Protein AF-0000000072568731 (afdb_homodimer)

Structure (mmCIF, N/CA/C/O backbone):
data_AF-0000000072568731-model_v1
#
loop_
_entity.id
_entity.type
_entity.pdbx_description
1 polymer Rubrerythrin
#
loop_
_atom_site.group_PDB
_atom_site.id
_atom_site.type_symbol
_atom_site.label_atom_id
_atom_site.label_alt_id
_atom_site.label_comp_id
_atom_site.label_asym_id
_atom_site.label_entity_id
_atom_site.label_seq_id
_atom_site.pdbx_PDB_ins_code
_atom_site.Cartn_x
_atom_site.Cartn_y
_atom_site.Cartn_z
_atom_site.occupancy
_atom_site.B_iso_or_equiv
_atom_site.auth_seq_id
_atom_site.auth_comp_id
_atom_site.auth_asym_id
_atom_site.auth_atom_id
_atom_site.pdbx_PDB_model_num
ATOM 1 N N . MET A 1 1 ? 42.625 -20.469 16.203 1 27.72 1 MET A N 1
ATOM 2 C CA . MET A 1 1 ? 41.781 -19.844 17.203 1 27.72 1 MET A CA 1
ATOM 3 C C . MET A 1 1 ? 41.531 -18.375 16.891 1 27.72 1 MET A C 1
ATOM 5 O O . MET A 1 1 ? 40.812 -17.688 17.594 1 27.72 1 MET A O 1
ATOM 9 N N . THR A 1 2 ? 42.406 -17.75 16.031 1 27.12 2 THR A N 1
ATOM 10 C CA . THR A 1 2 ? 42.438 -16.297 15.945 1 27.12 2 THR A CA 1
ATOM 11 C C . THR A 1 2 ? 41.406 -15.797 14.945 1 27.12 2 THR A C 1
ATOM 13 O O . THR A 1 2 ? 41.062 -14.609 14.922 1 27.12 2 THR A O 1
ATOM 16 N N . LYS A 1 3 ? 41.062 -16.578 13.883 1 34.47 3 LYS A N 1
ATOM 17 C CA . LYS A 1 3 ? 40.312 -16.031 12.758 1 34.47 3 LYS A CA 1
ATOM 18 C C . LYS A 1 3 ? 38.844 -15.781 13.148 1 34.47 3 LYS A C 1
ATOM 20 O O . LYS A 1 3 ? 38.062 -15.289 12.336 1 34.47 3 LYS A O 1
ATOM 25 N N . CYS A 1 4 ? 38.344 -16.375 14.195 1 25.64 4 CYS A N 1
ATOM 26 C CA . CYS A 1 4 ? 36.906 -16.312 14.453 1 25.64 4 CYS A CA 1
ATOM 27 C C . CYS A 1 4 ? 36.531 -14.984 15.102 1 25.64 4 CYS A C 1
ATOM 29 O O . CYS A 1 4 ? 35.344 -14.719 15.344 1 25.64 4 CYS A O 1
ATOM 31 N N . LYS A 1 5 ? 37.5 -14.164 15.672 1 31.14 5 LYS A N 1
ATOM 32 C CA . LYS A 1 5 ? 37.125 -13.023 16.5 1 31.14 5 LYS A CA 1
ATOM 33 C C . LYS A 1 5 ? 36.688 -11.844 15.625 1 31.14 5 LYS A C 1
ATOM 35 O O . LYS A 1 5 ? 36.125 -10.875 16.125 1 31.14 5 LYS A O 1
ATOM 40 N N . LYS A 1 6 ? 37.188 -11.75 14.391 1 32.81 6 LYS A N 1
ATOM 41 C CA . LYS A 1 6 ? 36.969 -10.469 13.719 1 32.81 6 LYS A CA 1
ATOM 42 C C . LYS A 1 6 ? 35.531 -10.367 13.18 1 32.81 6 LYS A C 1
ATOM 44 O O . LYS A 1 6 ? 35.125 -9.328 12.672 1 32.81 6 LYS A O 1
ATOM 49 N N . ARG A 1 7 ? 34.844 -11.445 12.93 1 34.94 7 ARG A N 1
ATOM 50 C CA . ARG A 1 7 ? 33.531 -11.359 12.32 1 34.94 7 ARG A CA 1
ATOM 51 C C . ARG A 1 7 ? 32.5 -10.828 13.32 1 34.94 7 ARG A C 1
ATOM 53 O O . ARG A 1 7 ? 31.438 -10.359 12.922 1 34.94 7 ARG A O 1
ATOM 60 N N . ASN A 1 8 ? 32.781 -10.914 14.617 1 36.28 8 ASN A N 1
ATOM 61 C CA . ASN A 1 8 ? 31.75 -10.539 15.578 1 36.28 8 ASN A CA 1
ATOM 62 C C . ASN A 1 8 ? 31.672 -9.023 15.758 1 36.28 8 ASN A C 1
ATOM 64 O O . ASN A 1 8 ? 30.688 -8.508 16.281 1 36.28 8 ASN A O 1
ATOM 68 N N . GLN A 1 9 ? 32.812 -8.258 15.445 1 36.25 9 GLN A N 1
ATOM 69 C CA . GLN A 1 9 ? 32.812 -6.836 15.75 1 36.25 9 GLN A CA 1
ATOM 70 C C . GLN A 1 9 ? 31.953 -6.059 14.742 1 36.25 9 GLN A C 1
ATOM 72 O O . GLN A 1 9 ? 31.391 -5.016 15.078 1 36.25 9 GLN A O 1
ATOM 77 N N . THR A 1 10 ? 31.938 -6.512 13.477 1 37.19 10 THR A N 1
ATOM 78 C CA . THR A 1 10 ? 31.25 -5.684 12.484 1 37.19 10 THR A CA 1
ATOM 79 C C . THR A 1 10 ? 29.734 -5.816 12.609 1 37.19 10 THR A C 1
ATOM 81 O O . THR A 1 10 ? 29 -4.914 12.227 1 37.19 10 THR A O 1
ATOM 84 N N . ASN A 1 11 ? 29.172 -6.945 13.078 1 38.38 11 ASN A N 1
ATOM 85 C CA . ASN A 1 11 ? 27.734 -7.102 13.219 1 38.38 11 ASN A CA 1
ATOM 86 C C . ASN A 1 11 ? 27.172 -6.227 14.344 1 38.38 11 ASN A C 1
ATOM 88 O O . ASN A 1 11 ? 25.984 -5.953 14.391 1 38.38 11 ASN A O 1
ATOM 92 N N . ASN A 1 12 ? 28.016 -5.871 15.367 1 36.78 12 ASN A N 1
ATOM 93 C CA . ASN A 1 12 ? 27.578 -5.09 16.516 1 36.78 12 ASN A CA 1
ATOM 94 C C . ASN A 1 12 ? 27.375 -3.621 16.156 1 36.78 12 ASN A C 1
ATOM 96 O O . ASN A 1 12 ? 26.531 -2.939 16.75 1 36.78 12 ASN A O 1
ATOM 100 N N . LYS A 1 13 ? 28.156 -3.018 15.242 1 33.59 13 LYS A N 1
ATOM 101 C CA . LYS A 1 13 ? 28.016 -1.59 14.961 1 33.59 13 LYS A CA 1
ATOM 102 C C . LYS A 1 13 ? 26.719 -1.293 14.234 1 33.59 13 LYS A C 1
ATOM 104 O O . LYS A 1 13 ? 26.125 -0.221 14.414 1 33.59 13 LYS A O 1
ATOM 109 N N . THR A 1 14 ? 26.25 -2.178 13.344 1 31.62 14 THR A N 1
ATOM 110 C CA . THR A 1 14 ? 25 -1.923 12.633 1 31.62 14 THR A CA 1
ATOM 111 C C . THR A 1 14 ? 23.797 -2.107 13.562 1 31.62 14 THR A C 1
ATOM 113 O O . THR A 1 14 ? 22.828 -1.349 13.492 1 31.62 14 THR A O 1
ATOM 116 N N . LYS A 1 15 ? 23.75 -3.141 14.43 1 35.12 15 LYS A N 1
ATOM 117 C CA . LYS A 1 15 ? 22.688 -3.258 15.422 1 35.12 15 LYS A CA 1
ATOM 118 C C . LYS A 1 15 ? 22.734 -2.105 16.422 1 35.12 15 LYS A C 1
ATOM 120 O O . LYS A 1 15 ? 21.703 -1.716 16.984 1 35.12 15 LYS A O 1
ATOM 125 N N . LYS A 1 16 ? 23.922 -1.694 16.781 1 32.03 16 LYS A N 1
ATOM 126 C CA . LYS A 1 16 ? 24.109 -0.607 17.75 1 32.03 16 LYS A CA 1
ATOM 127 C C . LYS A 1 16 ? 23.609 0.718 17.172 1 32.03 16 LYS A C 1
ATOM 129 O O . LYS A 1 16 ? 23.188 1.599 17.922 1 32.03 16 LYS A O 1
ATOM 134 N N . ALA A 1 17 ? 23.781 0.9 15.93 1 33.66 17 ALA A N 1
ATOM 135 C CA . ALA A 1 17 ? 23.25 2.139 15.367 1 33.66 17 ALA A CA 1
ATOM 136 C C . ALA A 1 17 ? 21.719 2.168 15.43 1 33.66 17 ALA A C 1
ATOM 138 O O . ALA A 1 17 ? 21.125 3.24 15.492 1 33.66 17 ALA A O 1
ATOM 139 N N . LEU A 1 18 ? 21.125 0.963 15.398 1 34.47 18 LEU A N 1
ATOM 140 C CA . LEU A 1 18 ? 19.672 0.992 15.484 1 34.47 18 LEU A CA 1
ATOM 141 C C . LEU A 1 18 ? 19.219 1.303 16.906 1 34.47 18 LEU A C 1
ATOM 143 O O . LEU A 1 18 ? 18.141 1.875 17.125 1 34.47 18 LEU A O 1
ATOM 147 N N . ASN A 1 19 ? 20 0.719 17.875 1 34.56 19 ASN A N 1
ATOM 148 C CA . ASN A 1 19 ? 19.531 0.901 19.25 1 34.56 19 ASN A CA 1
ATOM 149 C C . ASN A 1 19 ? 19.891 2.285 19.781 1 34.56 19 ASN A C 1
ATOM 151 O O . ASN A 1 19 ? 19.672 2.578 20.953 1 34.56 19 ASN A O 1
ATOM 155 N N . LYS A 1 20 ? 20.922 2.846 19.297 1 32.59 20 LYS A N 1
ATOM 156 C CA . LYS A 1 20 ? 21.203 4.109 19.969 1 32.59 20 LYS A CA 1
ATOM 157 C C . LYS A 1 20 ? 20.109 5.133 19.703 1 32.59 20 LYS A C 1
ATOM 159 O O . LYS A 1 20 ? 20.219 5.945 18.781 1 32.59 20 LYS A O 1
ATOM 164 N N . GLN A 1 21 ? 18.938 4.75 19.859 1 31.36 21 GLN A N 1
ATOM 165 C CA . GLN A 1 21 ? 17.953 5.836 19.922 1 31.36 21 GLN A CA 1
ATOM 166 C C . GLN A 1 21 ? 18.359 6.871 20.969 1 31.36 21 GLN A C 1
ATOM 168 O O . GLN A 1 21 ? 18.281 6.602 22.172 1 31.36 21 GLN A O 1
ATOM 173 N N . ARG A 1 22 ? 19.344 7.66 20.781 1 33.31 22 ARG A N 1
ATOM 174 C CA . ARG A 1 22 ? 19.578 8.789 21.672 1 33.31 22 ARG A CA 1
ATOM 175 C C . ARG A 1 22 ? 18.25 9.406 22.125 1 33.31 22 ARG A C 1
ATOM 177 O O . ARG A 1 22 ? 17.406 9.742 21.312 1 33.31 22 ARG A O 1
ATOM 184 N N . GLU A 1 23 ? 17.922 9.219 23.359 1 37.06 23 GLU A N 1
ATOM 185 C CA . GLU A 1 23 ? 16.922 9.992 24.109 1 37.06 23 GLU A CA 1
ATOM 186 C C . GLU A 1 23 ? 17.047 11.484 23.797 1 37.06 23 GLU A C 1
ATOM 188 O O . GLU A 1 23 ? 17.984 12.141 24.25 1 37.06 23 GLU A O 1
ATOM 193 N N . ILE A 1 24 ? 16.969 12.016 22.703 1 38.25 24 ILE A N 1
ATOM 194 C CA . ILE A 1 24 ? 17.078 13.461 22.531 1 38.25 24 ILE A CA 1
ATOM 195 C C . ILE A 1 24 ? 16.203 14.18 23.547 1 38.25 24 ILE A C 1
ATOM 197 O O . ILE A 1 24 ? 15.016 13.867 23.688 1 38.25 24 ILE A O 1
ATOM 201 N N . PRO A 1 25 ? 16.656 14.797 24.5 1 44.03 25 PRO A N 1
ATOM 202 C CA . PRO A 1 25 ? 15.992 15.758 25.375 1 44.03 25 PRO A CA 1
ATOM 203 C C . PRO A 1 25 ? 14.781 16.422 24.719 1 44.03 25 PRO A C 1
ATOM 205 O O . PRO A 1 25 ? 13.922 16.969 25.422 1 44.03 25 PRO A O 1
ATOM 208 N N . LEU A 1 26 ? 14.617 16.484 23.469 1 47.81 26 LEU A N 1
ATOM 209 C CA . LEU A 1 26 ? 13.648 17.078 22.562 1 47.81 26 LEU A CA 1
ATOM 210 C C . LEU A 1 26 ? 12.305 16.359 22.641 1 47.81 26 LEU A C 1
ATOM 212 O O . LEU A 1 26 ? 11.289 16.859 22.172 1 47.81 26 LEU A O 1
ATOM 216 N N . THR A 1 27 ? 12.391 15.25 23.469 1 59 27 THR A N 1
ATOM 217 C CA . THR A 1 27 ? 11.18 14.445 23.609 1 59 27 THR A CA 1
ATOM 218 C C . THR A 1 27 ? 10.18 15.125 24.547 1 59 27 THR A C 1
ATOM 220 O O . THR A 1 27 ? 8.984 15.156 24.266 1 59 27 THR A O 1
ATOM 223 N N . GLY A 1 28 ? 10.781 15.727 25.562 1 54.59 28 GLY A N 1
ATOM 224 C CA . GLY A 1 28 ? 9.859 16.344 26.5 1 54.59 28 GLY A CA 1
ATOM 225 C C . GLY A 1 28 ? 9.117 17.531 25.906 1 54.59 28 GLY A C 1
ATOM 226 O O . GLY A 1 28 ? 7.906 17.656 26.078 1 54.59 28 GLY A O 1
ATOM 227 N N . ASN A 1 29 ? 9.93 18.422 25.266 1 64.44 29 ASN A N 1
ATOM 228 C CA . ASN A 1 29 ? 9.32 19.594 24.656 1 64.44 29 ASN A CA 1
ATOM 229 C C . ASN A 1 29 ? 8.367 19.219 23.531 1 64.44 29 ASN A C 1
ATOM 231 O O . ASN A 1 29 ? 7.305 19.812 23.375 1 64.44 29 ASN A O 1
ATOM 235 N N . TYR A 1 30 ? 8.695 18.219 22.906 1 69.88 30 TYR A N 1
ATOM 236 C CA . TYR A 1 30 ? 7.824 17.75 21.828 1 69.88 30 TYR A CA 1
ATOM 237 C C . TYR A 1 30 ? 6.488 17.266 22.391 1 69.88 30 TYR A C 1
ATOM 239 O O . TYR A 1 30 ? 5.43 17.609 21.844 1 69.88 30 TYR A O 1
ATOM 247 N N . LEU A 1 31 ? 6.656 16.531 23.453 1 69.38 31 LEU A N 1
ATOM 248 C CA . LEU A 1 31 ? 5.438 15.984 24.031 1 69.38 31 LEU A CA 1
ATOM 249 C C . LEU A 1 31 ? 4.562 17.094 24.609 1 69.38 31 LEU A C 1
ATOM 251 O O . LEU A 1 31 ? 3.334 17.031 24.516 1 69.38 31 LEU A O 1
ATOM 255 N N . ARG A 1 32 ? 5.203 18.031 25.203 1 65 32 ARG A N 1
ATOM 256 C CA . ARG A 1 32 ? 4.453 19.156 25.766 1 65 32 ARG A CA 1
ATOM 257 C C . ARG A 1 32 ? 3.762 19.969 24.672 1 65 32 ARG A C 1
ATOM 259 O O . ARG A 1 32 ? 2.596 20.344 24.812 1 65 32 ARG A O 1
ATOM 266 N N . GLU A 1 33 ? 4.469 20.234 23.703 1 69.44 33 GLU A N 1
ATOM 267 C CA . GLU A 1 33 ? 3.898 20.984 22.594 1 69.44 33 GLU A CA 1
ATOM 268 C C . GLU A 1 33 ? 2.754 20.219 21.922 1 69.44 33 GLU A C 1
ATOM 270 O O . GLU A 1 33 ? 1.717 20.797 21.609 1 69.44 33 GLU A O 1
ATOM 275 N N . GLN A 1 34 ? 2.965 18.984 21.859 1 70.06 34 GLN A N 1
ATOM 276 C CA . GLN A 1 34 ? 1.931 18.141 21.25 1 70.06 34 GLN A CA 1
ATOM 277 C C . GLN A 1 34 ? 0.67 18.125 22.125 1 70.06 34 GLN A C 1
ATOM 279 O O . GLN A 1 34 ? -0.445 18.172 21.594 1 70.06 34 GLN A O 1
ATOM 284 N N . GLN A 1 35 ? 0.894 17.984 23.359 1 66.94 35 GLN A N 1
ATOM 285 C CA . GLN A 1 35 ? -0.238 18 24.281 1 66.94 35 GLN A CA 1
ATOM 286 C C . GLN A 1 35 ? -1.007 19.312 24.203 1 66.94 35 GLN A C 1
ATOM 288 O O . GLN A 1 35 ? -2.238 19.328 24.266 1 66.94 35 GLN A O 1
ATOM 293 N N . LEU A 1 36 ? -0.298 20.391 24.094 1 67.56 36 LEU A N 1
ATOM 294 C CA . LEU A 1 36 ? -0.922 21.703 23.984 1 67.56 36 LEU A CA 1
ATOM 295 C C . LEU A 1 36 ? -1.759 21.797 22.719 1 67.56 36 LEU A C 1
ATOM 297 O O . LEU A 1 36 ? -2.869 22.328 22.734 1 67.56 36 LEU A O 1
ATOM 301 N N . ILE A 1 37 ? -1.288 21.297 21.766 1 69.06 37 ILE A N 1
ATOM 302 C CA . ILE A 1 37 ? -1.976 21.328 20.484 1 69.06 37 ILE A CA 1
ATOM 303 C C . ILE A 1 37 ? -3.213 20.438 20.531 1 69.06 37 ILE A C 1
ATOM 305 O O . ILE A 1 37 ? -4.281 20.828 20.047 1 69.06 37 ILE A O 1
ATOM 309 N N . ASP A 1 38 ? -2.979 19.297 21.141 1 65.5 38 ASP A N 1
ATOM 310 C CA . ASP A 1 38 ? -4.074 18.344 21.219 1 65.5 38 ASP A CA 1
ATOM 311 C C . ASP A 1 38 ? -5.238 18.906 22.031 1 65.5 38 ASP A C 1
ATOM 313 O O . ASP A 1 38 ? -6.398 18.578 21.766 1 65.5 38 ASP A O 1
ATOM 317 N N . ASN A 1 39 ? -4.906 19.562 23 1 61.5 39 ASN A N 1
ATOM 318 C CA . ASN A 1 39 ? -5.922 20.141 23.859 1 61.5 39 ASN A CA 1
ATOM 319 C C . ASN A 1 39 ? -6.539 21.391 23.234 1 61.5 39 ASN A C 1
ATOM 321 O O . ASN A 1 39 ? -7.664 21.766 23.562 1 61.5 39 ASN A O 1
ATOM 325 N N . LEU A 1 40 ? -5.793 21.938 22.531 1 58.72 40 LEU A N 1
ATOM 326 C CA . LEU A 1 40 ? -6.312 23.156 21.922 1 58.72 40 LEU A CA 1
ATOM 327 C C . LEU A 1 40 ? -7.402 22.844 20.906 1 58.72 40 LEU A C 1
ATOM 329 O O . LEU A 1 40 ? -7.586 21.688 20.516 1 58.72 40 LEU A O 1
ATOM 333 N N . SER A 1 41 ? -8.109 23.812 20.297 1 56.28 41 SER A N 1
ATOM 334 C CA . SER A 1 41 ? -9.367 24.031 19.578 1 56.28 41 SER A CA 1
ATOM 335 C C . SER A 1 41 ? -9.445 23.188 18.312 1 56.28 41 SER A C 1
ATOM 337 O O . SER A 1 41 ? -9.961 23.641 17.297 1 56.28 41 SER A O 1
ATOM 339 N N . CYS A 1 42 ? -8.703 22.047 18.344 1 63.09 42 CYS A N 1
ATOM 340 C CA . CYS A 1 42 ? -9.062 21.297 17.156 1 63.09 42 CYS A CA 1
ATOM 341 C C . CYS A 1 42 ? -10.461 20.688 17.281 1 63.09 42 CYS A C 1
ATOM 343 O O . CYS A 1 42 ? -10.75 19.969 18.234 1 63.09 42 CYS A O 1
ATOM 345 N N . LYS A 1 43 ? -11.32 21.094 16.5 1 65.62 43 LYS A N 1
ATOM 346 C CA . LYS A 1 43 ? -12.758 20.891 16.641 1 65.62 43 LYS A CA 1
ATOM 347 C C . LYS A 1 43 ? -13.195 19.562 16.062 1 65.62 43 LYS A C 1
ATOM 349 O O . LYS A 1 43 ? -14.125 18.922 16.562 1 65.62 43 LYS A O 1
ATOM 354 N N . ILE A 1 44 ? -12.406 19.078 15.023 1 71.75 44 ILE A N 1
ATOM 355 C CA . ILE A 1 44 ? -12.867 17.875 14.344 1 71.75 44 ILE A CA 1
ATOM 356 C C . ILE A 1 44 ? -11.82 16.766 14.469 1 71.75 44 ILE A C 1
ATOM 358 O O . ILE A 1 44 ? -10.703 16.906 13.969 1 71.75 44 ILE A O 1
ATOM 362 N N . GLN A 1 45 ? -12.211 15.672 15.25 1 72.81 45 GLN A N 1
ATOM 363 C CA . GLN A 1 45 ? -11.211 14.664 15.586 1 72.81 45 GLN A CA 1
ATOM 364 C C . GLN A 1 45 ? -11.594 13.297 15.031 1 72.81 45 GLN A C 1
ATOM 366 O O . GLN A 1 45 ? -12.773 13.023 14.797 1 72.81 45 GLN A O 1
ATOM 371 N N . GLU A 1 46 ? -10.477 12.57 14.922 1 70.69 46 GLU A N 1
ATOM 372 C CA . GLU A 1 46 ? -10.68 11.172 14.555 1 70.69 46 GLU A CA 1
ATOM 373 C C . GLU A 1 46 ? -11.391 10.406 15.664 1 70.69 46 GLU A C 1
ATOM 375 O O . GLU A 1 46 ? -11.203 10.695 16.844 1 70.69 46 GLU A O 1
ATOM 380 N N . LYS A 1 47 ? -12.172 9.484 15.219 1 71.19 47 LYS A N 1
ATOM 381 C CA . LYS A 1 47 ? -12.977 8.758 16.203 1 71.19 47 LYS A CA 1
ATOM 382 C C . LYS A 1 47 ? -12.406 7.359 16.438 1 71.19 47 LYS A C 1
ATOM 384 O O . LYS A 1 47 ? -12.656 6.762 17.484 1 71.19 47 LYS A O 1
ATOM 389 N N . CYS A 1 48 ? -11.648 6.879 15.414 1 76.19 48 CYS A N 1
ATOM 390 C CA . CYS A 1 48 ? -11.156 5.508 15.531 1 76.19 48 CYS A CA 1
ATOM 391 C C . CYS A 1 48 ? -9.641 5.477 15.578 1 76.19 48 CYS A C 1
ATOM 393 O O . CYS A 1 48 ? -8.977 6.125 14.766 1 76.19 48 CYS A O 1
ATOM 395 N N . SER A 1 49 ? -9.094 4.961 16.609 1 68 49 SER A N 1
ATOM 396 C CA . SER A 1 49 ? -7.652 4.738 16.641 1 68 49 SER A CA 1
ATOM 397 C C . SER A 1 49 ? -7.305 3.312 16.219 1 68 49 SER A C 1
ATOM 399 O O . SER A 1 49 ? -7.641 2.355 16.922 1 68 49 SER A O 1
ATOM 401 N N . LEU A 1 50 ? -6.863 3.26 15.055 1 72.56 50 LEU A N 1
ATOM 402 C CA . LEU A 1 50 ? -6.535 1.921 14.57 1 72.56 50 LEU A CA 1
ATOM 403 C C . LEU A 1 50 ? -5.086 1.569 14.883 1 72.56 50 LEU A C 1
ATOM 405 O O . LEU A 1 50 ? -4.164 2.119 14.273 1 72.56 50 LEU A O 1
ATOM 409 N N . LYS A 1 51 ? -4.824 0.979 15.977 1 70.62 51 LYS A N 1
ATOM 410 C CA . LYS A 1 51 ? -3.471 0.567 16.344 1 70.62 51 LYS A CA 1
ATOM 411 C C . LYS A 1 51 ? -3.334 -0.953 16.328 1 70.62 51 LYS A C 1
ATOM 413 O O . LYS A 1 51 ? -4.277 -1.67 16.656 1 70.62 51 LYS A O 1
ATOM 418 N N . ASN A 1 52 ? -2.256 -1.449 15.812 1 79.88 52 ASN A N 1
ATOM 419 C CA . ASN A 1 52 ? -1.84 -2.846 15.898 1 79.88 52 ASN A CA 1
ATOM 420 C C . ASN A 1 52 ? -2.777 -3.758 15.117 1 79.88 52 ASN A C 1
ATOM 422 O O . ASN A 1 52 ? -3.203 -4.801 15.617 1 79.88 52 ASN A O 1
ATOM 426 N N . VAL A 1 53 ? -3.23 -3.307 13.977 1 90.62 53 VAL A N 1
ATOM 427 C CA . VAL A 1 53 ? -4.086 -4.125 13.125 1 90.62 53 VAL A CA 1
ATOM 428 C C . VAL A 1 53 ? -3.244 -5.176 12.406 1 90.62 53 VAL A C 1
ATOM 430 O O . VAL A 1 53 ? -2.279 -4.84 11.719 1 90.62 53 VAL A O 1
ATOM 433 N N . LEU A 1 54 ? -3.59 -6.402 12.617 1 92.31 54 LEU A N 1
ATOM 434 C CA . LEU A 1 54 ? -2.873 -7.5 11.977 1 92.31 54 LEU A CA 1
ATOM 435 C C . LEU A 1 54 ? -3.518 -7.871 10.648 1 92.31 54 LEU A C 1
ATOM 437 O O . LEU A 1 54 ? -4.707 -7.621 10.438 1 92.31 54 LEU A O 1
ATOM 441 N N . PRO A 1 55 ? -2.768 -8.492 9.742 1 95.75 55 PRO A N 1
ATOM 442 C CA . PRO A 1 55 ? -3.346 -8.922 8.469 1 95.75 55 PRO A CA 1
ATOM 443 C C . PRO A 1 55 ? -4.418 -9.992 8.633 1 95.75 55 PRO A C 1
ATOM 445 O O . PRO A 1 55 ? -4.277 -10.883 9.477 1 95.75 55 PRO A O 1
ATOM 448 N N . ALA A 1 56 ? -5.488 -9.859 7.867 1 97.62 56 ALA A N 1
ATOM 449 C CA . ALA A 1 56 ? -6.586 -10.828 7.875 1 97.62 56 ALA A CA 1
ATOM 450 C C . ALA A 1 56 ? -6.285 -12 6.945 1 97.62 56 ALA A C 1
ATOM 452 O O . ALA A 1 56 ? -6.652 -11.977 5.77 1 97.62 56 ALA A O 1
ATOM 453 N N . LYS A 1 57 ? -5.641 -12.945 7.473 1 96.81 57 LYS A N 1
ATOM 454 C CA . LYS A 1 57 ? -5.312 -14.117 6.668 1 96.81 57 LYS A CA 1
ATOM 455 C C . LYS A 1 57 ? -5.605 -15.406 7.43 1 96.81 57 LYS A C 1
ATOM 457 O O . LYS A 1 57 ? -5.652 -15.414 8.664 1 96.81 57 LYS A O 1
ATOM 462 N N . ILE A 1 58 ? -5.836 -16.453 6.707 1 96.12 58 ILE A N 1
ATOM 463 C CA . ILE A 1 58 ? -6.078 -17.734 7.359 1 96.12 58 ILE A CA 1
ATOM 464 C C . ILE A 1 58 ? -4.781 -18.25 7.977 1 96.12 58 ILE A C 1
ATOM 466 O O . ILE A 1 58 ? -3.689 -17.875 7.551 1 96.12 58 ILE A O 1
ATOM 470 N N . ASN A 1 59 ? -4.941 -19.078 8.945 1 91.94 59 ASN A N 1
ATOM 471 C CA . ASN A 1 59 ? -3.781 -19.547 9.695 1 91.94 59 ASN A CA 1
ATOM 472 C C . ASN A 1 59 ? -3.15 -20.766 9.023 1 91.94 59 ASN A C 1
ATOM 474 O O . ASN A 1 59 ? -3.133 -21.859 9.602 1 91.94 59 ASN A O 1
ATOM 478 N N . LEU A 1 60 ? -2.672 -20.703 7.879 1 91.56 60 LEU A N 1
ATOM 479 C CA . LEU A 1 60 ? -1.896 -21.656 7.098 1 91.56 60 LEU A CA 1
ATOM 480 C C . LEU A 1 60 ? -0.663 -20.984 6.492 1 91.56 60 LEU A C 1
ATOM 482 O O . LEU A 1 60 ? -0.727 -19.844 6.051 1 91.56 60 LEU A O 1
ATOM 486 N N . PRO A 1 61 ? 0.374 -21.688 6.508 1 90.19 61 PRO A N 1
ATOM 487 C CA . PRO A 1 61 ? 1.582 -21.078 5.941 1 90.19 61 PRO A CA 1
ATOM 488 C C . PRO A 1 61 ? 1.478 -20.844 4.434 1 90.19 61 PRO A C 1
ATOM 490 O O . PRO A 1 61 ? 0.768 -21.594 3.742 1 90.19 61 PRO A O 1
ATOM 493 N N . TYR A 1 62 ? 2.127 -19.828 4.004 1 91.75 62 TYR A N 1
ATOM 494 C CA . TYR A 1 62 ? 2.291 -19.656 2.566 1 91.75 62 TYR A CA 1
ATOM 495 C C . TYR A 1 62 ? 3.363 -20.594 2.02 1 91.75 62 TYR A C 1
ATOM 497 O O . TYR A 1 62 ? 4.336 -20.891 2.709 1 91.75 62 TYR A O 1
ATOM 505 N N . PRO A 1 63 ? 3.17 -21.016 0.807 1 91.12 63 PRO A N 1
ATOM 506 C CA . PRO A 1 63 ? 4.258 -21.766 0.172 1 91.12 63 PRO A CA 1
ATOM 507 C C . PRO A 1 63 ? 5.516 -20.938 -0.031 1 91.12 63 PRO A C 1
ATOM 509 O O . PRO A 1 63 ? 5.441 -19.703 -0.069 1 91.12 63 PRO A O 1
ATOM 512 N N . LYS A 1 64 ? 6.629 -21.609 -0.171 1 87.69 64 LYS A N 1
ATOM 513 C CA . LYS A 1 64 ? 7.836 -20.906 -0.592 1 87.69 64 LYS A CA 1
ATOM 514 C C . LYS A 1 64 ? 7.641 -20.25 -1.956 1 87.69 64 LYS A C 1
ATOM 516 O O . LYS A 1 64 ? 6.977 -20.812 -2.832 1 87.69 64 LYS A O 1
ATOM 521 N N . ILE A 1 65 ? 8.281 -19.172 -2.096 1 93.38 65 ILE A N 1
ATOM 522 C CA . ILE A 1 65 ? 8.188 -18.469 -3.379 1 93.38 65 ILE A CA 1
ATOM 523 C C . ILE A 1 65 ? 9.297 -18.953 -4.305 1 93.38 65 ILE A C 1
ATOM 525 O O . ILE A 1 65 ? 10.477 -18.688 -4.066 1 93.38 65 ILE A O 1
ATOM 529 N N . GLN A 1 66 ? 8.891 -19.656 -5.297 1 93.06 66 GLN A N 1
ATOM 530 C CA . GLN A 1 66 ? 9.805 -20.281 -6.25 1 93.06 66 GLN A CA 1
ATOM 531 C C . GLN A 1 66 ? 9.102 -20.578 -7.57 1 93.06 66 GLN A C 1
ATOM 533 O O . GLN A 1 66 ? 7.875 -20.578 -7.641 1 93.06 66 GLN A O 1
ATOM 538 N N . VAL A 1 67 ? 9.906 -20.75 -8.57 1 95.44 67 VAL A N 1
ATOM 539 C CA . VAL A 1 67 ? 9.383 -21.109 -9.883 1 95.44 67 VAL A CA 1
ATOM 540 C C . VAL A 1 67 ? 10.234 -22.234 -10.484 1 95.44 67 VAL A C 1
ATOM 542 O O . VAL A 1 67 ? 11.375 -22.453 -10.078 1 95.44 67 VAL A O 1
ATOM 545 N N . LYS A 1 68 ? 9.648 -22.969 -11.398 1 93.75 68 LYS A N 1
ATOM 546 C CA . LYS A 1 68 ? 10.391 -24.031 -12.062 1 93.75 68 LYS A CA 1
ATOM 547 C C . LYS A 1 68 ? 11.484 -23.469 -12.961 1 93.75 68 LYS A C 1
ATOM 549 O O . LYS A 1 68 ? 12.633 -23.922 -12.914 1 93.75 68 LYS A O 1
ATOM 554 N N . ASN A 1 69 ? 11.102 -22.594 -13.836 1 93.62 69 ASN A N 1
ATOM 555 C CA . ASN A 1 69 ? 11.977 -21.922 -14.781 1 93.62 69 ASN A CA 1
ATOM 556 C C . ASN A 1 69 ? 11.492 -20.5 -15.094 1 93.62 69 ASN A C 1
ATOM 558 O O . ASN A 1 69 ? 10.344 -20.156 -14.797 1 93.62 69 ASN A O 1
ATOM 562 N N . LYS A 1 70 ? 12.469 -19.719 -15.633 1 95.81 70 LYS A N 1
ATOM 563 C CA . LYS A 1 70 ? 12.008 -18.453 -16.172 1 95.81 70 LYS A CA 1
ATOM 564 C C . LYS A 1 70 ? 10.953 -18.656 -17.266 1 95.81 70 LYS A C 1
ATOM 566 O O . LYS A 1 70 ? 11.016 -19.641 -18.016 1 95.81 70 LYS A O 1
ATOM 571 N N . ASN A 1 71 ? 10.016 -17.859 -17.281 1 97.69 71 ASN A N 1
ATOM 572 C CA . ASN A 1 71 ? 8.914 -17.953 -18.234 1 97.69 71 ASN A CA 1
ATOM 573 C C . ASN A 1 71 ? 8.211 -16.609 -18.391 1 97.69 71 ASN A C 1
ATOM 575 O O . ASN A 1 71 ? 7.375 -16.234 -17.578 1 97.69 71 ASN A O 1
ATOM 579 N N . GLU A 1 72 ? 8.461 -15.93 -19.469 1 97 72 GLU A N 1
ATOM 580 C CA . GLU A 1 72 ? 7.945 -14.586 -19.688 1 97 72 GLU A CA 1
ATOM 581 C C . GLU A 1 72 ? 6.426 -14.594 -19.812 1 97 72 GLU A C 1
ATOM 583 O O . GLU A 1 72 ? 5.758 -13.641 -19.391 1 97 72 GLU A O 1
ATOM 588 N N . LYS A 1 73 ? 5.934 -15.625 -20.375 1 97.88 73 LYS A N 1
ATOM 589 C CA . LYS A 1 73 ? 4.484 -15.719 -20.531 1 97.88 73 LYS A CA 1
ATOM 590 C C . LYS A 1 73 ? 3.785 -15.781 -19.172 1 97.88 73 LYS A C 1
ATOM 592 O O . LYS A 1 73 ? 2.754 -15.141 -18.969 1 97.88 73 LYS A O 1
ATOM 597 N N . TYR A 1 74 ? 4.316 -16.547 -18.25 1 98.44 74 TYR A N 1
ATOM 598 C CA . TYR A 1 74 ? 3.75 -16.625 -16.906 1 98.44 74 TYR A CA 1
ATOM 599 C C . TYR A 1 74 ? 3.887 -15.305 -16.172 1 98.44 74 TYR A C 1
ATOM 601 O O . TYR A 1 74 ? 2.99 -14.898 -15.43 1 98.44 74 TYR A O 1
ATOM 609 N N . ALA A 1 75 ? 5.008 -14.586 -16.391 1 98.44 75 ALA A N 1
ATOM 610 C CA . ALA A 1 75 ? 5.18 -13.266 -15.805 1 98.44 75 ALA A CA 1
ATOM 611 C C . ALA A 1 75 ? 4.113 -12.297 -16.312 1 98.44 75 ALA A C 1
ATOM 613 O O . ALA A 1 75 ? 3.578 -11.492 -15.547 1 98.44 75 ALA A O 1
ATOM 614 N N . GLN A 1 76 ? 3.838 -12.469 -17.578 1 98.38 76 GLN A N 1
ATOM 615 C CA . GLN A 1 76 ? 2.809 -11.633 -18.188 1 98.38 76 GLN A CA 1
ATOM 616 C C . GLN A 1 76 ? 1.439 -11.906 -17.578 1 98.38 76 GLN A C 1
ATOM 618 O O . GLN A 1 76 ? 0.694 -10.977 -17.266 1 98.38 76 GLN A O 1
ATOM 623 N N . ILE A 1 77 ? 1.154 -13.117 -17.391 1 98.56 77 ILE A N 1
ATOM 624 C CA . ILE A 1 77 ? -0.116 -13.508 -16.797 1 98.56 77 ILE A CA 1
ATOM 625 C C . ILE A 1 77 ? -0.205 -12.961 -15.375 1 98.56 77 ILE A C 1
ATOM 627 O O . ILE A 1 77 ? -1.204 -12.336 -15 1 98.56 77 ILE A O 1
ATOM 631 N N . LEU A 1 78 ? 0.875 -13.07 -14.625 1 98.81 78 LEU A N 1
ATOM 632 C CA . LEU A 1 78 ? 0.892 -12.664 -13.227 1 98.81 78 LEU A CA 1
ATOM 633 C C . LEU A 1 78 ? 0.869 -11.148 -13.102 1 98.81 78 LEU A C 1
ATOM 635 O O . LEU A 1 78 ? 0.494 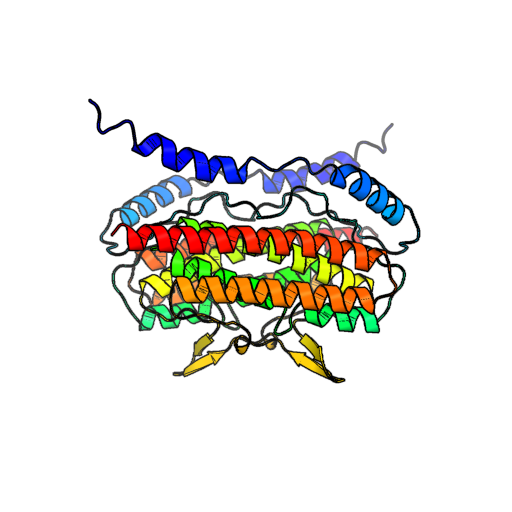-10.609 -12.055 1 98.81 78 LEU A O 1
ATOM 639 N N . SER A 1 79 ? 1.275 -10.43 -14.18 1 98.75 79 SER A N 1
ATOM 640 C CA . SER A 1 79 ? 1.201 -8.969 -14.148 1 98.75 79 SER A CA 1
ATOM 641 C C . SER A 1 79 ? -0.238 -8.492 -13.992 1 98.75 79 SER A C 1
ATOM 643 O O . SER A 1 79 ? -0.486 -7.43 -13.422 1 98.75 79 SER A O 1
ATOM 645 N N . GLN A 1 80 ? -1.197 -9.305 -14.469 1 98.62 80 GLN A N 1
ATOM 646 C CA . GLN A 1 80 ? -2.611 -8.992 -14.297 1 98.62 80 GLN A CA 1
ATOM 647 C C . GLN A 1 80 ? -3.016 -9.062 -12.828 1 98.62 80 GLN A C 1
ATOM 649 O O . GLN A 1 80 ? -3.746 -8.195 -12.336 1 98.62 80 GLN A O 1
ATOM 654 N N . ASP A 1 81 ? -2.508 -10.062 -12.164 1 98.88 81 ASP A N 1
ATOM 655 C CA . ASP A 1 81 ? -2.785 -10.219 -10.742 1 98.88 81 ASP A CA 1
ATOM 656 C C . ASP A 1 81 ? -2.111 -9.125 -9.922 1 98.88 81 ASP A C 1
ATOM 658 O O . ASP A 1 81 ? -2.602 -8.742 -8.859 1 98.88 81 ASP A O 1
ATOM 662 N N . PHE A 1 82 ? -1.036 -8.609 -10.383 1 98.75 82 PHE A N 1
ATOM 663 C CA . PHE A 1 82 ? -0.218 -7.637 -9.664 1 98.75 82 PHE A CA 1
ATOM 664 C C . PHE A 1 82 ? -0.83 -6.246 -9.75 1 98.75 82 PHE A C 1
ATOM 666 O O . PHE A 1 82 ? -1.009 -5.578 -8.727 1 98.75 82 PHE A O 1
ATOM 673 N N . CYS A 1 83 ? -1.218 -5.793 -11.055 1 98.38 83 CYS A N 1
ATOM 674 C CA . CYS A 1 83 ? -1.56 -4.375 -11.125 1 98.38 83 CYS A CA 1
ATOM 675 C C . CYS A 1 83 ? -2.588 -4.117 -12.219 1 98.38 83 CYS A C 1
ATOM 677 O O . CYS A 1 83 ? -2.555 -3.072 -12.875 1 98.38 83 CYS A O 1
ATOM 679 N N . SER A 1 84 ? -3.488 -4.961 -12.602 1 98.19 84 SER A N 1
ATOM 680 C CA . SER A 1 84 ? -4.59 -4.699 -13.516 1 98.19 84 SER A CA 1
ATOM 681 C C . SER A 1 84 ? -5.812 -4.164 -12.781 1 98.19 84 SER A C 1
ATOM 683 O O . SER A 1 84 ? -5.707 -3.727 -11.633 1 98.19 84 SER A O 1
ATOM 685 N N . SER A 1 85 ? -6.992 -4.156 -13.492 1 98.12 85 SER A N 1
ATOM 686 C CA . SER A 1 85 ? -8.234 -3.73 -12.859 1 98.12 85 SER A CA 1
ATOM 687 C C . SER A 1 85 ? -8.688 -4.727 -11.789 1 98.12 85 SER A C 1
ATOM 689 O O . SER A 1 85 ? -9.383 -4.355 -10.844 1 98.12 85 SER A O 1
ATOM 691 N N . VAL A 1 86 ? -8.375 -5.973 -11.953 1 98.56 86 VAL A N 1
ATOM 692 C CA . VAL A 1 86 ? -8.539 -7.016 -10.945 1 98.56 86 VAL A CA 1
ATOM 693 C C . VAL A 1 86 ? -7.176 -7.473 -10.445 1 98.56 86 VAL A C 1
ATOM 695 O O . VAL A 1 86 ? -6.559 -8.375 -11.023 1 98.56 86 VAL A O 1
ATOM 698 N N . SER A 1 87 ? -6.719 -6.824 -9.438 1 98.81 87 SER A N 1
ATOM 699 C CA . SER A 1 87 ? -5.348 -7.051 -8.992 1 98.81 87 SER A CA 1
ATOM 700 C C . SER A 1 87 ? -5.168 -6.68 -7.527 1 98.81 87 SER A C 1
ATOM 702 O O . SER A 1 87 ? -6.012 -5.992 -6.945 1 98.81 87 SER A O 1
ATOM 704 N N . GLU A 1 88 ? -4.062 -7.105 -6.957 1 98.81 88 GLU A N 1
ATOM 705 C CA . GLU A 1 88 ? -3.705 -6.758 -5.586 1 98.81 88 GLU A CA 1
ATOM 706 C C . GLU A 1 88 ? -3.469 -5.258 -5.438 1 98.81 88 GLU A C 1
ATOM 708 O O . GLU A 1 88 ? -3.871 -4.656 -4.441 1 98.81 88 GLU A O 1
ATOM 713 N N . PHE A 1 89 ? -2.785 -4.672 -6.41 1 98.81 89 PHE A N 1
ATOM 714 C CA . PHE A 1 89 ? -2.514 -3.24 -6.332 1 98.81 89 PHE A CA 1
ATOM 715 C C . PHE A 1 89 ? -3.811 -2.443 -6.309 1 98.81 89 PHE A C 1
ATOM 717 O O . PHE A 1 89 ? -3.951 -1.499 -5.527 1 98.81 89 PHE A O 1
ATOM 724 N N . THR A 1 90 ? -4.75 -2.818 -7.164 1 98.88 90 THR A N 1
ATOM 725 C CA . THR A 1 90 ? -6.055 -2.162 -7.18 1 98.88 90 THR A CA 1
ATOM 726 C C . THR A 1 90 ? -6.797 -2.398 -5.867 1 98.88 90 THR A C 1
ATOM 728 O O . THR A 1 90 ? -7.379 -1.471 -5.301 1 98.88 90 THR A O 1
ATOM 731 N N . ALA A 1 91 ? -6.762 -3.607 -5.402 1 98.81 91 ALA A N 1
ATOM 732 C CA . ALA A 1 91 ? -7.43 -3.938 -4.148 1 98.81 91 ALA A CA 1
ATOM 733 C C . ALA A 1 91 ? -6.855 -3.121 -2.992 1 98.81 91 ALA A C 1
ATOM 735 O O . ALA A 1 91 ? -7.605 -2.545 -2.199 1 98.81 91 ALA A O 1
ATOM 736 N N . ILE A 1 92 ? -5.551 -3.064 -2.883 1 98.5 92 ILE A N 1
ATOM 737 C CA . ILE A 1 92 ? -4.879 -2.301 -1.836 1 98.5 92 ILE A CA 1
ATOM 738 C C . ILE A 1 92 ? -5.324 -0.841 -1.898 1 98.5 92 ILE A C 1
ATOM 740 O O . ILE A 1 92 ? -5.688 -0.252 -0.877 1 98.5 92 ILE A O 1
ATOM 744 N N . SER A 1 93 ? -5.301 -0.292 -3.088 1 98.5 93 SER A N 1
ATOM 745 C CA . SER A 1 93 ? -5.68 1.104 -3.277 1 98.5 93 SER A CA 1
ATOM 746 C C . SER A 1 93 ? -7.125 1.348 -2.855 1 98.5 93 SER A C 1
ATOM 748 O O . SER A 1 93 ? -7.422 2.336 -2.182 1 98.5 93 SER A O 1
ATOM 750 N N . GLN A 1 94 ? -8 0.461 -3.215 1 98.81 94 GLN A N 1
ATOM 751 C CA . GLN A 1 94 ? -9.414 0.59 -2.879 1 98.81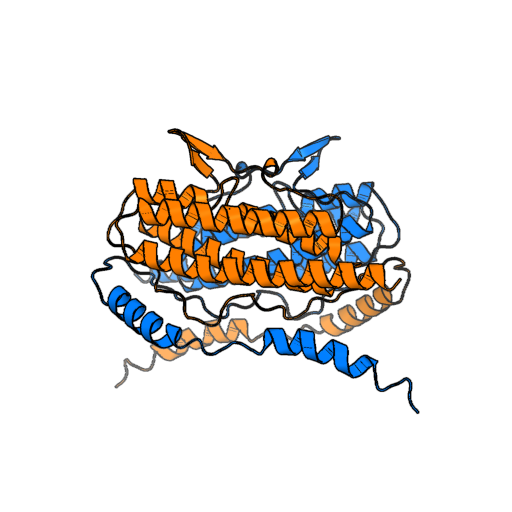 94 GLN A CA 1
ATOM 752 C C . GLN A 1 94 ? -9.641 0.458 -1.376 1 98.81 94 GLN A C 1
ATOM 754 O O . GLN A 1 94 ? -10.367 1.253 -0.778 1 98.81 94 GLN A O 1
ATOM 759 N N . TYR A 1 95 ? -8.984 -0.519 -0.825 1 98.56 95 TYR A N 1
ATOM 760 C CA . TYR A 1 95 ? -9.164 -0.775 0.6 1 98.56 95 TYR A CA 1
ATOM 761 C C . TYR A 1 95 ? -8.633 0.386 1.433 1 98.56 95 TYR A C 1
ATOM 763 O O . TYR A 1 95 ? -9.242 0.764 2.438 1 98.56 95 TYR A O 1
ATOM 771 N N . ILE A 1 96 ? -7.527 0.955 1.045 1 97.56 96 ILE A N 1
ATOM 772 C CA . ILE A 1 96 ? -6.98 2.104 1.758 1 97.56 96 ILE A CA 1
ATOM 773 C C . ILE A 1 96 ? -7.953 3.277 1.672 1 97.56 96 ILE A C 1
ATOM 775 O O . ILE A 1 96 ? -8.227 3.939 2.676 1 97.56 96 ILE A O 1
ATOM 779 N N . ASN A 1 97 ? -8.477 3.49 0.482 1 98.12 97 ASN A N 1
ATOM 780 C CA . ASN A 1 97 ? -9.469 4.543 0.318 1 98.12 97 ASN A CA 1
ATOM 781 C C . ASN A 1 97 ? -10.688 4.312 1.214 1 98.12 97 ASN A C 1
ATOM 783 O O . ASN A 1 97 ? -11.125 5.223 1.921 1 98.12 97 ASN A O 1
ATOM 787 N N . HIS A 1 98 ? -11.227 3.119 1.187 1 98.31 98 HIS A N 1
ATOM 788 C CA . HIS A 1 98 ? -12.422 2.793 1.947 1 98.31 98 HIS A CA 1
ATOM 789 C C . HIS A 1 98 ? -12.164 2.881 3.447 1 98.31 98 HIS A C 1
ATOM 791 O O . HIS A 1 98 ? -12.992 3.414 4.195 1 98.31 98 HIS A O 1
ATOM 797 N N . GLU A 1 99 ? -11.055 2.299 3.867 1 97.06 99 GLU A N 1
ATOM 798 C CA . GLU A 1 99 ? -10.766 2.309 5.297 1 97.06 99 GLU A CA 1
ATOM 799 C C . GLU A 1 99 ? -10.664 3.736 5.832 1 97.06 99 GLU A C 1
ATOM 801 O O . GLU A 1 99 ? -11.203 4.047 6.895 1 97.06 99 GLU A O 1
ATOM 806 N N . ILE A 1 100 ? -10.047 4.652 5.09 1 96.44 100 ILE A N 1
ATOM 807 C CA . ILE A 1 100 ? -9.859 6.031 5.523 1 96.44 100 ILE A CA 1
ATOM 808 C C . ILE A 1 100 ? -11.211 6.738 5.574 1 96.44 100 ILE A C 1
ATOM 810 O O . ILE A 1 100 ? -11.516 7.441 6.543 1 96.44 100 ILE A O 1
ATOM 814 N N . ARG A 1 101 ? -12.008 6.535 4.605 1 95.88 101 ARG A N 1
ATOM 815 C CA . ARG A 1 101 ? -13.297 7.219 4.508 1 95.88 101 ARG A CA 1
ATOM 816 C C . ARG A 1 101 ? -14.258 6.723 5.582 1 95.88 101 ARG A C 1
ATOM 818 O O . ARG A 1 101 ? -15.141 7.465 6.023 1 95.88 101 ARG A O 1
ATOM 825 N N . LEU A 1 102 ? -14.078 5.539 6.004 1 94.69 102 LEU A N 1
ATOM 826 C CA . LEU A 1 102 ? -15 4.953 6.973 1 94.69 102 LEU A CA 1
ATOM 827 C C . LEU A 1 102 ? -14.508 5.195 8.398 1 94.69 102 LEU A C 1
ATOM 829 O O . LEU A 1 102 ? -15.266 5.008 9.352 1 94.69 102 LEU A O 1
ATOM 833 N N . LYS A 1 103 ? -13.289 5.543 8.602 1 91.12 103 LYS A N 1
ATOM 834 C CA . LYS A 1 103 ? -12.586 5.566 9.883 1 91.12 103 LYS A CA 1
ATOM 835 C C . LYS A 1 103 ? -13.289 6.484 10.883 1 91.12 103 LYS A C 1
ATOM 837 O O . LYS A 1 103 ? -13.273 6.227 12.086 1 91.12 103 LYS A O 1
ATOM 842 N N . ASN A 1 104 ? -13.977 7.465 10.477 1 85.44 104 ASN A N 1
ATOM 843 C CA . ASN A 1 104 ? -14.555 8.406 11.43 1 85.44 104 ASN A CA 1
ATOM 844 C C . ASN A 1 104 ? -15.961 7.984 11.852 1 85.44 104 ASN A C 1
ATOM 846 O O . ASN A 1 104 ? -16.531 8.562 12.773 1 85.44 104 ASN A O 1
ATOM 850 N N . LYS A 1 105 ? -16.531 6.98 11.336 1 88.25 105 LYS A N 1
ATOM 851 C CA . LYS A 1 105 ? -17.906 6.633 11.648 1 88.25 105 LYS A CA 1
ATOM 852 C C . LYS A 1 105 ? -18.047 5.129 11.875 1 88.25 105 LYS A C 1
ATOM 854 O O . LYS A 1 105 ? -18.906 4.695 12.664 1 88.25 105 LYS A O 1
ATOM 859 N N . TYR A 1 106 ? -17.25 4.41 11.219 1 92.94 106 TYR A N 1
ATOM 860 C CA . TYR A 1 106 ? -17.375 2.957 11.25 1 92.94 106 TYR A CA 1
ATOM 861 C C . TYR A 1 106 ? -16.047 2.305 11.602 1 92.94 106 TYR A C 1
ATOM 863 O O . TYR A 1 106 ? -15.391 1.709 10.742 1 92.94 106 TYR A O 1
ATOM 871 N N . CYS A 1 107 ? -15.758 2.236 12.836 1 91.88 107 CYS A N 1
ATOM 872 C CA . CYS A 1 107 ? -14.438 1.851 13.312 1 91.88 107 CYS A CA 1
ATOM 873 C C . CYS A 1 107 ? -14.156 0.38 13.031 1 91.88 107 CYS A C 1
ATOM 875 O O . CYS A 1 107 ? -13.078 0.027 12.555 1 91.88 107 CYS A O 1
ATOM 877 N N . LYS A 1 108 ? -15.156 -0.416 13.305 1 92.31 108 LYS A N 1
ATOM 878 C CA . LYS A 1 108 ? -14.977 -1.85 13.102 1 92.31 108 LYS A CA 1
ATOM 879 C C . LYS A 1 108 ? -14.742 -2.166 11.625 1 92.31 108 LYS A C 1
ATOM 881 O O . LYS A 1 108 ? -13.867 -2.969 11.289 1 92.31 108 LYS A O 1
ATOM 886 N N . ALA A 1 109 ? -15.492 -1.555 10.789 1 95.88 109 ALA A N 1
ATOM 887 C CA . ALA A 1 109 ? -15.336 -1.77 9.352 1 95.88 109 ALA A CA 1
ATOM 888 C C . ALA A 1 109 ? -13.984 -1.262 8.867 1 95.88 109 ALA A C 1
ATOM 890 O O . ALA A 1 109 ? -13.305 -1.935 8.086 1 95.88 109 ALA A O 1
ATOM 891 N N . SER A 1 110 ? -13.648 -0.095 9.328 1 95.94 110 SER A N 1
ATOM 892 C CA . SER A 1 110 ? -12.352 0.473 8.969 1 95.94 110 SER A CA 1
ATOM 893 C C . SER A 1 110 ? -11.211 -0.453 9.367 1 95.94 110 SER A C 1
ATOM 895 O O . SER A 1 110 ? -10.297 -0.703 8.578 1 95.94 110 SER A O 1
ATOM 897 N N . GLU A 1 111 ? -11.281 -0.964 10.531 1 95.81 111 GLU A N 1
ATOM 898 C CA . GLU A 1 111 ? -10.258 -1.87 11.031 1 95.81 111 GLU A CA 1
ATOM 899 C C . GLU A 1 111 ? -10.188 -3.146 10.203 1 95.81 111 GLU A C 1
ATOM 901 O O . GLU A 1 111 ? -9.102 -3.609 9.852 1 95.81 111 GLU A O 1
ATOM 906 N N . THR A 1 112 ? -11.336 -3.74 9.93 1 97.25 112 THR A N 1
ATOM 907 C CA . THR A 1 112 ? -11.406 -4.969 9.148 1 97.25 112 THR A CA 1
ATOM 908 C C . THR A 1 112 ? -10.844 -4.75 7.75 1 97.25 112 THR A C 1
ATOM 910 O O . THR A 1 112 ? -10.055 -5.555 7.258 1 97.25 112 THR A O 1
ATOM 913 N N . ILE A 1 113 ? -11.195 -3.646 7.184 1 98.25 113 ILE A N 1
ATOM 914 C CA . ILE A 1 113 ? -10.766 -3.344 5.824 1 98.25 113 ILE A CA 1
ATOM 915 C C . ILE A 1 113 ? -9.258 -3.082 5.809 1 98.25 113 ILE A C 1
ATOM 917 O O . ILE A 1 113 ? -8.555 -3.516 4.891 1 98.25 113 ILE A O 1
ATOM 921 N N . LEU A 1 114 ? -8.789 -2.391 6.785 1 97.06 114 LEU A N 1
ATOM 922 C CA . LEU A 1 114 ? -7.348 -2.201 6.906 1 97.06 114 LEU A CA 1
ATOM 923 C C . LEU A 1 114 ? -6.633 -3.541 7.043 1 97.06 114 LEU A C 1
ATOM 925 O O . LEU A 1 114 ? -5.582 -3.756 6.43 1 97.06 114 LEU A O 1
ATOM 929 N N . SER A 1 115 ? -7.176 -4.414 7.852 1 97.56 115 SER A N 1
ATOM 930 C CA . SER A 1 115 ? -6.605 -5.746 8.047 1 97.56 115 SER A CA 1
ATOM 931 C C . SER A 1 115 ? -6.52 -6.508 6.727 1 97.56 115 SER A C 1
ATOM 933 O O . SER A 1 115 ? -5.508 -7.152 6.445 1 97.56 115 SER A O 1
ATOM 935 N N . ILE A 1 116 ? -7.539 -6.43 5.977 1 98.69 116 ILE A N 1
ATOM 936 C CA . ILE A 1 116 ? -7.566 -7.082 4.672 1 98.69 116 ILE A CA 1
ATOM 937 C C . ILE A 1 116 ? -6.535 -6.441 3.75 1 98.69 116 ILE A C 1
ATOM 939 O O . ILE A 1 116 ? -5.801 -7.141 3.045 1 98.69 116 ILE A O 1
ATOM 943 N N . SER A 1 117 ? -6.457 -5.129 3.793 1 98.06 117 SER A N 1
ATOM 944 C CA . SER A 1 117 ? -5.5 -4.402 2.961 1 98.06 117 SER A CA 1
ATOM 945 C C . SER A 1 117 ? -4.07 -4.859 3.236 1 98.06 117 SER A C 1
ATOM 947 O O . SER A 1 117 ? -3.262 -4.969 2.314 1 98.06 117 SER A O 1
ATOM 949 N N . LYS A 1 118 ? -3.781 -5.117 4.426 1 95.5 118 LYS A N 1
ATOM 950 C CA . LYS A 1 118 ? -2.449 -5.582 4.801 1 95.5 118 LYS A CA 1
ATOM 951 C C . LYS A 1 118 ? -2.158 -6.957 4.203 1 95.5 118 LYS A C 1
ATOM 953 O O . LYS A 1 118 ? -1.038 -7.227 3.768 1 95.5 118 LYS A O 1
ATOM 958 N N . THR A 1 119 ? -3.133 -7.809 4.172 1 97.62 119 THR A N 1
ATOM 959 C CA . THR A 1 119 ? -2.961 -9.109 3.541 1 97.62 119 THR A CA 1
ATOM 960 C C . THR A 1 119 ? -2.75 -8.961 2.037 1 97.62 119 THR A C 1
ATOM 962 O O . THR A 1 119 ? -1.927 -9.664 1.446 1 97.62 119 THR A O 1
ATOM 965 N N . GLU A 1 120 ? -3.514 -8.039 1.455 1 98.38 120 GLU A N 1
ATOM 966 C CA . GLU A 1 120 ? -3.359 -7.816 0.02 1 98.38 120 GLU A CA 1
ATOM 967 C C . GLU A 1 120 ? -1.953 -7.324 -0.315 1 98.38 120 GLU A C 1
ATOM 969 O O . GLU A 1 120 ? -1.42 -7.637 -1.382 1 98.38 120 GLU A O 1
ATOM 974 N N . MET A 1 121 ? -1.385 -6.594 0.55 1 96.12 121 MET A N 1
ATOM 975 C CA . MET A 1 121 ? -0.005 -6.16 0.344 1 96.12 121 MET A CA 1
ATOM 976 C C . MET A 1 121 ? 0.941 -7.355 0.328 1 96.12 121 MET A C 1
ATOM 978 O O . MET A 1 121 ? 1.866 -7.41 -0.485 1 96.12 121 MET A O 1
ATOM 982 N N . MET A 1 122 ? 0.703 -8.289 1.193 1 95 122 MET A N 1
ATOM 983 C CA . MET A 1 122 ? 1.502 -9.516 1.196 1 95 122 MET A CA 1
ATOM 984 C C . MET A 1 122 ? 1.313 -10.289 -0.104 1 95 122 MET A C 1
ATOM 986 O O . MET A 1 122 ? 2.277 -10.812 -0.665 1 95 122 MET A O 1
ATOM 990 N N . HIS A 1 123 ? 0.031 -10.375 -0.551 1 98.38 123 HIS A N 1
ATOM 991 C CA . HIS A 1 123 ? -0.247 -11.023 -1.826 1 98.38 123 HIS A CA 1
ATOM 992 C C . HIS A 1 123 ? 0.515 -10.359 -2.965 1 98.38 123 HIS A C 1
ATOM 994 O O . HIS A 1 123 ? 1.119 -11.039 -3.797 1 98.38 123 HIS A O 1
ATOM 1000 N N . MET A 1 124 ? 0.495 -9.07 -2.93 1 97.88 124 MET A N 1
ATOM 1001 C CA . MET A 1 124 ? 1.17 -8.305 -3.973 1 97.88 124 MET A CA 1
ATOM 1002 C C . MET A 1 124 ? 2.67 -8.578 -3.967 1 97.88 124 MET A C 1
ATOM 1004 O O . MET A 1 124 ? 3.275 -8.758 -5.023 1 97.88 124 MET A O 1
ATOM 1008 N N . GLN A 1 125 ? 3.227 -8.625 -2.82 1 95.06 125 GLN A N 1
ATOM 1009 C CA . GLN A 1 125 ? 4.652 -8.898 -2.682 1 95.06 125 GLN A CA 1
ATOM 1010 C C . GLN A 1 125 ? 5.004 -10.281 -3.223 1 95.06 125 GLN A C 1
ATOM 1012 O O . GLN A 1 125 ? 5.98 -10.438 -3.961 1 95.06 125 GLN A O 1
ATOM 1017 N N . MET A 1 126 ? 4.211 -11.289 -2.906 1 96.19 126 MET A N 1
ATOM 1018 C CA . MET A 1 126 ? 4.465 -12.648 -3.377 1 96.19 126 MET A CA 1
ATOM 1019 C C . MET A 1 126 ? 4.355 -12.727 -4.895 1 96.19 126 MET A C 1
ATOM 1021 O O . MET A 1 126 ? 5.191 -13.352 -5.551 1 96.19 126 MET A O 1
ATOM 1025 N N . ILE A 1 127 ? 3.33 -12.086 -5.438 1 98.38 127 ILE A N 1
ATOM 1026 C CA . ILE A 1 127 ? 3.119 -12.086 -6.879 1 98.38 127 ILE A CA 1
ATOM 1027 C C . ILE A 1 127 ? 4.277 -11.367 -7.57 1 98.38 127 ILE A C 1
ATOM 1029 O O . ILE A 1 127 ? 4.789 -11.836 -8.586 1 98.38 127 ILE A O 1
ATOM 1033 N N . GLY A 1 128 ? 4.684 -10.234 -6.996 1 97.81 128 GLY A N 1
ATOM 1034 C CA . GLY A 1 128 ? 5.824 -9.516 -7.539 1 97.81 128 GLY A CA 1
ATOM 1035 C C . GLY A 1 128 ? 7.105 -10.328 -7.531 1 97.81 128 GLY A C 1
ATOM 1036 O O . GLY A 1 128 ? 7.883 -10.281 -8.484 1 97.81 128 GLY A O 1
ATOM 1037 N N . GLU A 1 129 ? 7.328 -11.047 -6.473 1 95.81 129 GLU A N 1
ATOM 1038 C CA . GLU A 1 129 ? 8.5 -11.906 -6.387 1 95.81 129 GLU A CA 1
ATOM 1039 C C . GLU A 1 129 ? 8.477 -12.984 -7.461 1 95.81 129 GLU A C 1
ATOM 1041 O O . GLU A 1 129 ? 9.5 -13.273 -8.086 1 95.81 129 GLU A O 1
ATOM 1046 N N . LEU A 1 130 ? 7.352 -13.594 -7.668 1 97.25 130 LEU A N 1
ATOM 1047 C CA . LEU A 1 130 ? 7.219 -14.594 -8.719 1 97.25 130 LEU A CA 1
ATOM 1048 C C . LEU A 1 130 ? 7.543 -14 -10.086 1 97.25 130 LEU A C 1
ATOM 1050 O O . LEU A 1 130 ? 8.266 -14.609 -10.875 1 97.25 130 LEU A O 1
ATOM 1054 N N . ILE A 1 131 ? 6.996 -12.805 -10.336 1 98.06 131 ILE A N 1
ATOM 1055 C CA . ILE A 1 131 ? 7.25 -12.125 -11.602 1 98.06 131 ILE A CA 1
ATOM 1056 C C . ILE A 1 131 ? 8.75 -11.945 -11.797 1 98.06 131 ILE A C 1
ATOM 1058 O O . ILE A 1 131 ? 9.281 -12.211 -12.875 1 98.06 131 ILE A O 1
ATOM 1062 N N . THR A 1 132 ? 9.414 -11.555 -10.734 1 95.94 132 THR A N 1
ATOM 1063 C CA . THR A 1 132 ? 10.852 -11.312 -10.797 1 95.94 132 THR A CA 1
ATOM 1064 C C . THR A 1 132 ? 11.609 -12.617 -11.039 1 95.94 132 THR A C 1
ATOM 1066 O O . THR A 1 132 ? 12.523 -12.672 -11.867 1 95.94 132 THR A O 1
ATOM 1069 N N . LEU A 1 133 ? 11.234 -13.672 -10.367 1 94.88 133 LEU A N 1
ATOM 1070 C CA . LEU A 1 133 ? 11.891 -14.961 -10.523 1 94.88 133 LEU A CA 1
ATOM 1071 C C . LEU A 1 133 ? 11.664 -15.523 -11.922 1 94.88 133 LEU A C 1
ATOM 1073 O O . LEU A 1 133 ? 12.523 -16.234 -12.461 1 94.88 133 LEU A O 1
ATOM 1077 N N . LEU A 1 134 ? 10.57 -15.156 -12.547 1 97 134 LEU A N 1
ATOM 1078 C CA . LEU A 1 134 ? 10.203 -15.617 -13.883 1 97 134 LEU A CA 1
ATOM 1079 C C . LEU A 1 134 ? 10.969 -14.852 -14.953 1 97 134 LEU A C 1
ATOM 1081 O O . LEU A 1 134 ? 10.93 -15.211 -16.141 1 97 134 LEU A O 1
ATOM 1085 N N . GLY A 1 135 ? 11.656 -13.797 -14.484 1 95.5 135 GLY A N 1
ATOM 1086 C CA . GLY A 1 135 ? 12.406 -12.977 -15.422 1 95.5 135 GLY A CA 1
ATOM 1087 C C . GLY A 1 135 ? 11.594 -11.828 -15.992 1 95.5 135 GLY A C 1
ATOM 1088 O O . GLY A 1 135 ? 12 -11.211 -16.984 1 95.5 135 GLY A O 1
ATOM 1089 N N . GLY A 1 136 ? 10.453 -11.586 -15.414 1 96.12 136 GLY A N 1
ATOM 1090 C CA . GLY A 1 136 ? 9.625 -10.484 -15.875 1 96.12 136 GLY A CA 1
ATOM 1091 C C . GLY A 1 136 ? 10.062 -9.141 -15.336 1 96.12 136 GLY A C 1
ATOM 1092 O O . GLY A 1 136 ? 10.883 -9.07 -14.414 1 96.12 136 GLY A O 1
ATOM 1093 N N . ASN A 1 137 ? 9.5 -8.141 -15.961 1 92.62 137 ASN A N 1
ATOM 1094 C CA . ASN A 1 137 ? 9.711 -6.777 -15.484 1 92.62 137 ASN A CA 1
ATOM 1095 C C . ASN A 1 137 ? 8.648 -6.371 -14.461 1 92.62 137 ASN A C 1
ATOM 1097 O O . ASN A 1 137 ? 7.453 -6.453 -14.734 1 92.62 137 ASN A O 1
ATOM 1101 N N . LEU A 1 138 ? 9.211 -6.023 -13.344 1 96.19 138 LEU A N 1
ATOM 1102 C CA . LEU A 1 138 ? 8.281 -5.582 -12.312 1 96.19 138 LEU A CA 1
ATOM 1103 C C . LEU A 1 138 ? 7.996 -4.086 -12.438 1 96.19 138 LEU A C 1
ATOM 1105 O O . LEU A 1 138 ? 8.875 -3.26 -12.18 1 96.19 138 LEU A O 1
ATOM 1109 N N . SER A 1 139 ? 6.848 -3.773 -12.844 1 94.94 139 SER A N 1
ATOM 1110 C CA . SER A 1 139 ? 6.355 -2.408 -13.008 1 94.94 139 SER A CA 1
ATOM 1111 C C . SER A 1 139 ? 4.879 -2.307 -12.641 1 94.94 139 SER A C 1
ATOM 1113 O O . SER A 1 139 ? 4.297 -3.256 -12.109 1 94.94 139 SER A O 1
ATOM 1115 N N . TYR A 1 140 ? 4.285 -1.224 -12.766 1 98.06 140 TYR A N 1
ATOM 1116 C CA . TYR A 1 140 ? 2.855 -1.039 -12.562 1 98.06 140 TYR A CA 1
ATOM 1117 C C . TYR A 1 140 ? 2.115 -0.97 -13.891 1 98.06 140 TYR A C 1
ATOM 1119 O O . TYR A 1 140 ? 1.315 -0.059 -14.117 1 98.06 140 TYR A O 1
ATOM 1127 N N . SER A 1 141 ? 2.57 -1.917 -14.75 1 97.62 141 SER A N 1
ATOM 1128 C CA . SER A 1 141 ? 1.899 -2.195 -16.016 1 97.62 141 SER A CA 1
ATOM 1129 C C . SER A 1 141 ? 1.508 -3.664 -16.125 1 97.62 141 SER A C 1
ATOM 1131 O O . SER A 1 141 ? 2.133 -4.527 -15.5 1 97.62 141 SER A O 1
ATOM 1133 N N . TYR A 1 142 ? 0.491 -3.932 -16.781 1 97.94 142 TYR A N 1
ATOM 1134 C CA . TYR A 1 142 ? -0.006 -5.293 -16.938 1 97.94 142 TYR A CA 1
ATOM 1135 C C . TYR A 1 142 ? -0.185 -5.633 -18.422 1 97.94 142 TYR A C 1
ATOM 1137 O O . TYR A 1 142 ? -0.492 -4.758 -19.234 1 97.94 142 TYR A O 1
ATOM 1145 N N . TYR A 1 143 ? 0.047 -6.875 -18.703 1 97.12 143 TYR A N 1
ATOM 1146 C CA . TYR A 1 143 ? -0.084 -7.363 -20.078 1 97.12 143 TYR A CA 1
ATOM 1147 C C . TYR A 1 143 ? -1.531 -7.723 -20.391 1 97.12 143 TYR A C 1
ATOM 1149 O O . TYR A 1 143 ? -2.166 -8.477 -19.656 1 97.12 143 TYR A O 1
ATOM 1157 N N . ASP A 1 144 ? -2.051 -7.07 -21.375 1 92.94 144 ASP A N 1
ATOM 1158 C CA . ASP A 1 144 ? -3.408 -7.324 -21.844 1 92.94 144 ASP A CA 1
ATOM 1159 C C . ASP A 1 144 ? -3.504 -7.152 -23.359 1 92.94 144 ASP A C 1
ATOM 1161 O O . ASP A 1 144 ? -3.109 -6.117 -23.891 1 92.94 144 ASP A O 1
ATOM 1165 N N . ASN A 1 145 ? -4.035 -8.156 -24.047 1 91.19 145 ASN A N 1
ATOM 1166 C CA . ASN A 1 145 ? -4.309 -8.125 -25.469 1 91.19 145 ASN A CA 1
ATOM 1167 C C . ASN A 1 145 ? -3.059 -7.773 -26.281 1 91.19 145 ASN A C 1
ATOM 1169 O O . ASN A 1 145 ? -3.09 -6.875 -27.125 1 91.19 145 ASN A O 1
ATOM 1173 N N . GLY A 1 146 ? -1.947 -8.281 -25.906 1 92.94 146 GLY A N 1
ATOM 1174 C CA . GLY A 1 146 ? -0.736 -8.203 -26.703 1 92.94 146 GLY A CA 1
ATOM 1175 C C . GLY A 1 146 ? 0.123 -7 -26.375 1 92.94 146 GLY A C 1
ATOM 1176 O O . GLY A 1 146 ? 1.142 -6.758 -27.016 1 92.94 146 GLY A O 1
ATOM 1177 N N . SER A 1 147 ? -0.311 -6.25 -25.375 1 95.75 147 SER A N 1
ATOM 1178 C CA . SER A 1 147 ? 0.475 -5.07 -25.031 1 95.75 147 SER A CA 1
ATOM 1179 C C . SER A 1 147 ? 0.404 -4.781 -23.531 1 95.75 147 SER A C 1
ATOM 1181 O O . SER A 1 147 ? -0.438 -5.336 -22.828 1 95.75 147 SER A O 1
ATOM 1183 N N . TYR A 1 148 ? 1.345 -3.969 -23.109 1 96.62 148 TYR A N 1
ATOM 1184 C CA . TYR A 1 148 ? 1.328 -3.523 -21.734 1 96.62 148 TYR A CA 1
ATOM 1185 C C . TYR A 1 148 ? 0.606 -2.188 -21.594 1 96.62 148 TYR A C 1
ATOM 1187 O O . TYR A 1 148 ? 0.754 -1.307 -22.438 1 96.62 148 TYR A O 1
ATOM 1195 N N . SER A 1 149 ? -0.132 -2.154 -20.547 1 97.38 149 SER A N 1
ATOM 1196 C CA . SER A 1 149 ? -0.783 -0.906 -20.156 1 97.38 149 SER A CA 1
ATOM 1197 C C . SER A 1 149 ? -0.486 -0.55 -18.703 1 97.38 149 SER A C 1
ATOM 1199 O O . SER A 1 149 ? -0.399 -1.434 -17.844 1 97.38 149 SER A O 1
ATOM 1201 N N . TYR A 1 150 ? -0.373 0.722 -18.469 1 97.44 150 TYR A N 1
ATOM 1202 C CA . TYR A 1 150 ? -0.13 1.164 -17.094 1 97.44 150 TYR A CA 1
ATOM 1203 C C . TYR A 1 150 ? -1.394 1.043 -16.25 1 97.44 150 TYR A C 1
ATOM 1205 O O . TYR A 1 150 ? -2.506 1.191 -16.766 1 97.44 150 TYR A O 1
ATOM 1213 N N . TRP A 1 151 ? -1.177 0.805 -15 1 98.31 151 TRP A N 1
ATOM 1214 C CA . TRP A 1 151 ? -2.258 0.9 -14.023 1 98.31 151 TRP A CA 1
ATOM 1215 C C . TRP A 1 151 ? -2.811 2.32 -13.961 1 98.31 151 TRP A C 1
ATOM 1217 O O . TRP A 1 151 ? -2.08 3.287 -14.195 1 98.31 151 TRP A O 1
ATOM 1227 N N . THR A 1 152 ? -4.094 2.451 -13.594 1 97.94 152 THR A N 1
ATOM 1228 C CA . THR A 1 152 ? -4.75 3.748 -13.461 1 97.94 152 THR A CA 1
ATOM 1229 C C . THR A 1 152 ? -5.688 3.762 -12.258 1 97.94 152 THR A C 1
ATOM 1231 O O . THR A 1 152 ? -6.34 2.76 -11.961 1 97.94 152 THR A O 1
ATOM 1234 N N . PRO A 1 153 ? -5.762 4.941 -11.609 1 98 153 PRO A N 1
ATOM 1235 C CA . PRO A 1 153 ? -6.699 5.062 -10.492 1 98 153 PRO A CA 1
ATOM 1236 C C . PRO A 1 153 ? -8.148 4.816 -10.906 1 98 153 PRO A C 1
ATOM 1238 O O . PRO A 1 153 ? -9.008 4.59 -10.055 1 98 153 PRO A O 1
ATOM 1241 N N . LYS A 1 154 ? -8.422 4.859 -12.18 1 97.5 154 LYS A N 1
ATOM 1242 C CA . LYS A 1 154 ? -9.781 4.629 -12.664 1 97.5 154 LYS A CA 1
ATOM 1243 C C . LYS A 1 154 ? -10.234 3.203 -12.367 1 97.5 154 LYS A C 1
ATOM 1245 O O . LYS A 1 154 ? -11.43 2.902 -12.422 1 97.5 154 LYS A O 1
ATOM 1250 N N . PHE A 1 155 ? -9.344 2.367 -12.039 1 98.38 155 PHE A N 1
ATOM 1251 C CA . PHE A 1 155 ? -9.664 0.985 -11.703 1 98.38 155 PHE A CA 1
ATOM 1252 C C . PHE A 1 155 ? -10.273 0.895 -10.312 1 98.38 155 PHE A C 1
ATOM 1254 O O . PHE A 1 155 ? -10.852 -0.129 -9.945 1 98.38 155 PHE A O 1
ATOM 1261 N N . VAL A 1 156 ? -10.094 1.925 -9.453 1 98.56 156 VAL A N 1
ATOM 1262 C CA . VAL A 1 156 ? -10.562 1.922 -8.07 1 98.56 156 VAL A CA 1
ATOM 1263 C C . VAL A 1 156 ? -12.039 2.32 -8.023 1 98.56 156 VAL A C 1
ATOM 1265 O O . VAL A 1 156 ? -12.43 3.357 -8.562 1 98.56 156 VAL A O 1
ATOM 1268 N N . GLU A 1 157 ? -12.805 1.483 -7.441 1 98.31 157 GLU A N 1
ATOM 1269 C CA . GLU A 1 157 ? -14.203 1.821 -7.191 1 98.31 157 GLU A CA 1
ATOM 1270 C C . GLU A 1 157 ? -14.383 2.447 -5.812 1 98.31 157 GLU A C 1
ATOM 1272 O O . GLU A 1 157 ? -14.43 1.74 -4.805 1 98.31 157 GLU A O 1
ATOM 1277 N N . PHE A 1 158 ? -14.625 3.668 -5.766 1 97.25 158 PHE A N 1
ATOM 1278 C CA . PHE A 1 158 ? -14.57 4.434 -4.527 1 97.25 158 PHE A CA 1
ATOM 1279 C C . PHE A 1 158 ? -15.836 4.211 -3.701 1 97.25 158 PHE A C 1
ATOM 1281 O O . PHE A 1 158 ? -15.797 4.281 -2.471 1 97.25 158 PHE A O 1
ATOM 1288 N N . GLY A 1 159 ? -16.906 3.928 -4.395 1 96.62 159 GLY A N 1
ATOM 1289 C CA . GLY A 1 159 ? -18.156 3.73 -3.676 1 96.62 159 GLY A CA 1
ATOM 1290 C C . GLY A 1 159 ? -18.781 5.027 -3.203 1 96.62 159 GLY A C 1
ATOM 1291 O O . GLY A 1 159 ? -18.141 6.082 -3.227 1 96.62 159 GLY A O 1
ATOM 1292 N N . THR A 1 160 ? -20.062 4.934 -2.684 1 95.19 160 THR A N 1
ATOM 1293 C CA . THR A 1 160 ? -20.828 6.137 -2.369 1 95.19 160 THR A CA 1
ATOM 1294 C C . THR A 1 160 ? -21.203 6.172 -0.891 1 95.19 160 THR A C 1
ATOM 1296 O O . THR A 1 160 ? -21.5 7.234 -0.342 1 95.19 160 THR A O 1
ATOM 1299 N N . ASN A 1 161 ? -21.328 5.035 -0.347 1 94.5 161 ASN A N 1
ATOM 1300 C CA . ASN A 1 161 ? -21.656 4.902 1.067 1 94.5 161 ASN A CA 1
ATOM 1301 C C . ASN A 1 161 ? -21.156 3.578 1.641 1 94.5 161 ASN A C 1
ATOM 1303 O O . ASN A 1 161 ? -20.562 2.77 0.923 1 94.5 161 ASN A O 1
ATOM 1307 N N . TYR A 1 162 ? -21.438 3.395 2.904 1 95.81 162 TYR A N 1
ATOM 1308 C CA . TYR A 1 162 ? -20.938 2.242 3.648 1 95.81 162 TYR A CA 1
ATOM 1309 C C . TYR A 1 162 ? -21.312 0.94 2.951 1 95.81 162 TYR A C 1
ATOM 1311 O O . TYR A 1 162 ? -20.453 0.129 2.625 1 95.81 162 TYR A O 1
ATOM 1319 N N . VAL A 1 163 ? -22.562 0.675 2.691 1 97.12 163 VAL A N 1
ATOM 1320 C CA . VAL A 1 163 ? -23.062 -0.575 2.133 1 97.12 163 VAL A CA 1
ATOM 1321 C C . VAL A 1 163 ? -22.484 -0.783 0.732 1 97.12 163 VAL A C 1
ATOM 1323 O O . VAL A 1 163 ? -22.016 -1.875 0.404 1 97.12 163 VAL A O 1
ATOM 1326 N N . ASN A 1 164 ? -22.5 0.262 -0.043 1 98 164 ASN A N 1
ATOM 1327 C CA . ASN A 1 164 ? -21.984 0.174 -1.404 1 98 164 ASN A CA 1
ATOM 1328 C C . ASN A 1 164 ? -20.5 -0.165 -1.417 1 98 164 ASN A C 1
ATOM 1330 O O . ASN A 1 164 ? -20.047 -0.979 -2.227 1 98 164 ASN A O 1
ATOM 1334 N N . MET A 1 165 ? -19.75 0.455 -0.546 1 98.19 165 MET A N 1
ATOM 1335 C CA . MET A 1 165 ? -18.328 0.184 -0.465 1 98.19 165 MET A CA 1
ATOM 1336 C C . MET A 1 165 ? -18.062 -1.277 -0.115 1 98.19 165 MET A C 1
ATOM 1338 O O . MET A 1 165 ? -17.219 -1.929 -0.732 1 98.19 165 MET A O 1
ATOM 1342 N N . ILE A 1 166 ? -18.781 -1.79 0.833 1 98.44 166 ILE A N 1
ATOM 1343 C CA . ILE A 1 166 ? -18.578 -3.168 1.271 1 98.44 166 ILE A CA 1
ATOM 1344 C C . ILE A 1 166 ? -18.969 -4.129 0.151 1 98.44 166 ILE A C 1
ATOM 1346 O O . ILE A 1 166 ? -18.281 -5.113 -0.102 1 98.44 166 ILE A O 1
ATOM 1350 N N . LEU A 1 167 ? -20.031 -3.85 -0.531 1 98.44 167 LEU A N 1
ATOM 1351 C CA . LEU A 1 167 ? -20.469 -4.695 -1.635 1 98.44 167 LEU A CA 1
ATOM 1352 C C . LEU A 1 167 ? -19.438 -4.695 -2.762 1 98.44 167 LEU A C 1
ATOM 1354 O O . LEU A 1 167 ? -19.188 -5.738 -3.371 1 98.44 167 LEU A O 1
ATOM 1358 N N . LEU A 1 168 ? -18.906 -3.531 -3.047 1 98.69 168 LEU A N 1
ATOM 1359 C CA . LEU A 1 168 ? -17.859 -3.438 -4.051 1 98.69 168 LEU A CA 1
ATOM 1360 C C . LEU A 1 168 ? -16.656 -4.297 -3.658 1 98.69 168 LEU A C 1
ATOM 1362 O O . LEU A 1 168 ? -16.094 -5.004 -4.5 1 98.69 168 LEU A O 1
ATOM 1366 N N . ASP A 1 169 ? -16.297 -4.23 -2.391 1 98.81 169 ASP A N 1
ATOM 1367 C CA . ASP A 1 169 ? -15.172 -5.008 -1.894 1 98.81 169 ASP A CA 1
ATOM 1368 C C . ASP A 1 169 ? -15.438 -6.508 -2.016 1 98.81 169 ASP A C 1
ATOM 1370 O O . ASP A 1 169 ? -14.555 -7.27 -2.42 1 98.81 169 ASP A O 1
ATOM 1374 N N . ILE A 1 170 ? -16.625 -6.965 -1.688 1 98.75 170 ILE A N 1
ATOM 1375 C CA . ILE A 1 170 ? -17 -8.367 -1.819 1 98.75 170 ILE A CA 1
ATOM 1376 C C . ILE A 1 170 ? -16.906 -8.797 -3.281 1 98.75 170 ILE A C 1
ATOM 1378 O O . ILE A 1 170 ? -16.312 -9.828 -3.598 1 98.75 170 ILE A O 1
ATOM 1382 N N . ASN A 1 171 ? -17.453 -7.988 -4.109 1 98.75 171 ASN A N 1
ATOM 1383 C CA . ASN A 1 171 ? -17.422 -8.297 -5.535 1 98.75 171 ASN A CA 1
ATOM 1384 C C . ASN A 1 171 ? -16 -8.398 -6.062 1 98.75 171 ASN A C 1
ATOM 1386 O O . ASN A 1 171 ? -15.695 -9.281 -6.867 1 98.75 171 ASN A O 1
ATOM 1390 N N . ASP A 1 172 ? -15.148 -7.492 -5.641 1 98.75 172 ASP A N 1
ATOM 1391 C CA . ASP A 1 172 ? -13.758 -7.5 -6.09 1 98.75 172 ASP A CA 1
ATOM 1392 C C . ASP A 1 172 ? -13.039 -8.766 -5.625 1 98.75 172 ASP A C 1
ATOM 1394 O O . ASP A 1 172 ? -12.164 -9.281 -6.328 1 98.75 172 ASP A O 1
ATOM 1398 N N . GLU A 1 173 ? -13.352 -9.227 -4.387 1 98.81 173 GLU A N 1
ATOM 1399 C CA . GLU A 1 173 ? -12.773 -10.484 -3.926 1 98.81 173 GLU A CA 1
ATOM 1400 C C . GLU A 1 173 ? -13.18 -11.648 -4.828 1 98.81 173 GLU A C 1
ATOM 1402 O O . GLU A 1 173 ? -12.359 -12.5 -5.16 1 98.81 173 GLU A O 1
ATOM 1407 N N . TYR A 1 174 ? -14.438 -11.703 -5.23 1 98.81 174 TYR A N 1
ATOM 1408 C CA . TYR A 1 174 ? -14.906 -12.75 -6.141 1 98.81 174 TYR A CA 1
ATOM 1409 C C . TYR A 1 174 ? -14.188 -12.656 -7.484 1 98.81 174 TYR A C 1
ATOM 1411 O O . TYR A 1 174 ? -13.82 -13.68 -8.062 1 98.81 174 TYR A O 1
ATOM 1419 N N . LYS A 1 175 ? -14.047 -11.469 -8.023 1 98.88 175 LYS A N 1
ATOM 1420 C CA . LYS A 1 175 ? -13.336 -11.281 -9.281 1 98.88 175 LYS A CA 1
ATOM 1421 C C . LYS A 1 175 ? -11.898 -11.781 -9.172 1 98.88 175 LYS A C 1
ATOM 1423 O O . LYS A 1 175 ? -11.391 -12.43 -10.086 1 98.88 175 LYS A O 1
ATOM 1428 N N . ALA A 1 176 ? -11.242 -11.461 -8.055 1 98.88 176 ALA A N 1
ATOM 1429 C CA . ALA A 1 176 ? -9.867 -11.898 -7.832 1 98.88 176 ALA A CA 1
ATOM 1430 C C . ALA A 1 176 ? -9.773 -13.422 -7.812 1 98.88 176 ALA A C 1
ATOM 1432 O O . ALA A 1 176 ? -8.891 -14 -8.453 1 98.88 176 ALA A O 1
ATOM 1433 N N . ILE A 1 177 ? -10.68 -14.07 -7.078 1 98.88 177 ILE A N 1
ATOM 1434 C CA . ILE A 1 177 ? -10.703 -15.523 -6.988 1 98.88 177 ILE A CA 1
ATOM 1435 C C . ILE A 1 177 ? -10.867 -16.125 -8.383 1 98.88 177 ILE A C 1
ATOM 1437 O O . ILE A 1 177 ? -10.117 -17.031 -8.766 1 98.88 177 ILE A O 1
ATOM 1441 N N . ARG A 1 178 ? -11.805 -15.625 -9.133 1 98.88 178 ARG A N 1
ATOM 1442 C CA . ARG A 1 178 ? -12.047 -16.125 -10.477 1 98.88 178 ARG A CA 1
ATOM 1443 C C . ARG A 1 178 ? -10.805 -15.984 -11.352 1 98.88 178 ARG A C 1
ATOM 1445 O O . ARG A 1 178 ? -10.445 -16.891 -12.094 1 98.88 178 ARG A O 1
ATOM 1452 N N . GLN A 1 179 ? -10.148 -14.867 -11.297 1 98.81 179 GLN A N 1
ATOM 1453 C CA . GLN A 1 179 ? -8.945 -14.617 -12.086 1 98.81 179 GLN A CA 1
ATOM 1454 C C . GLN A 1 179 ? -7.82 -15.562 -11.672 1 98.81 179 GLN A C 1
ATOM 1456 O O . GLN A 1 179 ? -7.125 -16.109 -12.531 1 98.81 179 GLN A O 1
ATOM 1461 N N . TYR A 1 180 ? -7.625 -15.695 -10.359 1 98.88 180 TYR A N 1
ATOM 1462 C CA . TYR A 1 180 ? -6.613 -16.625 -9.883 1 98.88 180 TYR A CA 1
ATOM 1463 C C . TYR A 1 180 ? -6.891 -18.047 -10.391 1 98.88 180 TYR A C 1
ATOM 1465 O O . TYR A 1 180 ? -5.973 -18.75 -10.805 1 98.88 180 TYR A O 1
ATOM 1473 N N . GLU A 1 181 ? -8.141 -18.453 -10.328 1 98.81 181 GLU A N 1
ATOM 1474 C CA . GLU A 1 181 ? -8.516 -19.781 -10.797 1 98.81 181 GLU A CA 1
ATOM 1475 C C . GLU A 1 181 ? -8.234 -19.938 -12.289 1 98.81 181 GLU A C 1
ATOM 1477 O O . GLU A 1 181 ? -7.777 -21 -12.734 1 98.81 181 GLU A O 1
ATOM 1482 N N . GLU A 1 182 ? -8.531 -18.969 -13.055 1 98.69 182 GLU A N 1
ATOM 1483 C CA . GLU A 1 182 ? -8.227 -18.984 -14.484 1 98.69 182 GLU A CA 1
ATOM 1484 C C . GLU A 1 182 ? -6.73 -19.109 -14.734 1 98.69 182 GLU A C 1
ATOM 1486 O O . GLU A 1 182 ? -6.301 -19.875 -15.602 1 98.69 182 GLU A O 1
ATOM 1491 N N . HIS A 1 183 ? -5.918 -18.375 -13.992 1 98.75 183 HIS A N 1
ATOM 1492 C CA . HIS A 1 183 ? -4.469 -18.391 -14.18 1 98.75 183 HIS A CA 1
ATOM 1493 C C . HIS A 1 183 ? -3.873 -19.719 -13.742 1 98.75 183 HIS A C 1
ATOM 1495 O O . HIS A 1 183 ? -2.936 -20.219 -14.375 1 98.75 183 HIS A O 1
ATOM 1501 N N . ILE A 1 184 ? -4.438 -20.312 -12.68 1 98.44 184 ILE A N 1
ATOM 1502 C CA . ILE A 1 184 ? -4.016 -21.641 -12.219 1 98.44 184 ILE A CA 1
ATOM 1503 C C . ILE A 1 184 ? -4.23 -22.656 -13.328 1 98.44 184 ILE A C 1
ATOM 1505 O O . ILE A 1 184 ? -3.422 -23.578 -13.5 1 98.44 184 ILE A O 1
ATOM 1509 N N . ARG A 1 185 ? -5.258 -22.516 -14.133 1 98.12 185 ARG A N 1
ATOM 1510 C CA . ARG A 1 185 ? -5.602 -23.469 -15.18 1 98.12 185 ARG A CA 1
ATOM 1511 C C . ARG A 1 185 ? -4.609 -23.391 -16.344 1 98.12 185 ARG A C 1
ATOM 1513 O O . ARG A 1 185 ? -4.363 -24.375 -17.016 1 98.12 185 ARG A O 1
ATOM 1520 N N . VAL A 1 186 ? -3.936 -22.25 -16.516 1 97.88 186 VAL A N 1
ATOM 1521 C CA . VAL A 1 186 ? -3.137 -22.078 -17.734 1 97.88 186 VAL A CA 1
ATOM 1522 C C . VAL A 1 186 ? -1.651 -22.109 -17.375 1 97.88 186 VAL A C 1
ATOM 1524 O O . VAL A 1 186 ? -0.8 -22.234 -18.266 1 97.88 186 VAL A O 1
ATOM 1527 N N . ILE A 1 187 ? -1.314 -21.984 -16.125 1 97.88 187 ILE A N 1
ATOM 1528 C CA . ILE A 1 187 ? 0.079 -22.031 -15.688 1 97.88 187 ILE A CA 1
ATOM 1529 C C . ILE A 1 187 ? 0.467 -23.453 -15.305 1 97.88 187 ILE A C 1
ATOM 1531 O O . ILE A 1 187 ? -0.105 -24.031 -14.383 1 97.88 187 ILE A O 1
ATOM 1535 N N . ASP A 1 188 ? 1.413 -24.031 -16.047 1 96.31 188 ASP A N 1
ATOM 1536 C CA . ASP A 1 188 ? 1.92 -25.359 -15.734 1 96.31 188 ASP A CA 1
ATOM 1537 C C . ASP A 1 188 ? 3.191 -25.281 -14.898 1 96.31 188 ASP A C 1
ATOM 1539 O O . ASP A 1 188 ? 4.242 -25.781 -15.305 1 96.31 188 ASP A O 1
ATOM 1543 N N . ASP A 1 189 ? 3.238 -24.703 -13.852 1 95.75 189 ASP A N 1
ATOM 1544 C CA . ASP A 1 189 ? 4.246 -24.578 -12.805 1 95.75 189 ASP A CA 1
ATOM 1545 C C . ASP A 1 189 ? 3.623 -24.75 -11.422 1 95.75 189 ASP A C 1
ATOM 1547 O O . ASP A 1 189 ? 2.971 -23.844 -10.906 1 95.75 189 ASP A O 1
ATOM 1551 N N . MET A 1 190 ? 3.801 -25.875 -10.844 1 93.81 190 MET A N 1
ATOM 1552 C CA . MET A 1 190 ? 3.123 -26.266 -9.609 1 93.81 190 MET A CA 1
ATOM 1553 C C . MET A 1 190 ? 3.518 -25.328 -8.469 1 93.81 190 MET A C 1
ATOM 1555 O O . MET A 1 190 ? 2.732 -25.109 -7.543 1 93.81 190 MET A O 1
ATOM 1559 N N . CYS A 1 191 ? 4.742 -24.781 -8.547 1 93.25 191 CYS A N 1
ATOM 1560 C CA . CYS A 1 191 ? 5.188 -23.859 -7.508 1 93.25 191 CYS A CA 1
ATOM 1561 C C . CYS A 1 191 ? 4.371 -22.578 -7.523 1 93.25 191 CYS A C 1
ATOM 1563 O O . CYS A 1 191 ? 3.945 -22.094 -6.473 1 93.25 191 CYS A O 1
ATOM 1565 N N . ILE A 1 192 ? 4.121 -22.062 -8.68 1 96.81 192 ILE A N 1
ATOM 1566 C CA . ILE A 1 192 ? 3.32 -20.859 -8.844 1 96.81 192 ILE A CA 1
ATOM 1567 C C . ILE A 1 192 ? 1.874 -21.141 -8.453 1 96.81 192 ILE A C 1
ATOM 1569 O O . ILE A 1 192 ? 1.263 -20.359 -7.711 1 96.81 192 ILE A O 1
ATOM 1573 N N . ARG A 1 193 ? 1.36 -22.266 -8.914 1 97.56 193 ARG A N 1
ATOM 1574 C CA . ARG A 1 193 ? -0.025 -22.641 -8.641 1 97.56 193 ARG A CA 1
ATOM 1575 C C . ARG A 1 193 ? -0.277 -22.75 -7.141 1 97.56 193 ARG A C 1
ATOM 1577 O O . ARG A 1 193 ? -1.332 -22.344 -6.652 1 97.56 193 ARG A O 1
ATOM 1584 N N . ALA A 1 194 ? 0.649 -23.234 -6.426 1 95.31 194 ALA A N 1
ATOM 1585 C CA . ALA A 1 194 ? 0.507 -23.406 -4.98 1 95.31 194 ALA A CA 1
ATOM 1586 C C . ALA A 1 194 ? 0.332 -22.047 -4.293 1 95.31 194 ALA A C 1
ATOM 1588 O O . ALA A 1 194 ? -0.468 -21.922 -3.361 1 95.31 194 ALA A O 1
ATOM 1589 N N . VAL A 1 195 ? 1.075 -21.062 -4.746 1 96.69 195 VAL A N 1
ATOM 1590 C CA . VAL A 1 195 ? 0.986 -19.719 -4.164 1 96.69 195 VAL A CA 1
ATOM 1591 C C . VAL A 1 195 ? -0.391 -19.125 -4.445 1 96.69 195 VAL A C 1
ATOM 1593 O O . VAL A 1 195 ? -1.052 -18.625 -3.535 1 96.69 195 VAL A O 1
ATOM 1596 N N . LEU A 1 196 ? -0.824 -19.281 -5.703 1 98.69 196 LEU A N 1
ATOM 1597 C CA . LEU A 1 196 ? -2.109 -18.703 -6.09 1 98.69 196 LEU A CA 1
ATOM 1598 C C . LEU A 1 196 ? -3.254 -19.391 -5.352 1 98.69 196 LEU A C 1
ATOM 1600 O O . LEU A 1 196 ? -4.191 -18.734 -4.902 1 98.69 196 LEU A O 1
ATOM 1604 N N . GLU A 1 197 ? -3.156 -20.672 -5.199 1 97.88 197 GLU A N 1
ATOM 1605 C CA . GLU A 1 197 ? -4.172 -21.438 -4.477 1 97.88 197 GLU A CA 1
ATOM 1606 C C . GLU A 1 197 ? -4.242 -21.016 -3.014 1 97.88 197 GLU A C 1
ATOM 1608 O O . GLU A 1 197 ? -5.328 -20.906 -2.439 1 97.88 197 GLU A O 1
ATOM 1613 N N . ARG A 1 198 ? -3.125 -20.75 -2.432 1 97.25 198 ARG A N 1
ATOM 1614 C CA . ARG A 1 198 ? -3.096 -20.312 -1.042 1 97.25 198 ARG A CA 1
ATOM 1615 C C . ARG A 1 198 ? -3.695 -18.922 -0.901 1 97.25 198 ARG A C 1
ATOM 1617 O O . ARG A 1 198 ? -4.379 -18.625 0.082 1 97.25 198 ARG A O 1
ATOM 1624 N N . ILE A 1 199 ? -3.436 -18.031 -1.834 1 98.62 199 ILE A N 1
ATOM 1625 C CA . ILE A 1 199 ? -3.992 -16.688 -1.833 1 98.62 199 ILE A CA 1
ATOM 1626 C C . ILE A 1 199 ? -5.516 -16.766 -1.902 1 98.62 199 ILE A C 1
ATOM 1628 O O . ILE A 1 199 ? -6.211 -16.016 -1.2 1 98.62 199 ILE A O 1
ATOM 1632 N N . ILE A 1 200 ? -6.039 -17.688 -2.701 1 98.81 200 ILE A N 1
ATOM 1633 C CA . ILE A 1 200 ? -7.477 -17.844 -2.865 1 98.81 200 ILE A CA 1
ATOM 1634 C C . ILE A 1 200 ? -8.125 -18.141 -1.513 1 98.81 200 ILE A C 1
ATOM 1636 O O . ILE A 1 200 ? -9.211 -17.641 -1.22 1 98.81 200 ILE A O 1
ATOM 1640 N N . LYS A 1 201 ? -7.48 -18.891 -0.706 1 98.31 201 LYS A N 1
ATOM 1641 C CA . LYS A 1 201 ? -8.023 -19.203 0.615 1 98.31 201 LYS A CA 1
ATOM 1642 C C . LYS A 1 201 ? -8.172 -17.938 1.455 1 98.31 201 LYS A C 1
ATOM 1644 O O . LYS A 1 201 ? -9.148 -17.781 2.201 1 98.31 201 LYS A O 1
ATOM 1649 N N . ASP A 1 202 ? -7.223 -17.031 1.386 1 98.69 202 ASP A N 1
ATOM 1650 C CA . ASP A 1 202 ? -7.352 -15.742 2.066 1 98.69 202 ASP A CA 1
ATOM 1651 C C . ASP A 1 202 ? -8.523 -14.938 1.508 1 98.69 202 ASP A C 1
ATOM 1653 O O . ASP A 1 202 ? -9.258 -14.305 2.262 1 98.69 202 ASP A O 1
ATOM 1657 N N . GLU A 1 203 ? -8.617 -14.961 0.166 1 98.88 203 GLU A N 1
ATOM 1658 C CA . GLU A 1 203 ? -9.688 -14.188 -0.448 1 98.88 203 GLU A CA 1
ATOM 1659 C C . GLU A 1 203 ? -11.055 -14.664 0.02 1 98.88 203 GLU A C 1
ATOM 1661 O O . GLU A 1 203 ? -11.969 -13.859 0.235 1 98.88 203 GLU A O 1
ATOM 1666 N N . LYS A 1 204 ? -11.203 -15.938 0.098 1 98.75 204 LYS A N 1
ATOM 1667 C CA . LYS A 1 204 ? -12.461 -16.484 0.599 1 98.75 204 LYS A CA 1
ATOM 1668 C C . LYS A 1 204 ? -12.719 -16.047 2.037 1 98.75 204 LYS A C 1
ATOM 1670 O O . LYS A 1 204 ? -13.852 -15.727 2.396 1 98.75 204 LYS A O 1
ATOM 1675 N N . TYR A 1 205 ? -11.695 -16.031 2.848 1 98.81 205 TYR A N 1
ATOM 1676 C CA . TYR A 1 205 ? -11.797 -15.531 4.215 1 98.81 205 TYR A CA 1
ATOM 1677 C C . TYR A 1 205 ? -12.188 -14.062 4.227 1 98.81 205 TYR A C 1
ATOM 1679 O O . TYR A 1 205 ? -12.984 -13.633 5.059 1 98.81 205 TYR A O 1
ATOM 1687 N N . HIS A 1 206 ? -11.617 -13.227 3.348 1 98.88 206 HIS A N 1
ATOM 1688 C CA . HIS A 1 206 ? -11.969 -11.82 3.23 1 98.88 206 HIS A CA 1
ATOM 1689 C C . HIS A 1 206 ? -13.461 -11.641 2.938 1 98.88 206 HIS A C 1
ATOM 1691 O O . HIS A 1 206 ? -14.109 -10.758 3.502 1 98.88 206 HIS A O 1
ATOM 1697 N N . ILE A 1 207 ? -13.969 -12.508 2.039 1 98.75 207 ILE A N 1
ATOM 1698 C CA . ILE A 1 207 ? -15.391 -12.445 1.703 1 98.75 207 ILE A CA 1
ATOM 1699 C C . ILE A 1 207 ? -16.234 -12.68 2.957 1 98.75 207 ILE A C 1
ATOM 1701 O O . ILE A 1 207 ? -17.219 -11.992 3.186 1 98.75 207 ILE A O 1
ATOM 1705 N N . GLU A 1 208 ? -15.867 -13.617 3.746 1 98.5 208 GLU A N 1
ATOM 1706 C CA . GLU A 1 208 ? -16.578 -13.891 4.996 1 98.5 208 GLU A CA 1
ATOM 1707 C C . GLU A 1 208 ? -16.547 -12.672 5.918 1 98.5 208 GLU A C 1
ATOM 1709 O O . GLU A 1 208 ? -17.578 -12.305 6.492 1 98.5 208 GLU A O 1
ATOM 1714 N N . LEU A 1 209 ? -15.406 -12.086 6.109 1 98.5 209 LEU A N 1
ATOM 1715 C CA . LEU A 1 209 ? -15.258 -10.922 6.977 1 98.5 209 LEU A CA 1
ATOM 1716 C C . LEU A 1 209 ? -16.125 -9.766 6.48 1 98.5 209 LEU A C 1
ATOM 1718 O O . LEU A 1 209 ? -16.812 -9.109 7.273 1 98.5 209 LEU A O 1
ATOM 1722 N N . LEU A 1 210 ? -16.078 -9.516 5.184 1 98.56 210 LEU A N 1
ATOM 1723 C CA . LEU A 1 210 ? -16.812 -8.406 4.59 1 98.56 210 LEU A CA 1
ATOM 1724 C C . LEU A 1 210 ? -18.312 -8.648 4.664 1 98.56 210 LEU A C 1
ATOM 1726 O O . LEU A 1 210 ? -19.078 -7.719 4.922 1 98.56 210 LEU A O 1
ATOM 1730 N N . THR A 1 211 ? -18.75 -9.875 4.43 1 98.19 211 THR A N 1
ATOM 1731 C CA . THR A 1 211 ? -20.156 -10.234 4.531 1 98.19 211 THR A CA 1
ATOM 1732 C C . THR A 1 211 ? -20.672 -10.016 5.949 1 98.19 211 THR A C 1
ATOM 1734 O O . THR A 1 211 ? -21.781 -9.531 6.148 1 98.19 211 THR A O 1
ATOM 1737 N N . ALA A 1 212 ? -19.859 -10.359 6.906 1 97.38 212 ALA A N 1
ATOM 1738 C CA . ALA A 1 212 ? -20.234 -10.141 8.305 1 97.38 212 ALA A CA 1
ATOM 1739 C C . ALA A 1 212 ? -20.453 -8.664 8.594 1 97.38 212 ALA A C 1
ATOM 1741 O O . ALA A 1 212 ? -21.328 -8.297 9.375 1 97.38 212 ALA A O 1
ATOM 1742 N N . LEU A 1 213 ? -19.656 -7.785 8.008 1 96.69 213 LEU A N 1
ATOM 1743 C CA . LEU A 1 213 ? -19.812 -6.344 8.172 1 96.69 213 LEU A CA 1
ATOM 1744 C C . LEU A 1 213 ? -21.172 -5.887 7.641 1 96.69 213 LEU A C 1
ATOM 1746 O O . LEU A 1 213 ? -21.812 -5.016 8.234 1 96.69 213 LEU A O 1
ATOM 1750 N N . LEU A 1 214 ? -21.547 -6.414 6.504 1 94.38 214 LEU A N 1
ATOM 1751 C CA . LEU A 1 214 ? -22.812 -6.055 5.875 1 94.38 214 LEU A CA 1
ATOM 1752 C C . LEU A 1 214 ? -23.984 -6.484 6.746 1 94.38 214 LEU A C 1
ATOM 1754 O O . LEU A 1 214 ? -24.953 -5.738 6.902 1 94.38 214 LEU A O 1
ATOM 1758 N N . ASP A 1 215 ? -23.891 -7.629 7.285 1 90.31 215 ASP A N 1
ATOM 1759 C CA . ASP A 1 215 ? -24.969 -8.18 8.117 1 90.31 215 ASP A CA 1
ATOM 1760 C C . ASP A 1 215 ? -25.141 -7.371 9.398 1 90.31 215 ASP A C 1
ATOM 1762 O O . ASP A 1 215 ? -26.266 -7.137 9.836 1 90.31 215 ASP A O 1
ATOM 1766 N N . GLU A 1 216 ? -24.078 -6.98 9.984 1 84.88 216 GLU A N 1
ATOM 1767 C CA . GLU A 1 216 ? -24.125 -6.211 11.219 1 84.88 216 GLU A CA 1
ATOM 1768 C C . GLU A 1 216 ? -24.75 -4.832 11 1 84.88 216 GLU A C 1
ATOM 1770 O O . GLU A 1 216 ? -25.453 -4.312 11.867 1 84.88 216 GLU A O 1
ATOM 1775 N N . ASN A 1 217 ? -24.438 -4.254 9.922 1 79.44 217 ASN A N 1
ATOM 1776 C CA . ASN A 1 217 ? -25 -2.947 9.594 1 79.44 217 ASN A CA 1
ATOM 1777 C C . ASN A 1 217 ? -26.5 -3.027 9.383 1 79.44 217 ASN A C 1
ATOM 1779 O O . ASN A 1 217 ? -27.234 -2.102 9.734 1 79.44 217 ASN A O 1
ATOM 1783 N N . ASN A 1 218 ? -26.922 -4.047 8.719 1 73.62 218 ASN A N 1
ATOM 1784 C CA . ASN A 1 218 ? -28.359 -4.25 8.5 1 73.62 218 ASN A CA 1
ATOM 1785 C C . ASN A 1 218 ? -29.094 -4.441 9.82 1 73.62 218 ASN A C 1
ATOM 1787 O O . ASN A 1 218 ? -30.219 -3.963 9.977 1 73.62 218 ASN A O 1
ATOM 1791 N N . TYR A 1 219 ? -28.422 -5.043 10.656 1 67.62 219 TYR A N 1
ATOM 1792 C CA . TYR A 1 219 ? -29.047 -5.277 11.953 1 67.62 219 TYR A CA 1
ATOM 1793 C C . TYR A 1 219 ? -29.141 -3.982 12.75 1 67.62 219 TYR A C 1
ATOM 1795 O O . TYR A 1 219 ? -30.125 -3.744 13.445 1 67.62 219 TYR A O 1
ATOM 1803 N N . SER A 1 220 ? -28.109 -3.199 12.711 1 60.78 220 SER A N 1
ATOM 1804 C CA . SER A 1 220 ? -28.094 -1.941 13.453 1 60.78 220 SER A CA 1
ATOM 1805 C C . SER A 1 220 ? -29.156 -0.981 12.914 1 60.78 220 SER A C 1
ATOM 1807 O O . SER A 1 220 ? -29.766 -0.233 13.68 1 60.78 220 SER A O 1
ATOM 1809 N N . LYS A 1 221 ? -29.406 -0.952 11.68 1 63.81 221 LYS A N 1
ATOM 1810 C CA . LYS A 1 221 ? -30.422 -0.071 11.102 1 63.81 221 LYS A CA 1
ATOM 1811 C C . LYS A 1 221 ? -31.828 -0.549 11.438 1 63.81 221 LYS A C 1
ATOM 1813 O O . LYS A 1 221 ? -32.75 0.26 11.562 1 63.81 221 LYS A O 1
ATOM 1818 N N . SER A 1 222 ? -31.969 -1.843 11.461 1 55.66 222 SER A N 1
ATOM 1819 C CA . SER A 1 222 ? -33.281 -2.383 11.766 1 55.66 222 SER A CA 1
ATOM 1820 C C . SER A 1 222 ? -33.688 -2.115 13.219 1 55.66 222 SER A C 1
ATOM 1822 O O . SER A 1 222 ? -34.875 -2.062 13.555 1 55.66 222 SER A O 1
ATOM 1824 N N . ASN A 1 223 ? -32.656 -1.975 14.047 1 50.78 223 ASN A N 1
ATOM 1825 C CA . ASN A 1 223 ? -32.969 -1.738 15.453 1 50.78 223 ASN A CA 1
ATOM 1826 C C . ASN A 1 223 ? -33.031 -0.248 15.773 1 50.78 223 ASN A C 1
ATOM 1828 O O . ASN A 1 223 ? -33.281 0.138 16.906 1 50.78 223 ASN A O 1
ATOM 1832 N N . ASP A 1 224 ? -32.5 0.638 14.883 1 43.75 224 ASP A N 1
ATOM 1833 C CA . ASP A 1 224 ? -32.75 2.061 15.094 1 43.75 224 ASP A CA 1
ATOM 1834 C C . ASP A 1 224 ? -34.094 2.484 14.492 1 43.75 224 ASP A C 1
ATOM 1836 O O . ASP A 1 224 ? -34.469 2.021 13.414 1 43.75 224 ASP A O 1
ATOM 1840 N N . MET B 1 1 ? -31.375 -3.725 38.594 1 27.94 1 MET B N 1
ATOM 1841 C CA . MET B 1 1 ? -30.297 -4.703 38.562 1 27.94 1 MET B CA 1
ATOM 1842 C C . MET B 1 1 ? -30.359 -5.547 37.281 1 27.94 1 MET B C 1
ATOM 1844 O O . MET B 1 1 ? -29.453 -6.34 37 1 27.94 1 MET B O 1
ATOM 1848 N N . THR B 1 2 ? -31.578 -5.641 36.625 1 28.67 2 THR B N 1
ATOM 1849 C CA . THR B 1 2 ? -31.766 -6.668 35.625 1 28.67 2 THR B CA 1
ATOM 1850 C C . THR B 1 2 ? -31.266 -6.188 34.25 1 28.67 2 THR B C 1
ATOM 1852 O O . THR B 1 2 ? -31.078 -6.988 33.344 1 28.67 2 THR B O 1
ATOM 1855 N N . LYS B 1 3 ? -31.234 -4.852 34.031 1 34.19 3 LYS B N 1
ATOM 1856 C CA . LYS B 1 3 ? -31.031 -4.352 32.656 1 34.19 3 LYS B CA 1
ATOM 1857 C C . LYS B 1 3 ? -29.594 -4.539 32.219 1 34.19 3 LYS B C 1
ATOM 1859 O O . LYS B 1 3 ? -29.234 -4.207 31.078 1 34.19 3 LYS B O 1
ATOM 1864 N N . CYS B 1 4 ? -28.641 -4.711 33.156 1 28.67 4 CYS B N 1
ATOM 1865 C CA . CYS B 1 4 ? -27.234 -4.66 32.75 1 28.67 4 CYS B CA 1
ATOM 1866 C C . CYS B 1 4 ? -26.812 -5.965 32.094 1 28.67 4 CYS B C 1
ATOM 1868 O O . CYS B 1 4 ? -25.656 -6.113 31.672 1 28.67 4 CYS B O 1
ATOM 1870 N N . LYS B 1 5 ? -27.562 -7.121 32.25 1 29.41 5 LYS B N 1
ATOM 1871 C CA . LYS B 1 5 ? -27.078 -8.438 31.859 1 29.41 5 LYS B CA 1
ATOM 1872 C C . LYS B 1 5 ? -27.156 -8.641 30.344 1 29.41 5 LYS B C 1
ATOM 1874 O O . LYS B 1 5 ? -26.531 -9.562 29.812 1 29.41 5 LYS B O 1
ATOM 1879 N N . LYS B 1 6 ? -28.078 -7.953 29.641 1 31.77 6 LYS B N 1
ATOM 1880 C CA . LYS B 1 6 ? -28.281 -8.422 28.281 1 31.77 6 LYS B CA 1
ATOM 1881 C C . LYS B 1 6 ? -27.188 -7.926 27.344 1 31.77 6 LYS B C 1
ATOM 1883 O O . LYS B 1 6 ? -27.172 -8.266 26.156 1 31.77 6 LYS B O 1
ATOM 1888 N N . ARG B 1 7 ? -26.453 -6.859 27.672 1 35.28 7 ARG B N 1
ATOM 1889 C CA . ARG B 1 7 ? -25.484 -6.305 26.719 1 35.28 7 ARG B CA 1
ATOM 1890 C C . ARG B 1 7 ? -24.25 -7.188 26.625 1 35.28 7 ARG B C 1
ATOM 1892 O O . ARG B 1 7 ? -23.453 -7.047 25.688 1 35.28 7 ARG B O 1
ATOM 1899 N N . ASN B 1 8 ? -24 -8.078 27.625 1 36.88 8 ASN B N 1
ATOM 1900 C CA . ASN B 1 8 ? -22.75 -8.836 27.578 1 36.88 8 ASN B CA 1
ATOM 1901 C C . ASN B 1 8 ? -22.828 -9.992 26.578 1 36.88 8 ASN B C 1
ATOM 1903 O O . ASN B 1 8 ? -21.812 -10.547 26.188 1 36.88 8 ASN B O 1
ATOM 1907 N N . GLN B 1 9 ? -24.109 -10.516 26.266 1 36.66 9 GLN B N 1
ATOM 1908 C CA . GLN B 1 9 ? -24.188 -11.734 25.469 1 36.66 9 GLN B CA 1
ATOM 1909 C C . GLN B 1 9 ? -23.891 -11.445 24 1 36.66 9 GLN B C 1
ATOM 1911 O O . GLN B 1 9 ? -23.375 -12.312 23.281 1 36.66 9 GLN B O 1
ATOM 1916 N N . THR B 1 10 ? -24.25 -10.25 23.516 1 37.47 10 THR B N 1
ATOM 1917 C CA . THR B 1 10 ? -24.109 -10.055 22.078 1 37.47 10 THR B CA 1
ATOM 1918 C C . THR B 1 10 ? -22.656 -9.789 21.703 1 37.47 10 THR B C 1
ATOM 1920 O O . THR B 1 10 ? -22.219 -10.094 20.594 1 37.47 10 THR B O 1
ATOM 1923 N N . ASN B 1 11 ? -21.797 -9.211 22.594 1 38.06 11 ASN B N 1
ATOM 1924 C CA . ASN B 1 11 ? -20.406 -8.953 22.25 1 38.06 11 ASN B CA 1
ATOM 1925 C C . ASN B 1 11 ? -19.609 -10.242 22.156 1 38.06 11 ASN B C 1
ATOM 1927 O O . ASN B 1 11 ? -18.516 -10.258 21.578 1 38.06 11 ASN B O 1
ATOM 1931 N N . ASN B 1 12 ? -20.016 -11.344 22.844 1 36.22 12 ASN B N 1
ATOM 1932 C CA . ASN B 1 12 ? -19.281 -12.609 22.859 1 36.22 12 ASN B CA 1
ATOM 1933 C C . ASN B 1 12 ? -19.438 -13.359 21.547 1 36.22 12 ASN B C 1
ATOM 1935 O O . ASN B 1 12 ? -18.531 -14.102 21.141 1 36.22 12 ASN B O 1
ATOM 1939 N N . LYS B 1 13 ? -20.594 -13.305 20.828 1 34 13 LYS B N 1
ATOM 1940 C CA . LYS B 1 13 ? -20.766 -14.086 19.609 1 34 13 LYS B CA 1
ATOM 1941 C C . LYS B 1 13 ? -19.875 -13.562 18.484 1 34 13 LYS B C 1
ATOM 1943 O O . LYS B 1 13 ? -19.469 -14.312 17.594 1 34 13 LYS B O 1
ATOM 1948 N N . THR B 1 14 ? -19.641 -12.242 18.422 1 31.41 14 THR B N 1
ATOM 1949 C CA . THR B 1 14 ? -18.781 -11.727 17.344 1 31.41 14 THR B CA 1
ATOM 1950 C C . THR B 1 14 ? -17.312 -12.047 17.625 1 31.41 14 THR B C 1
ATOM 1952 O O . THR B 1 14 ? -16.562 -12.367 16.703 1 31.41 14 THR B O 1
ATOM 1955 N N . LYS B 1 15 ? -16.797 -11.977 18.859 1 35.78 15 LYS B N 1
ATOM 1956 C CA . LYS B 1 15 ? -15.438 -12.406 19.156 1 35.78 15 LYS B CA 1
ATOM 1957 C C . LYS B 1 15 ? -15.289 -13.914 18.969 1 35.78 15 LYS B C 1
ATOM 1959 O O . LYS B 1 15 ? -14.188 -14.406 18.734 1 35.78 15 LYS B O 1
ATOM 1964 N N . LYS B 1 16 ? -16.312 -14.664 19.328 1 31.92 16 LYS B N 1
ATOM 1965 C CA . LYS B 1 16 ? -16.297 -16.125 19.219 1 31.92 16 LYS B CA 1
ATOM 1966 C C . LYS B 1 16 ? -16.25 -16.562 17.75 1 31.92 16 LYS B C 1
ATOM 1968 O O . LYS B 1 16 ? -15.727 -17.625 17.438 1 31.92 16 LYS B O 1
ATOM 1973 N N . ALA B 1 17 ? -16.891 -15.828 16.922 1 33.53 17 ALA B N 1
ATOM 1974 C CA . ALA B 1 17 ? -16.828 -16.203 15.516 1 33.53 17 ALA B CA 1
ATOM 1975 C C . ALA B 1 17 ? -15.406 -16.031 14.969 1 33.53 17 ALA B C 1
ATOM 1977 O O . ALA B 1 17 ? -15.023 -16.688 14 1 33.53 17 ALA B O 1
ATOM 1978 N N . LEU B 1 18 ? -14.664 -15.094 15.586 1 34.25 18 LEU B N 1
ATOM 1979 C CA . LEU B 1 18 ? -13.312 -14.938 15.062 1 34.25 18 LEU B CA 1
ATOM 1980 C C . LEU B 1 18 ? -12.414 -16.078 15.523 1 34.25 18 LEU B C 1
ATOM 1982 O O . LEU B 1 18 ? -11.453 -16.438 14.844 1 34.25 18 LEU B O 1
ATOM 1986 N N . ASN B 1 19 ? -12.68 -16.516 16.812 1 34.41 19 ASN B N 1
ATOM 1987 C CA . ASN B 1 19 ? -11.766 -17.516 17.312 1 34.41 19 ASN B CA 1
ATOM 1988 C C . ASN B 1 19 ? -12.109 -18.906 16.781 1 34.41 19 ASN B C 1
ATOM 1990 O O . ASN B 1 19 ? -11.508 -19.906 17.188 1 34.41 19 ASN B O 1
ATOM 1994 N N . LYS B 1 20 ? -13.328 -19.125 16.469 1 32.28 20 LYS B N 1
ATOM 1995 C CA . LYS B 1 20 ? -13.523 -20.516 16.078 1 32.28 20 LYS B CA 1
ATOM 1996 C C . LYS B 1 20 ? -12.805 -20.828 14.773 1 32.28 20 LYS B C 1
ATOM 1998 O O . LYS B 1 20 ? -13.398 -20.75 13.703 1 32.28 20 LYS B O 1
ATOM 2003 N N . GLN B 1 21 ? -11.609 -20.484 14.695 1 31.17 21 GLN B N 1
ATOM 2004 C CA . GLN B 1 21 ? -10.891 -21.078 13.578 1 31.17 21 GLN B CA 1
ATOM 2005 C C . GLN B 1 21 ? -11.031 -22.609 13.594 1 31.17 21 GLN B C 1
ATOM 2007 O O . GLN B 1 21 ? -10.484 -23.266 14.477 1 31.17 21 GLN B O 1
ATOM 2012 N N . ARG B 1 22 ? -12.117 -23.156 13.25 1 33.06 22 ARG B N 1
ATOM 2013 C CA . ARG B 1 22 ? -12.203 -24.609 13.055 1 33.06 22 ARG B CA 1
ATOM 2014 C C . ARG B 1 22 ? -10.914 -25.156 12.461 1 33.06 22 ARG B C 1
ATOM 2016 O O . ARG B 1 22 ? -10.438 -24.672 11.438 1 33.06 22 ARG B O 1
ATOM 2023 N N . GLU B 1 23 ? -10.164 -25.891 13.227 1 37 23 GLU B N 1
ATOM 2024 C CA . GLU B 1 23 ? -9.094 -26.797 12.805 1 37 23 GLU B CA 1
ATOM 2025 C C . GLU B 1 23 ? -9.508 -27.594 11.57 1 37 23 GLU B C 1
ATOM 2027 O O . GLU B 1 23 ? -10.344 -28.5 11.656 1 37 23 GLU B O 1
ATOM 2032 N N . ILE B 1 24 ? -9.867 -27.156 10.484 1 38.03 24 ILE B N 1
ATOM 2033 C CA . ILE B 1 24 ? -10.211 -28.016 9.359 1 38.03 24 ILE B CA 1
ATOM 2034 C C . ILE B 1 24 ? -9.156 -29.125 9.219 1 38.03 24 ILE B C 1
ATOM 2036 O O . ILE B 1 24 ? -7.957 -28.828 9.156 1 38.03 24 ILE B O 1
ATOM 2040 N N . PRO B 1 25 ? -9.344 -30.281 9.508 1 43.56 25 PRO B N 1
ATOM 2041 C CA . PRO B 1 25 ? -8.578 -31.484 9.172 1 43.56 25 PRO B CA 1
ATOM 2042 C C . PRO B 1 25 ? -7.73 -31.312 7.91 1 43.56 25 PRO B C 1
ATOM 2044 O O . PRO B 1 25 ? -6.793 -32.062 7.684 1 43.56 25 PRO B O 1
ATOM 2047 N N . LEU B 1 26 ? -7.961 -30.422 7.016 1 47.34 26 LEU B N 1
ATOM 2048 C CA . LEU B 1 26 ? -7.422 -30.062 5.707 1 47.34 26 LEU B CA 1
ATOM 2049 C C . LEU B 1 26 ? -6.035 -29.453 5.844 1 47.34 26 LEU B C 1
ATOM 2051 O O . LEU B 1 26 ? -5.324 -29.281 4.852 1 47.34 26 LEU B O 1
ATOM 2055 N N . THR B 1 27 ? -5.672 -29.297 7.156 1 58.88 27 THR B N 1
ATOM 2056 C CA . THR B 1 27 ? -4.379 -28.672 7.426 1 58.88 27 THR B CA 1
ATOM 2057 C C . THR B 1 27 ? -3.246 -29.672 7.188 1 58.88 27 THR B C 1
ATOM 2059 O O . THR B 1 27 ? -2.217 -29.312 6.613 1 58.88 27 THR B O 1
ATOM 2062 N N . GLY B 1 28 ? -3.564 -30.891 7.586 1 54.28 28 GLY B N 1
ATOM 2063 C CA . GLY B 1 28 ? -2.486 -31.859 7.422 1 54.28 28 GLY B CA 1
ATOM 2064 C C . GLY B 1 28 ? -2.148 -32.125 5.969 1 54.28 28 GLY B C 1
ATOM 2065 O O . GLY B 1 28 ? -0.975 -32.156 5.594 1 54.28 28 GLY B O 1
ATOM 2066 N N . ASN B 1 29 ? -3.23 -32.375 5.199 1 64.06 29 ASN B N 1
ATOM 2067 C CA . ASN B 1 29 ? -3.021 -32.656 3.783 1 64.06 29 ASN B CA 1
ATOM 2068 C C . ASN B 1 29 ? -2.441 -31.438 3.055 1 64.06 29 ASN B C 1
ATOM 2070 O O . ASN B 1 29 ? -1.58 -31.594 2.186 1 64.06 29 ASN B O 1
ATOM 2074 N N . TYR B 1 30 ? -2.809 -30.375 3.486 1 68.81 30 TYR B N 1
ATOM 2075 C CA . TYR B 1 30 ? -2.271 -29.156 2.881 1 68.81 30 TYR B CA 1
ATOM 2076 C C . TYR B 1 30 ? -0.775 -29.031 3.139 1 68.81 30 TYR B C 1
ATOM 2078 O O . TYR B 1 30 ? -0.005 -28.734 2.227 1 68.81 30 TYR B O 1
ATOM 2086 N N . LEU B 1 31 ? -0.482 -29.328 4.375 1 68.62 31 LEU B N 1
ATOM 2087 C CA . LEU B 1 31 ? 0.923 -29.203 4.742 1 68.62 31 LEU B CA 1
ATOM 2088 C C . LEU B 1 31 ? 1.771 -30.234 4.023 1 68.62 31 LEU B C 1
ATOM 2090 O O . LEU B 1 31 ? 2.893 -29.953 3.602 1 68.62 31 LEU B O 1
ATOM 2094 N N . ARG B 1 32 ? 1.217 -31.406 3.908 1 64.5 32 ARG B N 1
ATOM 2095 C CA . ARG B 1 32 ? 1.945 -32.469 3.223 1 64.5 32 ARG B CA 1
ATOM 2096 C C . ARG B 1 32 ? 2.127 -32.125 1.744 1 64.5 32 ARG B C 1
ATOM 2098 O O . ARG B 1 32 ? 3.211 -32.312 1.189 1 64.5 32 ARG B O 1
ATOM 2105 N N . GLU B 1 33 ? 1.123 -31.719 1.163 1 69.5 33 GLU B N 1
ATOM 2106 C CA . GLU B 1 33 ? 1.194 -31.359 -0.248 1 69.5 33 GLU B CA 1
ATOM 2107 C C . GLU B 1 33 ? 2.164 -30.188 -0.47 1 69.5 33 GLU B C 1
ATOM 2109 O O . GLU B 1 33 ? 2.947 -30.203 -1.423 1 69.5 33 GLU B O 1
ATOM 2114 N N . GLN B 1 34 ? 2.129 -29.344 0.459 1 69.62 34 GLN B N 1
ATOM 2115 C CA . GLN B 1 34 ? 3.023 -28.188 0.352 1 69.62 34 GLN B CA 1
ATOM 2116 C C . GLN B 1 34 ? 4.48 -28.625 0.498 1 69.62 34 GLN B C 1
ATOM 2118 O O . GLN B 1 34 ? 5.355 -28.125 -0.217 1 69.62 34 GLN B O 1
ATOM 2123 N N . GLN B 1 35 ? 4.695 -29.438 1.434 1 66.69 35 GLN B N 1
ATOM 2124 C CA . GLN B 1 35 ? 6.051 -29.938 1.642 1 66.69 35 GLN B CA 1
ATOM 2125 C C . GLN B 1 35 ? 6.559 -30.672 0.406 1 66.69 35 GLN B C 1
ATOM 2127 O O . GLN B 1 35 ? 7.738 -30.562 0.054 1 66.69 35 GLN B O 1
ATOM 2132 N N . LEU B 1 36 ? 5.723 -31.438 -0.203 1 67.44 36 LEU B N 1
ATOM 2133 C CA . LEU B 1 36 ? 6.09 -32.156 -1.414 1 67.44 36 LEU B CA 1
ATOM 2134 C C . LEU B 1 36 ? 6.453 -31.203 -2.537 1 67.44 36 LEU B C 1
ATOM 2136 O O . LEU B 1 36 ? 7.43 -31.422 -3.256 1 67.44 36 LEU B O 1
ATOM 2140 N N . ILE B 1 37 ? 5.781 -30.266 -2.629 1 68.5 37 ILE B N 1
ATOM 2141 C CA . ILE B 1 37 ? 6.012 -29.266 -3.67 1 68.5 37 ILE B CA 1
ATOM 2142 C C . ILE B 1 37 ? 7.316 -28.516 -3.393 1 68.5 37 ILE B C 1
ATOM 2144 O O . ILE B 1 37 ? 8.117 -28.297 -4.305 1 68.5 37 ILE B O 1
ATOM 2148 N N . ASP B 1 38 ? 7.469 -28.219 -2.125 1 64.44 38 ASP B N 1
ATOM 2149 C CA . ASP B 1 38 ? 8.656 -27.469 -1.729 1 64.44 38 ASP B CA 1
ATOM 2150 C C . ASP B 1 38 ? 9.93 -28.266 -2.006 1 64.44 38 ASP B C 1
ATOM 2152 O O . ASP B 1 38 ? 10.977 -27.688 -2.307 1 64.44 38 ASP B O 1
ATOM 2156 N N . ASN B 1 39 ? 9.883 -29.469 -1.704 1 61.25 39 ASN B N 1
ATOM 2157 C CA . ASN B 1 39 ? 11.039 -30.328 -1.886 1 61.25 39 ASN B CA 1
ATOM 2158 C C . ASN B 1 39 ? 11.273 -30.656 -3.359 1 61.25 39 ASN B C 1
ATOM 2160 O O . ASN B 1 39 ? 12.398 -30.984 -3.758 1 61.25 39 ASN B O 1
ATOM 2164 N N . LEU B 1 40 ? 10.305 -30.766 -3.947 1 58.94 40 LEU B N 1
ATOM 2165 C CA . LEU B 1 40 ? 10.5 -31.172 -5.332 1 58.94 40 LEU B CA 1
ATOM 2166 C C . LEU B 1 40 ? 11.219 -30.094 -6.129 1 58.94 40 LEU B C 1
ATOM 2168 O O . LEU B 1 40 ? 11.547 -29.031 -5.586 1 58.94 40 LEU B O 1
ATOM 2172 N N . SER B 1 41 ? 10.859 -29.781 -7.441 1 56.31 41 SER B N 1
ATOM 2173 C CA . SER B 1 41 ? 11.469 -29.328 -8.688 1 56.31 41 SER B CA 1
ATOM 2174 C C . SER B 1 41 ? 11.531 -27.797 -8.75 1 56.31 41 SER B C 1
ATOM 2176 O O . SER B 1 41 ? 11.727 -27.234 -9.828 1 56.31 41 SER B O 1
ATOM 2178 N N . CYS B 1 42 ? 11.312 -27.141 -7.551 1 63.09 42 CYS B N 1
ATOM 2179 C CA . CYS B 1 42 ? 11.406 -25.719 -7.848 1 63.09 42 CYS B CA 1
ATOM 2180 C C . CYS B 1 42 ? 12.852 -25.25 -7.773 1 63.09 42 CYS B C 1
ATOM 2182 O O . CYS B 1 42 ? 13.508 -25.391 -6.742 1 63.09 42 CYS B O 1
ATOM 2184 N N . LYS B 1 43 ? 13.398 -24.828 -8.828 1 65.31 43 LYS B N 1
ATOM 2185 C CA . LYS B 1 43 ? 14.828 -24.609 -9.031 1 65.31 43 LYS B CA 1
ATOM 2186 C C . LYS B 1 43 ? 15.242 -23.219 -8.57 1 65.31 43 LYS B C 1
ATOM 2188 O O . LYS B 1 43 ? 16.359 -23.031 -8.078 1 65.31 43 LYS B O 1
ATOM 2193 N N . ILE B 1 44 ? 14.258 -22.25 -8.641 1 70.88 44 ILE B N 1
ATOM 2194 C CA . ILE B 1 44 ? 14.656 -20.875 -8.344 1 70.88 44 ILE B CA 1
ATOM 2195 C C . ILE B 1 44 ? 13.875 -20.359 -7.137 1 70.88 44 ILE B C 1
ATOM 2197 O O . ILE B 1 44 ? 12.648 -20.25 -7.184 1 70.88 44 ILE B O 1
ATOM 2201 N N . GLN B 1 45 ? 14.672 -20.141 -5.984 1 72.12 45 GLN B N 1
ATOM 2202 C CA . GLN B 1 45 ? 13.984 -19.844 -4.73 1 72.12 45 GLN B CA 1
ATOM 2203 C C . GLN B 1 45 ? 14.352 -18.469 -4.203 1 72.12 45 GLN B C 1
ATOM 2205 O O . GLN B 1 45 ? 15.422 -17.938 -4.523 1 72.12 45 GLN B O 1
ATOM 2210 N N . GLU B 1 46 ? 13.375 -18.047 -3.408 1 70.06 46 GLU B N 1
ATOM 2211 C CA . GLU B 1 46 ? 13.641 -16.812 -2.684 1 70.06 46 GLU B CA 1
ATOM 2212 C C . GLU B 1 46 ? 14.758 -16.984 -1.667 1 70.06 46 GLU B C 1
ATOM 2214 O O . GLU B 1 46 ? 14.906 -18.062 -1.085 1 70.06 46 GLU B O 1
ATOM 2219 N N . LYS B 1 47 ? 15.477 -15.93 -1.521 1 70.88 47 LYS B N 1
ATOM 2220 C CA . LYS B 1 47 ? 16.641 -16.031 -0.639 1 70.88 47 LYS B CA 1
ATOM 2221 C C . LYS B 1 47 ? 16.375 -15.344 0.697 1 70.88 47 LYS B C 1
ATOM 2223 O O . LYS B 1 47 ? 17.016 -15.656 1.701 1 70.88 47 LYS B O 1
ATOM 2228 N N . CYS B 1 48 ? 15.398 -14.383 0.658 1 75.69 48 CYS B N 1
ATOM 2229 C CA . CYS B 1 48 ? 15.172 -13.594 1.864 1 75.69 48 CYS B CA 1
ATOM 2230 C C . CYS B 1 48 ? 13.758 -13.805 2.393 1 75.69 48 CYS B C 1
ATOM 2232 O O . CYS B 1 48 ? 12.789 -13.719 1.636 1 75.69 48 CYS B O 1
ATOM 2234 N N . SER B 1 49 ? 13.648 -14.297 3.564 1 67.69 49 SER B N 1
ATOM 2235 C CA . SER B 1 49 ? 12.336 -14.352 4.188 1 67.69 49 SER B CA 1
ATOM 2236 C C . SER B 1 49 ? 12.078 -13.125 5.062 1 67.69 49 SER B C 1
ATOM 2238 O O . SER B 1 49 ? 12.758 -12.922 6.066 1 67.69 49 SER B O 1
ATOM 2240 N N . LEU B 1 50 ? 11.297 -12.32 4.52 1 72.88 50 LEU B N 1
ATOM 2241 C CA . LEU B 1 50 ? 11.031 -11.109 5.285 1 72.88 50 LEU B CA 1
ATOM 2242 C C . LEU B 1 50 ? 9.82 -11.289 6.195 1 72.88 50 LEU B C 1
ATOM 2244 O O . LEU B 1 50 ? 8.68 -11.305 5.727 1 72.88 50 LEU B O 1
ATOM 2248 N N . LYS B 1 51 ? 10 -11.766 7.363 1 70.69 51 LYS B N 1
ATOM 2249 C CA . LYS B 1 51 ? 8.906 -11.938 8.312 1 70.69 51 LYS B CA 1
ATOM 2250 C C . LYS B 1 51 ? 8.992 -10.922 9.445 1 70.69 51 LYS B C 1
ATOM 2252 O O . LYS B 1 51 ? 10.094 -10.547 9.867 1 70.69 51 LYS B O 1
ATOM 2257 N N . ASN B 1 52 ? 7.891 -10.352 9.836 1 79.81 52 ASN B N 1
ATOM 2258 C CA . ASN B 1 52 ? 7.723 -9.531 11.023 1 79.81 52 ASN B CA 1
ATOM 2259 C C . ASN B 1 52 ? 8.484 -8.211 10.906 1 79.81 52 ASN B C 1
ATOM 2261 O O . ASN B 1 52 ? 9.195 -7.812 11.836 1 79.81 52 ASN B O 1
ATOM 2265 N N . VAL B 1 53 ? 8.492 -7.629 9.742 1 90.75 53 VAL B N 1
ATOM 2266 C CA . VAL B 1 53 ? 9.148 -6.34 9.539 1 90.75 53 VAL B CA 1
ATOM 2267 C C . VAL B 1 53 ? 8.281 -5.223 10.117 1 90.75 53 VAL B C 1
ATOM 2269 O O . VAL B 1 53 ? 7.109 -5.09 9.758 1 90.75 53 VAL B O 1
ATOM 2272 N N . LEU B 1 54 ? 8.844 -4.492 11.023 1 92.44 54 LEU B N 1
ATOM 2273 C CA . LEU B 1 54 ? 8.133 -3.385 11.648 1 92.44 54 LEU B CA 1
ATOM 2274 C C . LEU B 1 54 ? 8.367 -2.084 10.891 1 92.44 54 LEU B C 1
ATOM 2276 O O . LEU B 1 54 ? 9.383 -1.936 10.203 1 92.44 54 LEU B O 1
ATOM 2280 N N . PRO B 1 55 ? 7.461 -1.11 11.008 1 95.81 55 PRO B N 1
ATOM 2281 C CA . PRO B 1 55 ? 7.664 0.181 10.352 1 95.81 55 PRO B CA 1
ATOM 2282 C C . PRO B 1 55 ? 8.875 0.938 10.891 1 95.81 55 PRO B C 1
ATOM 2284 O O . PRO B 1 55 ? 9.141 0.913 12.094 1 95.81 55 PRO B O 1
ATOM 2287 N N . ALA B 1 56 ? 9.617 1.555 9.977 1 97.69 56 ALA B N 1
ATOM 2288 C CA . ALA B 1 56 ? 10.781 2.355 10.336 1 97.69 56 ALA B CA 1
ATOM 2289 C C . ALA B 1 56 ? 10.383 3.779 10.703 1 97.69 56 ALA B C 1
ATOM 2291 O O . ALA B 1 56 ? 10.352 4.668 9.852 1 97.69 56 ALA B O 1
ATOM 2292 N N . LYS B 1 57 ? 10.078 3.943 11.914 1 96.88 57 LYS B N 1
ATOM 2293 C CA . LYS B 1 57 ? 9.68 5.273 12.375 1 96.88 57 LYS B CA 1
ATOM 2294 C C . LYS B 1 57 ? 10.391 5.633 13.68 1 96.88 57 LYS B C 1
ATOM 2296 O O . LYS B 1 57 ? 10.828 4.75 14.422 1 96.88 57 LYS B O 1
ATOM 2301 N N . ILE B 1 58 ? 10.523 6.91 13.906 1 96.19 58 ILE B N 1
ATOM 2302 C CA . ILE B 1 58 ? 11.148 7.336 15.156 1 96.19 58 ILE B CA 1
ATOM 2303 C C . ILE B 1 58 ? 10.195 7.062 16.328 1 96.19 58 ILE B C 1
ATOM 2305 O O . ILE B 1 58 ? 8.984 6.957 16.141 1 96.19 58 ILE B O 1
ATOM 2309 N N . ASN B 1 59 ? 10.766 6.938 17.469 1 92 59 ASN B N 1
ATOM 2310 C CA . ASN B 1 59 ? 9.984 6.566 18.641 1 92 59 ASN B CA 1
ATOM 2311 C C . ASN B 1 59 ? 9.359 7.785 19.312 1 92 59 ASN B C 1
ATOM 2313 O O . ASN B 1 59 ? 9.68 8.109 20.453 1 92 59 ASN B O 1
ATOM 2317 N N . LEU B 1 60 ? 8.539 8.508 18.703 1 91.56 60 LEU B N 1
ATOM 2318 C CA . LEU B 1 60 ? 7.703 9.617 19.156 1 91.56 60 LEU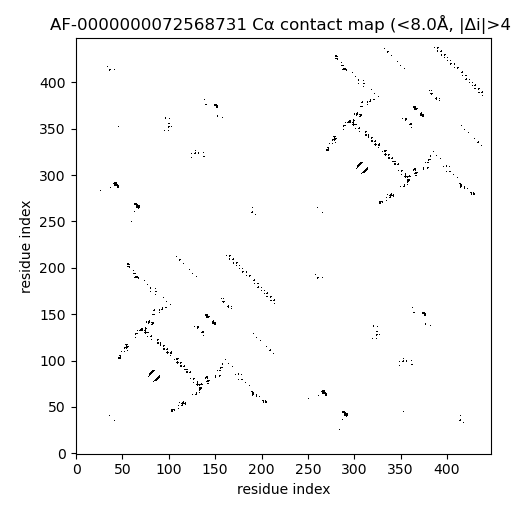 B CA 1
ATOM 2319 C C . LEU B 1 60 ? 6.262 9.422 18.703 1 91.56 60 LEU B C 1
ATOM 2321 O O . LEU B 1 60 ? 6.016 8.969 17.578 1 91.56 60 LEU B O 1
ATOM 2325 N N . PRO B 1 61 ? 5.402 9.734 19.547 1 90.31 61 PRO B N 1
ATOM 2326 C CA . PRO B 1 61 ? 4.004 9.562 19.141 1 90.31 61 PRO B CA 1
ATOM 2327 C C . PRO B 1 61 ? 3.592 10.5 18.016 1 90.31 61 PRO B C 1
ATOM 2329 O O . PRO B 1 61 ? 4.145 11.602 17.891 1 90.31 61 PRO B O 1
ATOM 2332 N N . TYR B 1 62 ? 2.693 10.031 17.234 1 91.81 62 TYR B N 1
ATOM 2333 C CA . TYR B 1 62 ? 2.057 10.922 16.266 1 91.81 62 TYR B CA 1
ATOM 2334 C C . TYR B 1 62 ? 1.008 11.797 16.938 1 91.81 62 TYR B C 1
ATOM 2336 O O . TYR B 1 62 ? 0.358 11.375 17.891 1 91.81 62 TYR B O 1
ATOM 2344 N N . PRO B 1 63 ? 0.864 13 16.453 1 91.25 63 PRO B N 1
ATOM 2345 C CA . PRO B 1 63 ? -0.25 13.812 16.938 1 91.25 63 PRO B CA 1
ATOM 2346 C C . PRO B 1 63 ? -1.613 13.211 16.609 1 91.25 63 PRO B C 1
ATOM 2348 O O . PRO B 1 63 ? -1.728 12.414 15.672 1 91.25 63 PRO B O 1
ATOM 2351 N N . LYS B 1 64 ? -2.605 13.602 17.359 1 87.88 64 LYS B N 1
ATOM 2352 C CA . LYS B 1 64 ? -3.969 13.25 16.984 1 87.88 64 LYS B CA 1
ATOM 2353 C C . LYS B 1 64 ? -4.316 13.82 15.602 1 87.88 64 LYS B C 1
ATOM 2355 O O . LYS B 1 64 ? -3.895 14.922 15.258 1 87.88 64 LYS B O 1
ATOM 2360 N N . ILE B 1 65 ? -5.11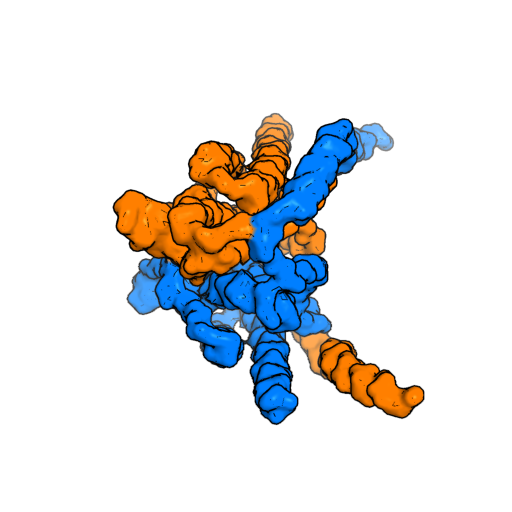3 13.094 14.938 1 93.44 65 ILE B N 1
ATOM 2361 C CA . ILE B 1 65 ? -5.535 13.562 13.625 1 93.44 65 ILE B CA 1
ATOM 2362 C C . ILE B 1 65 ? -6.805 14.406 13.758 1 93.44 65 ILE B C 1
ATOM 2364 O O . ILE B 1 65 ? -7.871 13.883 14.086 1 93.44 65 ILE B O 1
ATOM 2368 N N . GLN B 1 66 ? -6.633 15.656 13.523 1 93.12 66 GLN B N 1
ATOM 2369 C CA . GLN B 1 66 ? -7.703 16.641 13.672 1 93.12 66 GLN B CA 1
ATOM 2370 C C . GLN B 1 66 ? -7.422 17.891 12.852 1 93.12 66 GLN B C 1
ATOM 2372 O O . GLN B 1 66 ? -6.289 18.109 12.414 1 93.12 66 GLN B O 1
ATOM 2377 N N . VAL B 1 67 ? -8.477 18.609 12.617 1 95.5 67 VAL B N 1
ATOM 2378 C CA . VAL B 1 67 ? -8.352 19.875 11.906 1 95.5 67 VAL B CA 1
ATOM 2379 C C . VAL B 1 67 ? -9.172 20.953 12.617 1 95.5 67 VAL B C 1
ATOM 2381 O O . VAL B 1 67 ? -10.086 20.641 13.383 1 95.5 67 VAL B O 1
ATOM 2384 N N . LYS B 1 68 ? -8.805 22.188 12.391 1 93.81 68 LYS B N 1
ATOM 2385 C CA . LYS B 1 68 ? -9.555 23.297 12.984 1 93.81 68 LYS B CA 1
ATOM 2386 C C . LYS B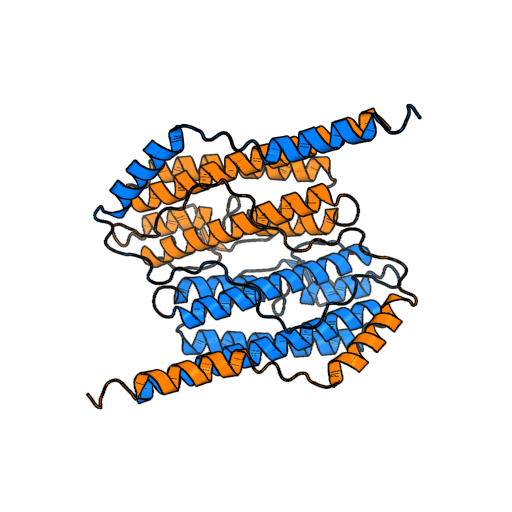 1 68 ? -10.953 23.406 12.375 1 93.81 68 LYS B C 1
ATOM 2388 O O . LYS B 1 68 ? -11.945 23.516 13.094 1 93.81 68 LYS B O 1
ATOM 2393 N N . ASN B 1 69 ? -10.992 23.5 11.086 1 93.62 69 ASN B N 1
ATOM 2394 C CA . ASN B 1 69 ? -12.211 23.609 10.297 1 93.62 69 ASN B CA 1
ATOM 2395 C C . ASN B 1 69 ? -12.062 22.938 8.93 1 93.62 69 ASN B C 1
ATOM 2397 O O . ASN B 1 69 ? -10.945 22.641 8.5 1 93.62 69 ASN B O 1
ATOM 2401 N N . LYS B 1 70 ? -13.266 22.672 8.344 1 95.88 70 LYS B N 1
ATOM 2402 C CA . LYS B 1 70 ? -13.188 22.25 6.949 1 95.88 70 LYS B CA 1
ATOM 2403 C C . LYS B 1 70 ? -12.516 23.328 6.094 1 95.88 70 LYS B C 1
ATOM 2405 O O . LYS B 1 70 ? -12.672 24.516 6.352 1 95.88 70 LYS B O 1
ATOM 2410 N N . ASN B 1 71 ? -11.75 22.922 5.211 1 97.75 71 ASN B N 1
ATOM 2411 C CA . ASN B 1 71 ? -11.008 23.828 4.332 1 97.75 71 ASN B CA 1
ATOM 2412 C C . ASN B 1 71 ? -10.594 23.141 3.041 1 97.75 71 ASN B C 1
ATOM 2414 O O . ASN B 1 71 ? -9.602 22.406 3.016 1 97.75 71 ASN B O 1
ATOM 2418 N N . GLU B 1 72 ? -11.266 23.422 1.982 1 97 72 GLU B N 1
ATOM 2419 C CA . GLU B 1 72 ? -11.047 22.734 0.709 1 97 72 GLU B CA 1
ATOM 2420 C C . GLU B 1 72 ? -9.656 23.047 0.151 1 97 72 GLU B C 1
ATOM 2422 O O . GLU B 1 72 ? -9.031 22.188 -0.482 1 97 72 GLU B O 1
ATOM 2427 N N . LYS B 1 73 ? -9.219 24.219 0.394 1 97.88 73 LYS B N 1
ATOM 2428 C CA . LYS B 1 73 ? -7.898 24.609 -0.098 1 97.88 73 LYS B CA 1
ATOM 2429 C C . LYS B 1 73 ? -6.809 23.766 0.561 1 97.88 73 LYS B C 1
ATOM 2431 O O . LYS B 1 73 ? -5.867 23.328 -0.106 1 97.88 73 LYS B O 1
ATOM 2436 N N . TYR B 1 74 ? -6.898 23.547 1.852 1 98.44 74 TYR B N 1
ATOM 2437 C CA . TYR B 1 74 ? -5.934 22.703 2.557 1 98.44 74 TYR B CA 1
ATOM 2438 C C . TYR B 1 74 ? -6.02 21.266 2.092 1 98.44 74 TYR B C 1
ATOM 2440 O O . TYR B 1 74 ? -5 20.578 1.974 1 98.44 74 TYR B O 1
ATOM 2448 N N . ALA B 1 75 ? -7.238 20.781 1.804 1 98.44 75 ALA B N 1
ATOM 2449 C CA . ALA B 1 75 ? -7.398 19.422 1.263 1 98.44 75 ALA B CA 1
ATOM 2450 C C . ALA B 1 75 ? -6.699 19.297 -0.086 1 98.44 75 ALA B C 1
ATOM 2452 O O . ALA B 1 75 ? -6.066 18.266 -0.362 1 98.44 75 ALA B O 1
ATOM 2453 N N . GLN B 1 76 ? -6.82 20.359 -0.837 1 98.44 76 GLN B N 1
ATOM 2454 C CA . GLN B 1 76 ? -6.168 20.375 -2.141 1 98.44 76 GLN B CA 1
ATOM 2455 C C . GLN B 1 76 ? -4.648 20.312 -1.998 1 98.44 76 GLN B C 1
ATOM 2457 O O . GLN B 1 76 ? -3.984 19.562 -2.715 1 98.44 76 GLN B O 1
ATOM 2462 N N . ILE B 1 77 ? -4.152 21.047 -1.105 1 98.56 77 ILE B N 1
ATOM 2463 C CA . ILE B 1 77 ? -2.713 21.047 -0.858 1 98.56 77 ILE B CA 1
ATOM 2464 C C . ILE B 1 77 ? -2.26 19.656 -0.407 1 98.56 77 ILE B C 1
ATOM 2466 O O . ILE B 1 77 ? -1.293 19.109 -0.942 1 98.56 77 ILE B O 1
ATOM 2470 N N . LEU B 1 78 ? -3.018 19.062 0.488 1 98.81 78 LEU B N 1
ATOM 2471 C CA . LEU B 1 78 ? -2.648 17.766 1.059 1 98.81 78 LEU B CA 1
ATOM 2472 C C . LEU B 1 78 ? -2.807 16.656 0.03 1 98.81 78 LEU B C 1
ATOM 2474 O O . LEU B 1 78 ? -2.199 15.586 0.164 1 98.81 78 LEU B O 1
ATOM 2478 N N . SER B 1 79 ? -3.629 16.875 -1.016 1 98.75 79 SER B N 1
ATOM 2479 C CA . SER B 1 79 ? -3.758 15.883 -2.074 1 98.75 79 SER B CA 1
ATOM 2480 C C . SER B 1 79 ? -2.428 15.648 -2.779 1 98.75 79 SER B C 1
ATOM 2482 O O . SER B 1 79 ? -2.166 14.555 -3.275 1 98.75 79 SER B O 1
ATOM 2484 N N . GLN B 1 80 ? -1.564 16.672 -2.797 1 98.69 80 GLN B N 1
ATOM 2485 C CA . GLN B 1 80 ? -0.228 16.547 -3.367 1 98.69 80 GLN B CA 1
ATOM 2486 C C . GLN B 1 80 ? 0.627 15.586 -2.541 1 98.69 80 GLN B C 1
ATOM 2488 O O . GLN B 1 80 ? 1.34 14.742 -3.096 1 98.69 80 GLN B O 1
ATOM 2493 N N . ASP B 1 81 ? 0.502 15.711 -1.259 1 98.88 81 ASP B N 1
ATOM 2494 C CA . ASP B 1 81 ? 1.237 14.836 -0.355 1 98.88 81 ASP B CA 1
ATOM 2495 C C . ASP B 1 81 ? 0.708 13.406 -0.43 1 98.88 81 ASP B C 1
ATOM 2497 O O . ASP B 1 81 ? 1.452 12.445 -0.202 1 98.88 81 ASP B O 1
ATOM 2501 N N . PHE B 1 82 ? -0.522 13.234 -0.727 1 98.75 82 PHE B N 1
ATOM 2502 C CA . PHE B 1 82 ? -1.199 11.945 -0.726 1 98.75 82 PHE B CA 1
ATOM 2503 C C . PHE B 1 82 ? -0.851 11.148 -1.979 1 98.75 82 PHE B C 1
ATOM 2505 O O . PHE B 1 82 ? -0.451 9.984 -1.891 1 98.75 82 PHE B O 1
ATOM 2512 N N . CYS B 1 83 ? -0.97 11.844 -3.248 1 98.38 83 CYS B N 1
ATOM 2513 C CA . CYS B 1 83 ? -0.868 10.984 -4.422 1 98.38 83 CYS B CA 1
ATOM 2514 C C . CYS B 1 83 ? -0.291 11.742 -5.609 1 98.38 83 CYS B C 1
ATOM 2516 O O . CYS B 1 83 ? -0.681 11.508 -6.754 1 98.38 83 CYS B O 1
ATOM 2518 N N . SER B 1 84 ? 0.567 12.711 -5.508 1 98.19 84 SER B N 1
ATOM 2519 C CA . SER B 1 84 ? 1.271 13.352 -6.617 1 98.19 84 SER B CA 1
ATOM 2520 C C . SER B 1 84 ? 2.576 12.625 -6.934 1 98.19 84 SER B C 1
ATOM 2522 O O . SER B 1 84 ? 2.785 11.492 -6.5 1 98.19 84 SER B O 1
ATOM 2524 N N . SER B 1 85 ? 3.455 13.305 -7.754 1 98.12 85 SER B N 1
ATOM 2525 C CA . SER B 1 85 ? 4.762 12.734 -8.062 1 98.12 85 SER B CA 1
ATOM 2526 C C . SER B 1 85 ? 5.656 12.695 -6.828 1 98.12 85 SER B C 1
ATOM 2528 O O . SER B 1 85 ? 6.555 11.859 -6.73 1 98.12 85 SER B O 1
ATOM 2530 N N . VAL B 1 86 ? 5.484 13.625 -5.938 1 98.62 86 VAL B N 1
ATOM 2531 C CA . VAL B 1 86 ? 6.109 13.633 -4.617 1 98.62 86 VAL B CA 1
ATOM 2532 C C . VAL B 1 86 ? 5.051 13.383 -3.545 1 98.62 86 VAL B C 1
ATOM 2534 O O . VAL B 1 86 ? 4.418 14.32 -3.061 1 98.62 86 VAL B O 1
ATOM 2537 N N . SER B 1 87 ? 4.855 12.148 -3.248 1 98.81 87 SER B N 1
ATOM 2538 C CA . SER B 1 87 ? 3.738 11.789 -2.379 1 98.81 87 SER B CA 1
ATOM 2539 C C . SER B 1 87 ? 3.984 10.453 -1.687 1 98.81 87 SER B C 1
ATOM 2541 O O . SER B 1 87 ? 4.863 9.688 -2.094 1 98.81 87 SER B O 1
ATOM 2543 N N . GLU B 1 88 ? 3.193 10.18 -0.677 1 98.81 88 GLU B N 1
ATOM 2544 C CA . GLU B 1 88 ? 3.248 8.898 0.033 1 98.81 88 GLU B CA 1
ATOM 2545 C C . GLU B 1 88 ? 2.855 7.746 -0.881 1 98.81 88 GLU B C 1
ATOM 2547 O O . GLU B 1 88 ? 3.463 6.672 -0.828 1 98.81 88 GLU B O 1
ATOM 2552 N N . PHE B 1 89 ? 1.82 7.945 -1.685 1 98.75 89 PHE B N 1
ATOM 2553 C CA . PHE B 1 89 ? 1.387 6.879 -2.582 1 98.75 89 PHE B CA 1
ATOM 2554 C C . PHE B 1 89 ? 2.498 6.504 -3.553 1 98.75 89 PHE B C 1
ATOM 2556 O O . PHE B 1 89 ? 2.738 5.32 -3.803 1 98.75 89 PHE B O 1
ATOM 2563 N N . THR B 1 90 ? 3.164 7.512 -4.109 1 98.81 90 THR B N 1
ATOM 2564 C CA . THR B 1 90 ? 4.285 7.262 -5.008 1 98.81 90 THR B CA 1
ATOM 2565 C C . THR B 1 90 ? 5.434 6.582 -4.266 1 98.81 90 THR B C 1
ATOM 2567 O O . THR B 1 90 ? 6.027 5.629 -4.773 1 98.81 90 THR B O 1
ATOM 2570 N N . ALA B 1 91 ? 5.723 7.059 -3.098 1 98.81 91 ALA B N 1
ATOM 2571 C CA . ALA B 1 91 ? 6.789 6.469 -2.297 1 98.81 91 ALA B CA 1
ATOM 2572 C C . ALA B 1 91 ? 6.504 5.004 -1.995 1 98.81 91 ALA B C 1
ATOM 2574 O O . ALA B 1 91 ? 7.375 4.145 -2.162 1 98.81 91 ALA B O 1
ATOM 2575 N N . ILE B 1 92 ? 5.297 4.699 -1.556 1 98.5 92 ILE B N 1
ATOM 2576 C CA . ILE B 1 92 ? 4.895 3.328 -1.251 1 98.5 92 ILE B CA 1
ATOM 2577 C C . ILE B 1 92 ? 5.082 2.449 -2.484 1 98.5 92 ILE B C 1
ATOM 2579 O O . ILE B 1 92 ? 5.664 1.365 -2.398 1 98.5 92 ILE B O 1
ATOM 2583 N N . SER B 1 93 ? 4.605 2.934 -3.6 1 98.5 93 SER B N 1
ATOM 2584 C CA . SER B 1 93 ? 4.703 2.178 -4.844 1 98.5 93 SER B CA 1
ATOM 2585 C C . SER B 1 93 ? 6.16 1.911 -5.215 1 98.5 93 SER B C 1
ATOM 2587 O O . SER B 1 93 ? 6.512 0.797 -5.605 1 98.5 93 SER B O 1
ATOM 2589 N N . GLN B 1 94 ? 7.004 2.904 -5.082 1 98.75 94 GLN B N 1
ATOM 2590 C CA . GLN B 1 94 ? 8.414 2.773 -5.414 1 98.75 94 GLN B CA 1
ATOM 2591 C C . GLN B 1 94 ? 9.117 1.809 -4.461 1 98.75 94 GLN B C 1
ATOM 2593 O O . GLN B 1 94 ? 9.883 0.942 -4.898 1 98.75 94 GLN B O 1
ATOM 2598 N N . TYR B 1 95 ? 8.82 1.976 -3.209 1 98.56 95 TYR B N 1
ATOM 2599 C CA . TYR B 1 95 ? 9.477 1.147 -2.203 1 98.56 95 TYR B CA 1
ATOM 2600 C C . TYR B 1 95 ? 9.078 -0.315 -2.357 1 98.56 95 TYR B C 1
ATOM 2602 O O . TYR B 1 95 ? 9.914 -1.212 -2.201 1 98.56 95 TYR B O 1
ATOM 2610 N N . ILE B 1 96 ? 7.836 -0.576 -2.656 1 97.5 96 ILE B N 1
ATOM 2611 C CA . ILE B 1 96 ? 7.383 -1.947 -2.871 1 97.5 96 ILE B CA 1
ATOM 2612 C C . ILE B 1 96 ? 8.102 -2.543 -4.078 1 97.5 96 ILE B C 1
ATOM 2614 O O . ILE B 1 96 ? 8.586 -3.676 -4.027 1 97.5 96 ILE B O 1
ATOM 2618 N N . ASN B 1 97 ? 8.195 -1.76 -5.133 1 98.12 97 ASN B N 1
ATOM 2619 C CA . ASN B 1 97 ? 8.93 -2.217 -6.309 1 98.12 97 ASN B CA 1
ATOM 2620 C C . ASN B 1 97 ? 10.383 -2.537 -5.977 1 98.12 97 ASN B C 1
ATOM 2622 O O . ASN B 1 97 ? 10.883 -3.605 -6.332 1 98.12 97 ASN B O 1
ATOM 2626 N N . HIS B 1 98 ? 11.047 -1.617 -5.305 1 98.31 98 HIS B N 1
ATOM 2627 C CA . HIS B 1 98 ? 12.461 -1.778 -4.984 1 98.31 98 HIS B CA 1
ATOM 2628 C C . HIS B 1 98 ? 12.68 -2.955 -4.039 1 98.31 98 HIS B C 1
ATOM 2630 O O . HIS B 1 98 ? 13.617 -3.738 -4.223 1 98.31 98 HIS B O 1
ATOM 2636 N N . GLU B 1 99 ? 11.844 -3.02 -3.006 1 97.06 99 GLU B N 1
ATOM 2637 C CA . GLU B 1 99 ? 12.031 -4.102 -2.041 1 97.06 99 GLU B CA 1
ATOM 2638 C C . GLU B 1 99 ? 11.906 -5.465 -2.711 1 97.06 99 GLU B C 1
ATOM 2640 O O . GLU B 1 99 ? 12.711 -6.363 -2.457 1 97.06 99 GLU B O 1
ATOM 2645 N N . ILE B 1 100 ? 10.961 -5.648 -3.625 1 96.38 100 ILE B N 1
ATOM 2646 C CA . ILE B 1 100 ? 10.727 -6.922 -4.301 1 96.38 100 ILE B CA 1
ATOM 2647 C C . ILE B 1 100 ? 11.914 -7.246 -5.207 1 96.38 100 ILE B C 1
ATOM 2649 O O . ILE B 1 100 ? 12.406 -8.375 -5.215 1 96.38 100 ILE B O 1
ATOM 2653 N N . ARG B 1 101 ? 12.391 -6.293 -5.91 1 95.88 101 ARG B N 1
ATOM 2654 C CA . ARG B 1 101 ? 13.469 -6.504 -6.867 1 95.88 101 ARG B CA 1
ATOM 2655 C C . ARG B 1 101 ? 14.781 -6.809 -6.156 1 95.88 101 ARG B C 1
ATOM 2657 O O . ARG B 1 101 ? 15.648 -7.504 -6.699 1 95.88 101 ARG B O 1
ATOM 2664 N N . LEU B 1 102 ? 14.906 -6.328 -4.977 1 94.62 102 LEU B N 1
ATOM 2665 C CA . LEU B 1 102 ? 16.156 -6.504 -4.25 1 94.62 102 LEU B CA 1
ATOM 2666 C C . LEU B 1 102 ? 16.125 -7.762 -3.391 1 94.62 102 LEU B C 1
ATOM 2668 O O . LEU B 1 102 ? 17.156 -8.219 -2.908 1 94.62 102 LEU B O 1
ATOM 2672 N N . LYS B 1 103 ? 15 -8.328 -3.129 1 91.06 103 LYS B N 1
ATOM 2673 C CA . LYS B 1 103 ? 14.734 -9.367 -2.135 1 91.06 103 LYS B CA 1
ATOM 2674 C C . LYS B 1 103 ? 15.586 -10.609 -2.4 1 91.06 103 LYS B C 1
ATOM 2676 O O . LYS B 1 103 ? 15.992 -11.305 -1.464 1 91.06 103 LYS B O 1
ATOM 2681 N N . ASN B 1 104 ? 15.953 -10.883 -3.572 1 85.31 104 ASN B N 1
ATOM 2682 C CA . ASN B 1 104 ? 16.672 -12.125 -3.846 1 85.31 104 ASN B CA 1
ATOM 2683 C C . ASN B 1 104 ? 18.172 -11.945 -3.734 1 85.31 104 ASN B C 1
ATOM 2685 O O . ASN B 1 104 ? 18.922 -12.922 -3.771 1 85.31 104 ASN B O 1
ATOM 2689 N N . LYS B 1 105 ? 18.688 -10.812 -3.521 1 88.19 105 LYS B N 1
ATOM 2690 C CA . LYS B 1 105 ? 20.125 -10.602 -3.516 1 88.19 105 LYS B CA 1
ATOM 2691 C C . LYS B 1 105 ? 20.547 -9.727 -2.338 1 88.19 105 LYS B C 1
ATOM 2693 O O . LYS B 1 105 ? 21.656 -9.883 -1.811 1 88.19 105 LYS B O 1
ATOM 2698 N N . TYR B 1 106 ? 19.703 -8.875 -1.974 1 92.88 106 TYR B N 1
ATOM 2699 C CA . TYR B 1 106 ? 20.031 -7.898 -0.942 1 92.88 106 TYR B CA 1
ATOM 2700 C C . TYR B 1 106 ? 18.984 -7.898 0.168 1 92.88 106 TYR B C 1
ATOM 2702 O O . TYR B 1 106 ? 18.188 -6.969 0.28 1 92.88 106 TYR B O 1
ATOM 2710 N N . CYS B 1 107 ? 19.125 -8.789 1.062 1 91.81 107 CYS B N 1
ATOM 2711 C CA . CYS B 1 107 ? 18.078 -9.062 2.053 1 91.81 107 CYS B CA 1
ATOM 2712 C C . CYS B 1 107 ? 17.938 -7.898 3.027 1 91.81 107 CYS B C 1
ATOM 2714 O O . CYS B 1 107 ? 16.828 -7.473 3.336 1 91.81 107 CYS B O 1
ATOM 2716 N N . LYS B 1 108 ? 19.078 -7.418 3.463 1 92.25 108 LYS B N 1
ATOM 2717 C CA . LYS B 1 108 ? 19.047 -6.32 4.426 1 92.25 108 LYS B CA 1
ATOM 2718 C C . LYS B 1 108 ? 18.391 -5.078 3.824 1 92.25 108 LYS B C 1
ATOM 2720 O O . LYS B 1 108 ? 17.578 -4.418 4.473 1 92.25 108 LYS B O 1
ATOM 2725 N N . ALA B 1 109 ? 18.75 -4.781 2.621 1 95.88 109 ALA B N 1
ATOM 2726 C CA . ALA B 1 109 ? 18.172 -3.623 1.943 1 95.88 109 ALA B CA 1
ATOM 2727 C C . ALA B 1 109 ? 16.688 -3.809 1.708 1 95.88 109 ALA B C 1
ATOM 2729 O O . ALA B 1 109 ? 15.891 -2.887 1.928 1 95.88 109 ALA B O 1
ATOM 2730 N N . SER B 1 110 ? 16.359 -4.977 1.259 1 95.88 110 SER B N 1
ATOM 2731 C CA . SER B 1 110 ? 14.953 -5.289 1.037 1 95.88 110 SER B CA 1
ATOM 2732 C C . SER B 1 110 ? 14.141 -5.113 2.316 1 95.88 110 SER B C 1
ATOM 2734 O O . SER B 1 110 ? 13.062 -4.504 2.299 1 95.88 110 SER B O 1
ATOM 2736 N N . GLU B 1 111 ? 14.641 -5.598 3.375 1 95.75 111 GLU B N 1
ATOM 2737 C CA . GLU B 1 111 ? 13.961 -5.488 4.664 1 95.75 111 GLU B CA 1
ATOM 2738 C C . GLU B 1 111 ? 13.82 -4.031 5.09 1 95.75 111 GLU B C 1
ATOM 2740 O O . GLU B 1 111 ? 12.75 -3.615 5.555 1 95.75 111 GLU B O 1
ATOM 2745 N N . THR B 1 112 ? 14.891 -3.27 4.988 1 97.31 112 THR B N 1
ATOM 2746 C CA . THR B 1 112 ? 14.883 -1.862 5.367 1 97.31 112 THR B CA 1
ATOM 2747 C C . THR B 1 112 ? 13.883 -1.08 4.527 1 97.31 112 THR B C 1
ATOM 2749 O O . THR B 1 112 ? 13.094 -0.291 5.059 1 97.31 112 THR B O 1
ATOM 2752 N N . ILE B 1 113 ? 13.875 -1.372 3.277 1 98.25 113 ILE B N 1
ATOM 2753 C CA . ILE B 1 113 ? 13 -0.658 2.359 1 98.25 113 ILE B CA 1
ATOM 2754 C C . ILE B 1 113 ? 11.547 -1.036 2.637 1 98.25 113 ILE B C 1
ATOM 2756 O O . ILE B 1 113 ? 10.656 -0.18 2.607 1 98.25 113 ILE B O 1
ATOM 2760 N N . LEU B 1 114 ? 11.32 -2.281 2.887 1 97.12 114 LEU B N 1
ATOM 2761 C CA . LEU B 1 114 ? 9.977 -2.701 3.285 1 97.12 114 LEU B CA 1
ATOM 2762 C C . LEU B 1 114 ? 9.539 -1.992 4.562 1 97.12 114 LEU B C 1
ATOM 2764 O O . LEU B 1 114 ? 8.391 -1.554 4.672 1 97.12 114 LEU B O 1
ATOM 2768 N N . SER B 1 115 ? 10.43 -1.898 5.516 1 97.62 115 SER B N 1
ATOM 2769 C CA . SER B 1 115 ? 10.141 -1.217 6.777 1 97.62 115 SER B CA 1
ATOM 2770 C C . SER B 1 115 ? 9.75 0.238 6.539 1 97.62 115 SER B C 1
ATOM 2772 O O . SER B 1 115 ? 8.805 0.74 7.156 1 97.62 115 SER B O 1
ATOM 2774 N N . ILE B 1 116 ? 10.461 0.868 5.699 1 98.69 116 ILE B N 1
ATOM 2775 C CA . ILE B 1 116 ? 10.172 2.256 5.355 1 98.69 116 ILE B CA 1
ATOM 2776 C C . ILE B 1 116 ? 8.812 2.342 4.656 1 98.69 116 ILE B C 1
ATOM 2778 O O . ILE B 1 116 ? 8.008 3.223 4.957 1 98.69 116 ILE B O 1
ATOM 2782 N N . SER B 1 117 ? 8.562 1.406 3.76 1 98.06 117 SER B N 1
ATOM 2783 C CA . SER B 1 117 ? 7.305 1.38 3.029 1 98.06 117 SER B CA 1
ATOM 2784 C C . SER B 1 117 ? 6.117 1.286 3.98 1 98.06 117 SER B C 1
ATOM 2786 O O . SER B 1 117 ? 5.078 1.914 3.752 1 98.06 117 SER B O 1
ATOM 2788 N N . LYS B 1 118 ? 6.258 0.566 4.988 1 95.56 118 LYS B N 1
ATOM 2789 C CA . LYS B 1 118 ? 5.195 0.424 5.977 1 95.56 118 LYS B CA 1
ATOM 2790 C C . LYS B 1 118 ? 4.93 1.744 6.695 1 95.56 118 LYS B C 1
ATOM 2792 O O . LYS B 1 118 ? 3.779 2.084 6.977 1 95.56 118 LYS B O 1
ATOM 2797 N N . THR B 1 119 ? 5.953 2.484 6.984 1 97.69 119 THR B N 1
ATOM 2798 C CA . THR B 1 119 ? 5.781 3.801 7.59 1 97.69 119 THR B CA 1
ATOM 2799 C C . THR B 1 119 ? 5.082 4.754 6.621 1 97.69 119 THR B C 1
ATOM 2801 O O . THR B 1 119 ? 4.223 5.539 7.027 1 97.69 119 THR B O 1
ATOM 2804 N N . GLU B 1 120 ? 5.484 4.656 5.352 1 98.38 120 GLU B N 1
ATOM 2805 C CA . GLU B 1 120 ? 4.855 5.52 4.355 1 98.38 120 GLU B CA 1
ATOM 2806 C C . GLU B 1 120 ? 3.361 5.23 4.242 1 98.38 120 GLU B C 1
ATOM 2808 O O . GLU B 1 120 ? 2.568 6.137 3.98 1 98.38 120 GLU B O 1
ATOM 2813 N N . MET B 1 121 ? 3 4.027 4.426 1 96.12 121 MET B N 1
ATOM 2814 C CA . MET B 1 121 ? 1.579 3.689 4.426 1 96.12 121 MET B CA 1
ATOM 2815 C C . MET B 1 121 ? 0.854 4.375 5.578 1 96.12 121 MET B C 1
ATOM 2817 O O . MET B 1 121 ? -0.264 4.867 5.414 1 96.12 121 MET B O 1
ATOM 2821 N N . MET B 1 122 ? 1.483 4.418 6.707 1 95.06 122 MET B N 1
ATOM 2822 C CA . MET B 1 122 ? 0.91 5.133 7.844 1 95.06 122 MET B CA 1
ATOM 2823 C C . MET B 1 122 ? 0.784 6.621 7.543 1 95.06 122 MET B C 1
ATOM 2825 O O . MET B 1 122 ? -0.225 7.242 7.879 1 95.06 122 MET B O 1
ATOM 2829 N N . HIS B 1 123 ? 1.862 7.191 6.926 1 98.44 123 HIS B N 1
ATOM 2830 C CA . HIS B 1 123 ? 1.812 8.594 6.523 1 98.44 123 HIS B CA 1
ATOM 2831 C C . HIS B 1 123 ? 0.64 8.852 5.582 1 98.44 123 HIS B C 1
ATOM 2833 O O . HIS B 1 123 ? -0.094 9.828 5.758 1 98.44 123 HIS B O 1
ATOM 2839 N N . MET B 1 124 ? 0.483 7.957 4.668 1 97.88 124 MET B N 1
ATOM 2840 C CA . MET B 1 124 ? -0.589 8.094 3.688 1 97.88 124 MET B CA 1
ATOM 2841 C C . MET B 1 124 ? -1.955 8.062 4.367 1 97.88 124 MET B C 1
ATOM 2843 O O . MET B 1 124 ? -2.834 8.859 4.035 1 97.88 124 MET B O 1
ATOM 2847 N N . GLN B 1 125 ? -2.104 7.195 5.281 1 95.19 125 GLN B N 1
ATOM 2848 C CA . GLN B 1 125 ? -3.359 7.074 6.012 1 95.19 125 GLN B CA 1
ATOM 2849 C C . GLN B 1 125 ? -3.664 8.352 6.793 1 95.19 125 GLN B C 1
ATOM 2851 O O . GLN B 1 125 ? -4.793 8.852 6.758 1 95.19 125 GLN B O 1
ATOM 2856 N N . MET B 1 126 ? -2.68 8.914 7.461 1 96.25 126 MET B N 1
ATOM 2857 C CA . MET B 1 126 ? -2.873 10.133 8.234 1 96.25 126 MET B CA 1
ATOM 2858 C C . MET B 1 126 ? -3.242 11.305 7.328 1 96.25 126 MET B C 1
ATOM 2860 O O . MET B 1 126 ? -4.148 12.078 7.641 1 96.25 126 MET B O 1
ATOM 2864 N N . ILE B 1 127 ? -2.543 11.406 6.203 1 98.38 127 ILE B N 1
ATOM 2865 C CA . ILE B 1 127 ? -2.803 12.477 5.25 1 98.38 127 ILE B CA 1
ATOM 2866 C C . ILE B 1 127 ? -4.211 12.32 4.676 1 98.38 127 ILE B C 1
ATOM 2868 O O . ILE B 1 127 ? -4.949 13.305 4.555 1 98.38 127 ILE B O 1
ATOM 2872 N N . GLY B 1 128 ? -4.574 11.086 4.352 1 97.88 128 GLY B N 1
ATOM 2873 C CA . GLY B 1 128 ? -5.918 10.828 3.859 1 97.88 128 GLY B CA 1
ATOM 2874 C C . GLY B 1 128 ? -7 11.188 4.859 1 97.88 128 GLY B C 1
ATOM 2875 O O . GLY B 1 128 ? -8.039 11.742 4.484 1 97.88 128 GLY B O 1
ATOM 2876 N N . GLU B 1 129 ? -6.77 10.883 6.09 1 95.94 129 GLU B N 1
ATOM 2877 C CA . GLU B 1 129 ? -7.723 11.234 7.141 1 95.94 129 GLU B CA 1
ATOM 2878 C C . GLU B 1 129 ? -7.887 12.75 7.246 1 95.94 129 GLU B C 1
ATOM 2880 O O . GLU B 1 129 ? -9 13.25 7.398 1 95.94 129 GLU B O 1
ATOM 2885 N N . LEU B 1 130 ? -6.809 13.477 7.199 1 97.31 130 LEU B N 1
ATOM 2886 C CA . LEU B 1 130 ? -6.875 14.93 7.234 1 97.31 130 LEU B CA 1
ATOM 2887 C C . LEU B 1 130 ? -7.699 15.469 6.066 1 97.31 130 LEU B C 1
ATOM 2889 O O . LEU B 1 130 ? -8.539 16.344 6.25 1 97.31 130 LEU B O 1
ATOM 2893 N N . ILE B 1 131 ? -7.434 14.914 4.879 1 98.06 131 ILE B N 1
ATOM 2894 C CA . ILE B 1 131 ? -8.172 15.336 3.693 1 98.06 131 ILE B CA 1
ATOM 2895 C C . ILE B 1 131 ? -9.672 15.133 3.918 1 98.06 131 ILE B C 1
ATOM 2897 O O . ILE B 1 131 ? -10.469 16.016 3.617 1 98.06 131 ILE B O 1
ATOM 2901 N N . THR B 1 132 ? -10.008 14.023 4.496 1 96.06 132 THR B N 1
ATOM 2902 C CA . THR B 1 132 ? -11.414 13.703 4.738 1 96.06 132 THR B CA 1
ATOM 2903 C C . THR B 1 132 ? -12.008 14.648 5.773 1 96.06 132 THR B C 1
ATOM 2905 O O . THR B 1 132 ? -13.117 15.156 5.594 1 96.06 132 THR B O 1
ATOM 2908 N N . LEU B 1 133 ? -11.297 14.922 6.824 1 95 133 LEU B N 1
ATOM 2909 C CA . LEU B 1 133 ? -11.773 15.82 7.871 1 95 133 LEU B CA 1
ATOM 2910 C C . LEU B 1 133 ? -11.93 17.234 7.34 1 95 133 LEU B C 1
ATOM 2912 O O . LEU B 1 133 ? -12.805 17.984 7.789 1 95 133 LEU B O 1
ATOM 2916 N N . LEU B 1 134 ? -11.156 17.609 6.34 1 97.06 134 LEU B N 1
ATOM 2917 C CA . LEU B 1 134 ? -11.172 18.938 5.738 1 97.06 134 LEU B CA 1
ATOM 2918 C C . LEU B 1 134 ? -12.336 19.078 4.77 1 97.06 134 LEU B C 1
ATOM 2920 O O . LEU B 1 134 ? -12.617 20.172 4.289 1 97.06 134 LEU B O 1
ATOM 2924 N N . GLY B 1 135 ? -12.984 17.922 4.52 1 95.62 135 GLY B N 1
ATOM 2925 C CA . GLY B 1 135 ? -14.102 17.938 3.592 1 95.62 135 GLY B CA 1
ATOM 2926 C C . GLY B 1 135 ? -13.688 17.688 2.154 1 95.62 135 GLY B C 1
ATOM 2927 O O . GLY B 1 135 ? -14.469 17.922 1.229 1 95.62 135 GLY B O 1
ATOM 2928 N N . GLY B 1 136 ? -12.469 17.266 1.979 1 96.25 136 GLY B N 1
ATOM 2929 C CA . GLY B 1 136 ? -11.992 16.969 0.637 1 96.25 136 GLY B CA 1
ATOM 2930 C C . GLY B 1 136 ? -12.43 15.602 0.134 1 96.25 136 GLY B C 1
ATOM 2931 O O . GLY B 1 136 ? -12.906 14.773 0.91 1 96.25 136 GLY B O 1
ATOM 2932 N N . ASN B 1 137 ? -12.25 15.461 -1.143 1 92.62 137 ASN B N 1
ATOM 2933 C CA . ASN B 1 137 ? -12.492 14.172 -1.773 1 92.62 137 ASN B CA 1
ATOM 2934 C C . ASN B 1 137 ? -11.234 13.305 -1.773 1 92.62 137 ASN B C 1
ATOM 2936 O O . ASN B 1 137 ? -10.18 13.727 -2.268 1 92.62 137 ASN B O 1
ATOM 2940 N N . LEU B 1 138 ? -11.445 12.18 -1.156 1 96.25 138 LEU B N 1
ATOM 2941 C CA . LEU B 1 138 ? -10.305 11.266 -1.137 1 96.25 138 LEU B CA 1
ATOM 2942 C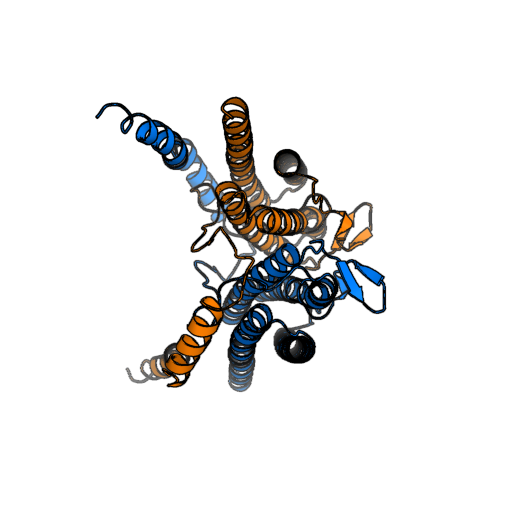 C . LEU B 1 138 ? -10.289 10.391 -2.385 1 96.25 138 LEU B C 1
ATOM 2944 O O . LEU B 1 138 ? -11.156 9.523 -2.547 1 96.25 138 LEU B O 1
ATOM 2948 N N . SER B 1 139 ? -9.391 10.625 -3.225 1 95.06 139 SER B N 1
ATOM 2949 C CA . SER B 1 139 ? -9.172 9.875 -4.461 1 95.06 139 SER B CA 1
ATOM 2950 C C . SER B 1 139 ? -7.684 9.758 -4.777 1 95.06 139 SER B C 1
ATOM 2952 O O . SER B 1 139 ? -6.836 10.102 -3.953 1 95.06 139 SER B O 1
ATOM 2954 N N . TYR B 1 140 ? -7.324 9.195 -5.836 1 98.12 140 TYR B N 1
ATOM 2955 C CA . TYR B 1 140 ? -5.941 9.117 -6.297 1 98.12 140 TYR B CA 1
ATOM 2956 C C . TYR B 1 140 ? -5.68 10.141 -7.398 1 98.12 140 TYR B C 1
ATOM 2958 O O . TYR B 1 140 ? -5.129 9.797 -8.445 1 98.12 140 TYR B O 1
ATOM 2966 N N . SER B 1 141 ? -6.246 11.344 -7.094 1 97.62 141 SER B N 1
ATOM 2967 C CA . SER B 1 141 ? -5.977 12.539 -7.887 1 97.62 141 SER B CA 1
ATOM 2968 C C . SER B 1 141 ? -5.438 13.672 -7.02 1 97.62 141 SER B C 1
ATOM 2970 O O . SER B 1 141 ? -5.703 13.719 -5.816 1 97.62 141 SER B O 1
ATOM 2972 N N . TYR B 1 142 ? -4.645 14.469 -7.551 1 98 142 TYR B N 1
ATOM 2973 C CA . TYR B 1 142 ? -4.035 15.578 -6.832 1 98 142 TYR B CA 1
ATOM 2974 C C . TYR B 1 142 ? -4.285 16.906 -7.551 1 98 142 TYR B C 1
ATOM 2976 O O . TYR B 1 142 ? -4.371 16.938 -8.781 1 98 142 TYR B O 1
ATOM 2984 N N . TYR B 1 143 ? -4.43 17.922 -6.766 1 97.12 143 TYR B N 1
ATOM 2985 C CA . TYR B 1 143 ? -4.672 19.266 -7.297 1 97.12 143 TYR B CA 1
ATOM 2986 C C . TYR B 1 143 ? -3.361 19.938 -7.691 1 97.12 143 TYR B C 1
ATOM 2988 O O . TYR B 1 143 ? -2.426 20 -6.895 1 97.12 143 TYR B O 1
ATOM 2996 N N . ASP B 1 144 ? -3.277 20.266 -8.93 1 93 144 ASP B N 1
ATOM 2997 C CA . ASP B 1 144 ? -2.117 20.969 -9.469 1 93 144 ASP B CA 1
ATOM 2998 C C . ASP B 1 144 ? -2.531 21.953 -10.555 1 93 144 ASP B C 1
ATOM 3000 O O . ASP B 1 144 ? -3.217 21.594 -11.508 1 93 144 ASP B O 1
ATOM 3004 N N . ASN B 1 145 ? -2.113 23.219 -10.414 1 91.19 145 ASN B N 1
ATOM 3005 C CA . ASN B 1 145 ? -2.316 24.266 -11.406 1 91.19 145 ASN B CA 1
ATOM 3006 C C . ASN B 1 145 ? -3.791 24.422 -11.758 1 91.19 145 ASN B C 1
ATOM 3008 O O . ASN B 1 145 ? -4.156 24.438 -12.938 1 91.19 145 ASN B O 1
ATOM 3012 N N . GLY B 1 146 ? -4.637 24.344 -10.82 1 92.94 146 GLY B N 1
ATOM 3013 C CA . GLY B 1 146 ? -6.035 24.688 -10.984 1 92.94 146 GLY B CA 1
ATOM 3014 C C . GLY B 1 146 ? -6.91 23.516 -11.375 1 92.94 146 GLY B C 1
ATOM 3015 O O . GLY B 1 146 ? -8.102 23.672 -11.633 1 92.94 146 GLY B O 1
ATOM 3016 N N . SER B 1 147 ? -6.297 22.359 -11.438 1 95.75 147 SER B N 1
ATOM 3017 C CA . SER B 1 147 ? -7.094 21.188 -11.82 1 95.75 147 SER B CA 1
ATOM 3018 C C . SER B 1 147 ? -6.594 19.922 -11.133 1 95.75 147 SER B C 1
ATOM 3020 O O . SER B 1 147 ? -5.508 19.922 -10.555 1 95.75 147 SER B O 1
ATOM 3022 N N . TYR B 1 148 ? -7.453 18.938 -11.156 1 96.62 148 TYR B N 1
ATOM 3023 C CA . TYR B 1 148 ? -7.062 17.641 -10.633 1 96.62 148 TYR B CA 1
ATOM 3024 C C . TYR B 1 148 ? -6.531 16.734 -11.734 1 96.62 148 TYR B C 1
ATOM 3026 O O . TYR B 1 148 ? -7.07 16.719 -12.852 1 96.62 148 TYR B O 1
ATOM 3034 N N . SER B 1 149 ? -5.5 16.047 -11.344 1 97.38 149 SER B N 1
ATOM 3035 C CA . SER B 1 149 ? -4.945 15.023 -12.219 1 97.38 149 SER B CA 1
ATOM 3036 C C . SER B 1 149 ? -4.816 13.695 -11.484 1 97.38 149 SER B C 1
ATOM 3038 O O . SER B 1 149 ? -4.492 13.664 -10.297 1 97.38 149 SER B O 1
ATOM 3040 N N . TYR B 1 150 ? -5.035 12.648 -12.227 1 97.44 150 TYR B N 1
ATOM 3041 C CA . TYR B 1 150 ? -4.891 11.32 -11.625 1 97.44 150 TYR B CA 1
ATOM 3042 C C . TYR B 1 150 ? -3.42 10.977 -11.422 1 97.44 150 TYR B C 1
ATOM 3044 O O . TYR B 1 150 ? -2.562 11.406 -12.195 1 97.44 150 TYR B O 1
ATOM 3052 N N . TRP B 1 151 ? -3.189 10.195 -10.414 1 98.31 151 TRP B N 1
ATOM 3053 C CA . TRP B 1 151 ? -1.879 9.578 -10.227 1 98.31 151 TRP B CA 1
ATOM 3054 C C . TRP B 1 151 ? -1.542 8.656 -11.391 1 98.31 151 TRP B C 1
ATOM 3056 O O . TRP B 1 151 ? -2.436 8.062 -12 1 98.31 151 TRP B O 1
ATOM 3066 N N . THR B 1 152 ? -0.236 8.477 -11.664 1 98 152 THR B N 1
ATOM 3067 C CA . THR B 1 152 ? 0.237 7.598 -12.727 1 98 152 THR B CA 1
ATOM 3068 C C . THR B 1 152 ? 1.495 6.852 -12.289 1 98 152 THR B C 1
ATOM 3070 O O . THR B 1 152 ? 2.342 7.406 -11.586 1 98 152 THR B O 1
ATOM 3073 N N . PRO B 1 153 ? 1.602 5.598 -12.773 1 98 153 PRO B N 1
ATOM 3074 C CA . PRO B 1 153 ? 2.822 4.844 -12.469 1 98 153 PRO B CA 1
ATOM 3075 C C . PRO B 1 153 ? 4.082 5.52 -13.008 1 98 153 PRO B C 1
ATOM 3077 O O . PRO B 1 153 ? 5.191 5.184 -12.594 1 98 153 PRO B O 1
ATOM 3080 N N . LYS B 1 154 ? 3.932 6.449 -13.898 1 97.5 154 LYS B N 1
ATOM 3081 C CA . LYS B 1 154 ? 5.078 7.152 -14.461 1 97.5 154 LYS B CA 1
ATOM 3082 C C . LYS B 1 154 ? 5.805 7.969 -13.398 1 97.5 154 LYS B C 1
ATOM 3084 O O . LYS B 1 154 ? 6.945 8.391 -13.594 1 97.5 154 LYS B O 1
ATOM 3089 N N . PHE B 1 155 ? 5.188 8.172 -12.312 1 98.38 155 PH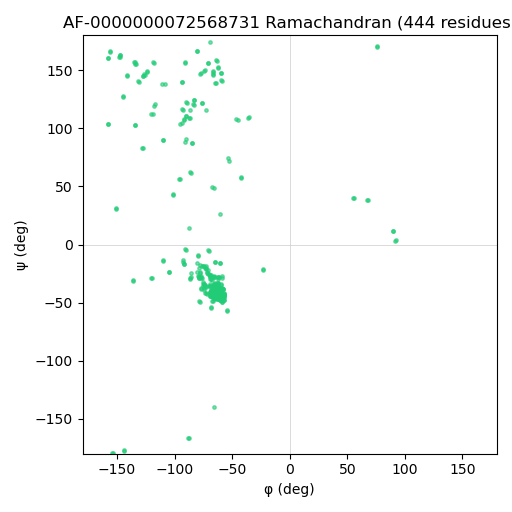E B N 1
ATOM 3090 C CA . PHE B 1 155 ? 5.793 8.906 -11.211 1 98.38 155 PHE B CA 1
ATOM 3091 C C . PHE B 1 155 ? 6.82 8.047 -10.484 1 98.38 155 PHE B C 1
ATOM 3093 O O . PHE B 1 155 ? 7.625 8.562 -9.703 1 98.38 155 PHE B O 1
ATOM 3100 N N . VAL B 1 156 ? 6.781 6.699 -10.641 1 98.56 156 VAL B N 1
ATOM 3101 C CA . VAL B 1 156 ? 7.656 5.77 -9.938 1 98.56 156 VAL B CA 1
ATOM 3102 C C . VAL B 1 156 ? 9 5.672 -10.664 1 98.56 156 VAL B C 1
ATOM 3104 O O . VAL B 1 156 ? 9.047 5.41 -11.867 1 98.56 156 VAL B O 1
ATOM 3107 N N . GLU B 1 157 ? 10.023 5.93 -9.938 1 98.25 157 GLU B N 1
ATOM 3108 C CA . GLU B 1 157 ? 11.367 5.723 -10.469 1 98.25 157 GLU B CA 1
ATOM 3109 C C . GLU B 1 157 ? 11.891 4.328 -10.133 1 98.25 157 GLU B C 1
ATOM 3111 O O . GLU B 1 157 ? 12.367 4.094 -9.016 1 98.25 157 GLU B O 1
ATOM 3116 N N . PHE B 1 158 ? 11.953 3.494 -11.062 1 97.25 158 PHE B N 1
ATOM 3117 C CA . PHE B 1 158 ? 12.188 2.074 -10.828 1 97.25 158 PHE B CA 1
ATOM 3118 C C . PHE B 1 158 ? 13.664 1.808 -10.562 1 97.25 158 PHE B C 1
ATOM 3120 O O . PHE B 1 158 ? 14.016 0.868 -9.844 1 97.25 158 PHE B O 1
ATOM 3127 N N . GLY B 1 159 ? 14.5 2.66 -11.133 1 96.56 159 GLY B N 1
ATOM 3128 C CA . GLY B 1 159 ? 15.93 2.451 -10.945 1 96.56 159 GLY B CA 1
ATOM 3129 C C . GLY B 1 159 ? 16.484 1.314 -11.781 1 96.56 159 GLY B C 1
ATOM 3130 O O . GLY B 1 159 ? 15.719 0.522 -12.344 1 96.56 159 GLY B O 1
ATOM 3131 N N . THR B 1 160 ? 17.859 1.188 -11.82 1 95.25 160 THR B N 1
ATOM 3132 C CA . THR B 1 160 ? 18.5 0.25 -12.734 1 95.25 160 THR B CA 1
ATOM 3133 C C . THR B 1 160 ? 19.312 -0.785 -11.969 1 95.25 160 THR B C 1
ATOM 3135 O O . THR B 1 160 ? 19.609 -1.865 -12.484 1 95.25 160 THR B O 1
ATOM 3138 N N . ASN B 1 161 ? 19.766 -0.376 -10.859 1 94.62 161 ASN B N 1
ATOM 3139 C CA . ASN B 1 161 ? 20.547 -1.26 -10 1 94.62 161 ASN B CA 1
ATOM 3140 C C . ASN B 1 161 ? 20.438 -0.85 -8.531 1 94.62 161 ASN B C 1
ATOM 3142 O O . ASN B 1 161 ? 19.781 0.135 -8.203 1 94.62 161 ASN B O 1
ATOM 3146 N N . TYR B 1 162 ? 21.125 -1.596 -7.703 1 95.75 162 TYR B N 1
ATOM 3147 C CA . TYR B 1 162 ? 21.062 -1.421 -6.254 1 95.75 162 TYR B CA 1
ATOM 3148 C C . TYR B 1 162 ? 21.375 0.018 -5.863 1 95.75 162 TYR B C 1
ATOM 3150 O O . TYR B 1 162 ? 20.562 0.682 -5.207 1 95.75 162 TYR B O 1
ATOM 3158 N N . VAL B 1 163 ? 22.5 0.544 -6.23 1 97.12 163 VAL B N 1
ATOM 3159 C CA . VAL B 1 163 ? 22.984 1.866 -5.832 1 97.12 163 VAL B CA 1
ATOM 3160 C C . VAL B 1 163 ? 22.031 2.938 -6.359 1 97.12 163 VAL B C 1
ATOM 3162 O O . VAL B 1 163 ? 21.641 3.848 -5.625 1 97.12 163 VAL B O 1
ATOM 3165 N N . ASN B 1 164 ? 21.641 2.787 -7.59 1 98 164 ASN B N 1
ATOM 3166 C CA . ASN B 1 164 ? 20.734 3.756 -8.203 1 98 164 ASN B CA 1
ATOM 3167 C C . ASN B 1 164 ? 19.375 3.785 -7.492 1 98 164 ASN B C 1
ATOM 3169 O O . ASN B 1 164 ? 18.828 4.859 -7.258 1 98 164 ASN B O 1
ATOM 3173 N N . MET B 1 165 ? 18.875 2.637 -7.172 1 98.19 165 MET B N 1
ATOM 3174 C CA . MET B 1 165 ? 17.594 2.561 -6.469 1 98.19 165 MET B CA 1
ATOM 3175 C C . MET B 1 165 ? 17.672 3.262 -5.117 1 98.19 165 MET B C 1
ATOM 3177 O O . MET B 1 165 ? 16.781 4.031 -4.758 1 98.19 165 MET B O 1
ATOM 3181 N N . ILE B 1 166 ? 18.719 3.033 -4.387 1 98.44 166 ILE B N 1
ATOM 3182 C CA . ILE B 1 166 ? 18.875 3.621 -3.061 1 98.44 166 ILE B CA 1
ATOM 3183 C C . ILE B 1 166 ? 19.016 5.137 -3.182 1 98.44 166 ILE B C 1
ATOM 3185 O O . ILE B 1 166 ? 18.422 5.891 -2.406 1 98.44 166 ILE B O 1
ATOM 3189 N N . LEU B 1 167 ? 19.75 5.59 -4.145 1 98.44 167 LEU B N 1
ATOM 3190 C CA . LEU B 1 167 ? 19.938 7.02 -4.355 1 98.44 167 LEU B CA 1
ATOM 3191 C C . LEU B 1 167 ? 18.609 7.691 -4.719 1 98.44 167 LEU B C 1
ATOM 3193 O O . LEU B 1 167 ? 18.328 8.797 -4.262 1 98.44 167 LEU B O 1
ATOM 3197 N N . LEU B 1 168 ? 17.859 7.023 -5.559 1 98.69 168 LEU B N 1
ATOM 3198 C CA . LEU B 1 168 ? 16.531 7.535 -5.906 1 98.69 168 LEU B CA 1
ATOM 3199 C C . LEU B 1 168 ? 15.656 7.664 -4.668 1 98.69 168 LEU B C 1
ATOM 3201 O O . LEU B 1 168 ? 14.961 8.672 -4.496 1 98.69 168 LEU B O 1
ATOM 3205 N N . ASP B 1 169 ? 15.727 6.656 -3.818 1 98.81 169 ASP B N 1
ATOM 3206 C CA . ASP B 1 169 ? 14.93 6.664 -2.594 1 98.81 169 ASP B CA 1
ATOM 3207 C C . ASP B 1 169 ? 15.359 7.809 -1.673 1 98.81 169 ASP B C 1
ATOM 3209 O O . ASP B 1 169 ? 14.516 8.492 -1.093 1 98.81 169 ASP B O 1
ATOM 3213 N N . ILE B 1 170 ? 16.641 8.055 -1.519 1 98.75 170 ILE B N 1
ATOM 3214 C CA . ILE B 1 170 ? 17.156 9.156 -0.707 1 98.75 170 ILE B CA 1
ATOM 3215 C C . ILE B 1 170 ? 16.656 10.484 -1.271 1 98.75 170 ILE B C 1
ATOM 3217 O O . ILE B 1 170 ? 16.156 11.328 -0.53 1 98.75 170 ILE B O 1
ATOM 3221 N N . ASN B 1 171 ? 16.781 10.609 -2.533 1 98.75 171 ASN B N 1
ATOM 3222 C CA . ASN B 1 171 ? 16.359 11.844 -3.186 1 98.75 171 ASN B CA 1
ATOM 3223 C C . ASN B 1 171 ? 14.867 12.094 -2.982 1 98.75 171 ASN B C 1
ATOM 3225 O O . ASN B 1 171 ? 14.453 13.227 -2.744 1 98.75 171 ASN B O 1
ATOM 3229 N N . ASP B 1 172 ? 14.07 11.055 -3.111 1 98.75 172 ASP B N 1
ATOM 3230 C CA . ASP B 1 172 ? 12.633 11.188 -2.941 1 98.75 172 ASP B CA 1
ATOM 3231 C C . ASP B 1 172 ? 12.281 11.609 -1.515 1 98.75 172 ASP B C 1
ATOM 3233 O O . ASP B 1 172 ? 11.312 12.344 -1.297 1 98.75 172 ASP B O 1
ATOM 3237 N N . GLU B 1 173 ? 13.039 11.07 -0.515 1 98.81 173 GLU B N 1
ATOM 3238 C CA . GLU B 1 173 ? 12.82 11.508 0.86 1 98.81 173 GLU B CA 1
ATOM 3239 C C . GLU B 1 173 ? 13.078 13.008 1.01 1 98.81 173 GLU B C 1
ATOM 3241 O O . GLU B 1 173 ? 12.32 13.711 1.684 1 98.81 173 GLU B O 1
ATOM 3246 N N . TYR B 1 174 ? 14.125 13.523 0.408 1 98.81 174 TYR B N 1
ATOM 3247 C CA . TYR B 1 174 ? 14.422 14.945 0.453 1 98.81 174 TYR B CA 1
ATOM 3248 C C . TYR B 1 174 ? 13.312 15.758 -0.212 1 98.81 174 TYR B C 1
ATOM 3250 O O . TYR B 1 174 ? 12.93 16.812 0.287 1 98.81 174 TYR B O 1
ATOM 3258 N N . LYS B 1 175 ? 12.844 15.312 -1.358 1 98.88 175 LYS B N 1
ATOM 3259 C CA . LYS B 1 175 ? 11.75 15.992 -2.039 1 98.88 175 LYS B CA 1
ATOM 3260 C C . LYS B 1 175 ? 10.508 16.047 -1.152 1 98.88 175 LYS B C 1
ATOM 3262 O O . LYS B 1 175 ? 9.828 17.078 -1.09 1 98.88 175 LYS B O 1
ATOM 3267 N N . ALA B 1 176 ? 10.211 14.922 -0.489 1 98.88 176 ALA B N 1
ATOM 3268 C CA . ALA B 1 176 ? 9.055 14.867 0.399 1 98.88 176 ALA B CA 1
ATOM 3269 C C . ALA B 1 176 ? 9.188 15.875 1.541 1 98.88 176 ALA B C 1
ATOM 3271 O O . ALA B 1 176 ? 8.242 16.609 1.849 1 98.88 176 ALA B O 1
ATOM 3272 N N . ILE B 1 177 ? 10.359 15.922 2.17 1 98.88 177 ILE B N 1
ATOM 3273 C CA . ILE B 1 177 ? 10.617 16.844 3.27 1 98.88 177 ILE B CA 1
ATOM 3274 C C . ILE B 1 177 ? 10.414 18.281 2.795 1 98.88 177 ILE B C 1
ATOM 3276 O O . ILE B 1 177 ? 9.719 19.062 3.449 1 98.88 177 ILE B O 1
ATOM 3280 N N . ARG B 1 178 ? 10.984 18.625 1.668 1 98.88 178 ARG B N 1
ATOM 3281 C CA . ARG B 1 178 ? 10.852 19.969 1.128 1 98.88 178 ARG B CA 1
ATOM 3282 C C . ARG B 1 178 ? 9.391 20.312 0.876 1 98.88 178 ARG B C 1
ATOM 3284 O O . ARG B 1 178 ? 8.945 21.422 1.193 1 98.88 178 ARG B O 1
ATOM 3291 N N . GLN B 1 179 ? 8.633 19.422 0.316 1 98.81 179 GLN B N 1
ATOM 3292 C CA . GLN B 1 179 ? 7.223 19.656 0.037 1 98.81 179 GLN B CA 1
ATOM 3293 C C . GLN B 1 179 ? 6.43 19.844 1.327 1 98.81 179 GLN B C 1
ATOM 3295 O O . GLN B 1 179 ? 5.586 20.734 1.423 1 98.81 179 GLN B O 1
ATOM 3300 N N . TYR B 1 180 ? 6.688 18.953 2.301 1 98.88 180 TYR B N 1
ATOM 3301 C CA . TYR B 1 180 ? 6.02 19.094 3.59 1 98.88 180 TYR B CA 1
ATOM 3302 C C . TYR B 1 180 ? 6.32 20.453 4.207 1 98.88 180 TYR B C 1
ATOM 3304 O O . TYR B 1 180 ? 5.43 21.109 4.758 1 98.88 180 TYR B O 1
ATOM 3312 N N . GLU B 1 181 ? 7.57 20.875 4.141 1 98.81 181 GLU B N 1
ATOM 3313 C CA . GLU B 1 181 ? 7.961 22.172 4.691 1 98.81 181 GLU B CA 1
ATOM 3314 C C . GLU B 1 181 ? 7.246 23.312 3.975 1 98.81 181 GLU B C 1
ATOM 3316 O O . GLU B 1 181 ? 6.824 24.281 4.609 1 98.81 181 GLU B O 1
ATOM 3321 N N . GLU B 1 182 ? 7.141 23.25 2.705 1 98.69 182 GLU B N 1
ATOM 3322 C CA . GLU B 1 182 ? 6.406 24.25 1.935 1 98.69 182 GLU B CA 1
ATOM 3323 C C . GLU B 1 182 ? 4.941 24.297 2.35 1 98.69 182 GLU B C 1
ATOM 3325 O O . GLU B 1 182 ? 4.367 25.391 2.504 1 98.69 182 GLU B O 1
ATOM 3330 N N . HIS B 1 183 ? 4.312 23.156 2.521 1 98.75 183 HIS B N 1
ATOM 3331 C CA . HIS B 1 183 ? 2.9 23.094 2.879 1 98.75 183 HIS B CA 1
ATOM 3332 C C . HIS B 1 183 ? 2.666 23.594 4.297 1 98.75 183 HIS B C 1
ATOM 3334 O O . HIS B 1 183 ? 1.658 24.25 4.566 1 98.75 183 HIS B O 1
ATOM 3340 N N . ILE B 1 184 ? 3.607 23.312 5.207 1 98.5 184 ILE B N 1
ATOM 3341 C CA . ILE B 1 184 ? 3.545 23.812 6.574 1 98.5 184 ILE B CA 1
ATOM 3342 C C . ILE B 1 184 ? 3.543 25.344 6.57 1 98.5 184 ILE B C 1
ATOM 3344 O O . ILE B 1 184 ? 2.857 25.969 7.379 1 98.5 184 ILE B O 1
ATOM 3348 N N . ARG B 1 185 ? 4.23 25.969 5.641 1 98.12 185 ARG B N 1
ATOM 3349 C CA . ARG B 1 185 ? 4.352 27.422 5.574 1 98.12 185 ARG B CA 1
ATOM 3350 C C . ARG B 1 185 ? 3.043 28.062 5.121 1 98.12 185 ARG B C 1
ATOM 3352 O O . ARG B 1 185 ? 2.738 29.188 5.496 1 98.12 185 ARG B O 1
ATOM 3359 N N . VAL B 1 186 ? 2.191 27.328 4.398 1 97.88 186 VAL B N 1
ATOM 3360 C CA . VAL B 1 186 ? 1.033 27.969 3.783 1 97.88 186 VAL B CA 1
ATOM 3361 C C . VAL B 1 186 ? -0.243 27.516 4.496 1 97.88 186 VAL B C 1
ATOM 3363 O O . VAL B 1 186 ? -1.308 28.109 4.301 1 97.88 186 VAL B O 1
ATOM 3366 N N . ILE B 1 187 ? -0.173 26.484 5.297 1 97.88 187 ILE B N 1
ATOM 3367 C CA . ILE B 1 187 ? -1.337 26 6.027 1 97.88 187 ILE B CA 1
ATOM 3368 C C . ILE B 1 187 ? -1.378 26.641 7.414 1 97.88 187 ILE B C 1
ATOM 3370 O O . ILE B 1 187 ? -0.469 26.438 8.227 1 97.88 187 ILE B O 1
ATOM 3374 N N . ASP B 1 188 ? -2.424 27.422 7.664 1 96.25 188 ASP B N 1
ATOM 3375 C CA . ASP B 1 188 ? -2.609 28.047 8.977 1 96.25 188 ASP B CA 1
ATOM 3376 C C . ASP B 1 188 ? -3.543 27.203 9.844 1 96.25 188 ASP B C 1
ATOM 3378 O O . ASP B 1 188 ? -4.59 27.688 10.281 1 96.25 188 ASP B O 1
ATOM 3382 N N . ASP B 1 189 ? -3.332 26.047 10.086 1 95.75 189 ASP B N 1
ATOM 3383 C CA . ASP B 1 189 ? -3.961 25.062 10.969 1 95.75 189 ASP B CA 1
ATOM 3384 C C . ASP B 1 189 ? -2.912 24.281 11.742 1 95.75 189 ASP B C 1
ATOM 3386 O O . ASP B 1 189 ? -2.268 23.375 11.195 1 95.75 189 ASP B O 1
ATOM 3390 N N . MET B 1 190 ? -2.734 24.609 12.969 1 93.75 190 MET B N 1
ATOM 3391 C CA . MET B 1 190 ? -1.65 24.062 13.789 1 93.75 190 MET B CA 1
ATOM 3392 C C . MET B 1 190 ? -1.791 22.562 13.953 1 93.75 190 MET B C 1
ATOM 3394 O O . MET B 1 190 ? -0.794 21.844 14.109 1 93.75 190 MET B O 1
ATOM 3398 N N . CYS B 1 191 ? -3.035 22.078 13.891 1 93.19 191 CYS B N 1
ATOM 3399 C CA . CYS B 1 191 ? -3.256 20.641 14.016 1 93.19 191 CYS B CA 1
ATOM 3400 C C . CYS B 1 191 ? -2.68 19.891 12.82 1 93.19 191 CYS B C 1
ATOM 3402 O O . CYS B 1 191 ? -2.012 18.859 12.977 1 93.19 191 CYS B O 1
ATOM 3404 N N . ILE B 1 192 ? -2.896 20.406 11.656 1 96.81 192 ILE B N 1
ATOM 3405 C CA . ILE B 1 192 ? -2.371 19.812 10.43 1 96.81 192 ILE B CA 1
ATOM 3406 C C . ILE B 1 192 ? -0.848 19.922 10.414 1 96.81 192 ILE B C 1
ATOM 3408 O O . ILE B 1 192 ? -0.151 18.953 10.117 1 96.81 192 ILE B O 1
ATOM 3412 N N . ARG B 1 193 ? -0.341 21.109 10.781 1 97.44 193 ARG B N 1
ATOM 3413 C CA . ARG B 1 193 ? 1.098 21.359 10.773 1 97.44 193 ARG B CA 1
ATOM 3414 C C . ARG B 1 193 ? 1.825 20.375 11.695 1 97.44 193 ARG B C 1
ATOM 3416 O O . ARG B 1 193 ? 2.91 19.891 11.359 1 97.44 193 ARG B O 1
ATOM 3423 N N . ALA B 1 194 ? 1.247 20.062 12.789 1 95.19 194 ALA B N 1
ATOM 3424 C CA . ALA B 1 194 ? 1.861 19.156 13.75 1 95.19 194 ALA B CA 1
ATOM 3425 C C . ALA B 1 194 ? 2.055 17.7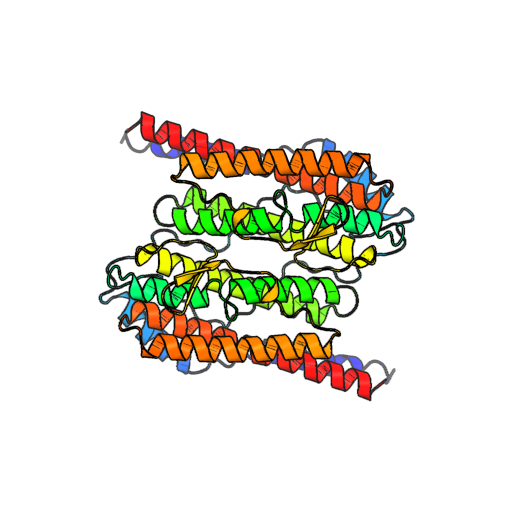66 13.141 1 95.19 194 ALA B C 1
ATOM 3427 O O . ALA B 1 194 ? 3.08 17.125 13.367 1 95.19 194 ALA B O 1
ATOM 3428 N N . VAL B 1 195 ? 1.069 17.312 12.391 1 96.69 195 VAL B N 1
ATOM 3429 C CA . VAL B 1 195 ? 1.149 16 11.766 1 96.69 195 VAL B CA 1
ATOM 3430 C C . VAL B 1 195 ? 2.268 16 10.719 1 96.69 195 VAL B C 1
ATOM 3432 O O . VAL B 1 195 ? 3.104 15.094 10.703 1 96.69 195 VAL B O 1
ATOM 3435 N N . LEU B 1 196 ? 2.289 17.062 9.914 1 98.69 196 LEU B N 1
ATOM 3436 C CA . LEU B 1 196 ? 3.289 17.141 8.852 1 98.69 196 LEU B CA 1
ATOM 3437 C C . LEU B 1 196 ? 4.695 17.234 9.438 1 98.69 196 LEU B C 1
ATOM 3439 O O . LEU B 1 196 ? 5.625 16.609 8.945 1 98.69 196 LEU B O 1
ATOM 3443 N N . GLU B 1 197 ? 4.848 17.984 10.484 1 97.88 197 GLU B N 1
ATOM 3444 C CA . GLU B 1 197 ? 6.137 18.125 11.148 1 97.88 197 GLU B CA 1
ATOM 3445 C C . GLU B 1 197 ? 6.605 16.781 11.727 1 97.88 197 GLU B C 1
ATOM 3447 O O . GLU B 1 197 ? 7.793 16.469 11.664 1 97.88 197 GLU B O 1
ATOM 3452 N N . ARG B 1 198 ? 5.703 16.031 12.25 1 97.25 198 ARG B N 1
ATOM 3453 C CA . ARG B 1 198 ? 6.051 14.727 12.797 1 97.25 198 ARG B CA 1
ATOM 3454 C C . ARG B 1 198 ? 6.461 13.766 11.688 1 97.25 198 ARG B C 1
ATOM 3456 O O . ARG B 1 198 ? 7.371 12.953 11.867 1 97.25 198 ARG B O 1
ATOM 3463 N N . ILE B 1 199 ? 5.797 13.805 10.562 1 98.62 199 ILE B N 1
ATOM 3464 C CA . ILE B 1 199 ? 6.129 12.961 9.422 1 98.62 199 ILE B CA 1
ATOM 3465 C C . ILE B 1 199 ? 7.543 13.281 8.945 1 98.62 199 ILE B C 1
ATOM 3467 O O . ILE B 1 199 ? 8.312 12.367 8.625 1 98.62 199 ILE B O 1
ATOM 3471 N N . ILE B 1 200 ? 7.906 14.562 8.953 1 98.81 200 ILE B N 1
ATOM 3472 C CA . ILE B 1 200 ? 9.227 14.992 8.508 1 98.81 200 ILE B CA 1
ATOM 3473 C C . ILE B 1 200 ? 10.305 14.297 9.344 1 98.81 200 ILE B C 1
ATOM 3475 O O . ILE B 1 200 ? 11.352 13.906 8.82 1 98.81 200 ILE B O 1
ATOM 3479 N N . LYS B 1 201 ? 10.062 14.141 10.594 1 98.31 201 LYS B N 1
ATOM 3480 C CA . LYS B 1 201 ? 11.031 13.477 11.453 1 98.31 201 LYS B CA 1
ATOM 3481 C C . LYS B 1 201 ? 11.258 12.031 11.008 1 98.31 201 LYS B C 1
ATOM 3483 O O . LYS B 1 201 ? 12.383 11.531 11.062 1 98.31 201 LYS B O 1
ATOM 3488 N N . ASP B 1 202 ? 10.227 11.328 10.617 1 98.69 202 ASP B N 1
ATOM 3489 C CA . ASP B 1 202 ? 10.383 9.984 10.07 1 98.69 202 ASP B CA 1
ATOM 3490 C C . ASP B 1 202 ? 11.188 10.008 8.773 1 98.69 202 ASP B C 1
ATOM 3492 O O . ASP B 1 202 ? 12.031 9.133 8.547 1 98.69 202 ASP B O 1
ATOM 3496 N N . GLU B 1 203 ? 10.852 11 7.926 1 98.88 203 GLU B N 1
ATOM 3497 C CA . GLU B 1 203 ? 11.555 11.07 6.645 1 98.88 203 GLU B CA 1
ATOM 3498 C C . GLU B 1 203 ? 13.055 11.25 6.848 1 98.88 203 GLU B C 1
ATOM 3500 O O . GLU B 1 203 ? 13.859 10.68 6.113 1 98.88 203 GLU B O 1
ATOM 3505 N N . LYS B 1 204 ? 13.398 12.078 7.773 1 98.75 204 LYS B N 1
ATOM 3506 C CA . LYS B 1 204 ? 14.812 12.266 8.078 1 98.75 204 LYS B CA 1
ATOM 3507 C C . LYS B 1 204 ? 15.453 10.969 8.562 1 98.75 204 LYS B C 1
ATOM 3509 O O . LYS B 1 204 ? 16.578 10.648 8.195 1 98.75 204 LYS B O 1
ATOM 3514 N N . TYR B 1 205 ? 14.742 10.234 9.383 1 98.81 205 TYR B N 1
ATOM 3515 C CA . TYR B 1 205 ? 15.195 8.922 9.828 1 98.81 205 TYR B CA 1
ATOM 3516 C C . TYR B 1 205 ? 15.359 7.973 8.648 1 98.81 205 TYR B C 1
ATOM 3518 O O . TYR B 1 205 ? 16.312 7.191 8.602 1 98.81 205 TYR B O 1
ATOM 3526 N N . HIS B 1 206 ? 14.43 7.957 7.684 1 98.88 206 HIS B N 1
ATOM 3527 C CA . HIS B 1 206 ? 14.523 7.137 6.48 1 98.88 206 HIS B CA 1
ATOM 3528 C C . HIS B 1 206 ? 15.805 7.438 5.707 1 98.88 206 HIS B C 1
ATOM 3530 O O . HIS B 1 206 ? 16.469 6.52 5.211 1 98.88 206 HIS B O 1
ATOM 3536 N N . ILE B 1 207 ? 16.125 8.75 5.609 1 98.75 207 ILE B N 1
ATOM 3537 C CA . ILE B 1 207 ? 17.328 9.148 4.906 1 98.75 207 ILE B CA 1
ATOM 3538 C C . ILE B 1 207 ? 18.547 8.516 5.582 1 98.75 207 ILE B C 1
ATOM 3540 O O . ILE B 1 207 ? 19.453 8.023 4.906 1 98.75 207 ILE B O 1
ATOM 3544 N N . GLU B 1 208 ? 18.594 8.523 6.867 1 98.5 208 GLU B N 1
ATOM 3545 C CA . GLU B 1 208 ? 19.688 7.91 7.609 1 98.5 208 GLU B CA 1
ATOM 3546 C C . GLU B 1 208 ? 19.781 6.418 7.309 1 98.5 208 GLU B C 1
ATOM 3548 O O . GLU B 1 208 ? 20.875 5.898 7.07 1 98.5 208 GLU B O 1
ATOM 3553 N N . LEU B 1 209 ? 18.688 5.723 7.359 1 98.5 209 LEU B N 1
ATOM 3554 C CA . LEU B 1 209 ? 18.656 4.285 7.102 1 98.5 209 LEU B CA 1
ATOM 3555 C C . LEU B 1 209 ? 19.141 3.979 5.691 1 98.5 209 LEU B C 1
ATOM 3557 O O . LEU B 1 209 ? 19.938 3.061 5.488 1 98.5 209 LEU B O 1
ATOM 3561 N N . LEU B 1 210 ? 18.656 4.746 4.73 1 98.56 210 LEU B N 1
ATOM 3562 C CA . LEU B 1 210 ? 19 4.523 3.33 1 98.56 210 LEU B CA 1
ATOM 3563 C C . LEU B 1 210 ? 20.469 4.844 3.074 1 98.56 210 LEU B C 1
ATOM 3565 O O . LEU B 1 210 ? 21.141 4.137 2.32 1 98.56 210 LEU B O 1
ATOM 3569 N N . THR B 1 211 ? 20.984 5.91 3.672 1 98.19 211 THR B N 1
ATOM 3570 C CA . THR B 1 211 ? 22.391 6.277 3.545 1 98.19 211 THR B CA 1
ATOM 3571 C C . THR B 1 211 ? 23.281 5.172 4.098 1 98.19 211 THR B C 1
ATOM 3573 O O . THR B 1 211 ? 24.328 4.863 3.518 1 98.19 211 THR B O 1
ATOM 3576 N N . ALA B 1 212 ? 22.875 4.602 5.188 1 97.38 212 ALA B N 1
ATOM 3577 C CA . ALA B 1 212 ? 23.625 3.5 5.777 1 97.38 212 ALA B CA 1
ATOM 3578 C C . ALA B 1 212 ? 23.719 2.318 4.812 1 97.38 212 ALA B C 1
ATOM 3580 O O . ALA B 1 212 ? 24.734 1.628 4.754 1 97.38 212 ALA B O 1
ATOM 3581 N N . LEU B 1 213 ? 22.656 2.037 4.07 1 96.62 213 LEU B N 1
ATOM 3582 C CA . LEU B 1 213 ? 22.656 0.966 3.078 1 96.62 213 LEU B CA 1
ATOM 3583 C C . LEU B 1 213 ? 23.703 1.232 1.991 1 96.62 213 LEU B C 1
ATOM 3585 O O . LEU B 1 213 ? 24.359 0.306 1.521 1 96.62 213 LEU B O 1
ATOM 3589 N N . LEU B 1 214 ? 23.766 2.459 1.556 1 94.31 214 LEU B N 1
ATOM 3590 C CA . LEU B 1 214 ? 24.703 2.848 0.51 1 94.31 214 LEU B CA 1
ATOM 3591 C C . LEU B 1 214 ? 26.141 2.676 0.982 1 94.31 214 LEU B C 1
ATOM 3593 O O . LEU B 1 214 ? 27 2.199 0.23 1 94.31 214 LEU B O 1
ATOM 3597 N N . ASP B 1 215 ? 26.391 3.043 2.166 1 90.25 215 ASP B N 1
ATOM 3598 C CA . ASP B 1 215 ? 27.734 2.969 2.74 1 90.25 215 ASP B CA 1
ATOM 3599 C C . ASP B 1 215 ? 28.188 1.518 2.883 1 90.25 215 ASP B C 1
ATOM 3601 O O . ASP B 1 215 ? 29.344 1.198 2.631 1 90.25 215 ASP B O 1
ATOM 3605 N N . GLU B 1 216 ? 27.328 0.681 3.295 1 84.69 216 GLU B N 1
ATOM 3606 C CA . GLU B 1 216 ? 27.641 -0.73 3.486 1 84.69 216 GLU B CA 1
ATOM 3607 C C . GLU B 1 216 ? 27.953 -1.41 2.156 1 84.69 216 GLU B C 1
ATOM 3609 O O . GLU B 1 216 ? 28.812 -2.291 2.09 1 84.69 216 GLU B O 1
ATOM 3614 N N . ASN B 1 217 ? 27.25 -1.065 1.179 1 79.06 217 ASN B N 1
ATOM 3615 C CA . ASN B 1 217 ? 27.484 -1.631 -0.145 1 79.06 217 ASN B CA 1
ATOM 3616 C C . ASN B 1 217 ? 28.844 -1.206 -0.7 1 79.06 217 ASN B C 1
ATOM 3618 O O . ASN B 1 217 ? 29.5 -1.979 -1.395 1 79.06 217 ASN B O 1
ATOM 3622 N N . ASN B 1 218 ? 29.172 0.018 -0.505 1 73.25 218 ASN B N 1
ATOM 3623 C CA . ASN B 1 218 ? 30.469 0.518 -0.944 1 73.25 218 ASN B CA 1
ATOM 3624 C C . ASN B 1 218 ? 31.625 -0.196 -0.232 1 73.25 218 ASN B C 1
ATOM 3626 O O . ASN B 1 218 ? 32.656 -0.476 -0.839 1 73.25 218 ASN B O 1
ATOM 3630 N N . TYR B 1 219 ? 31.359 -0.491 0.918 1 67.25 219 TYR B N 1
ATOM 3631 C CA . TYR B 1 219 ? 32.375 -1.182 1.687 1 67.25 219 TYR B CA 1
ATOM 3632 C C . TYR B 1 219 ? 32.531 -2.621 1.212 1 67.25 219 TYR B C 1
ATOM 3634 O O . TYR B 1 219 ? 33.656 -3.141 1.149 1 67.25 219 TYR B O 1
ATOM 3642 N N . SER B 1 220 ? 31.438 -3.26 0.958 1 60.16 220 SER B N 1
ATOM 3643 C CA . SER B 1 220 ? 31.484 -4.645 0.502 1 60.16 220 SER B CA 1
ATOM 3644 C C . SER B 1 220 ? 32.156 -4.754 -0.859 1 60.16 220 SER B C 1
ATOM 3646 O O . SER B 1 220 ? 32.875 -5.719 -1.124 1 60.16 220 SER B O 1
ATOM 3648 N N . LYS B 1 221 ? 32 -3.863 -1.725 1 63.44 221 LYS B N 1
ATOM 3649 C CA . LYS B 1 221 ? 32.625 -3.893 -3.043 1 63.44 221 LYS B CA 1
ATOM 3650 C C . LYS B 1 221 ? 34.125 -3.604 -2.947 1 63.44 221 LYS B C 1
ATOM 3652 O O . LYS B 1 221 ? 34.906 -4.102 -3.754 1 63.44 221 LYS B O 1
ATOM 3657 N N . SER B 1 222 ? 34.469 -2.719 -2.029 1 55.25 222 SER B N 1
ATOM 3658 C CA . SER B 1 222 ? 35.875 -2.385 -1.876 1 55.25 222 SER B CA 1
ATOM 3659 C C . SER B 1 222 ? 36.656 -3.559 -1.304 1 55.25 222 SER B C 1
ATOM 3661 O O . SER B 1 222 ? 37.875 -3.658 -1.509 1 55.25 222 SER B O 1
ATOM 3663 N N . ASN B 1 223 ? 35.969 -4.402 -0.581 1 50.44 223 ASN B N 1
ATOM 3664 C CA . ASN B 1 223 ? 36.656 -5.531 0.005 1 50.44 223 ASN B CA 1
ATOM 3665 C C . ASN B 1 223 ? 36.594 -6.762 -0.898 1 50.44 223 ASN B C 1
ATOM 3667 O O . ASN B 1 223 ? 37.156 -7.809 -0.563 1 50.44 223 ASN B O 1
ATOM 3671 N N . ASP B 1 224 ? 35.75 -6.789 -1.923 1 43.5 224 ASP B N 1
ATOM 3672 C CA . ASP B 1 224 ? 35.844 -7.863 -2.906 1 43.5 224 ASP B CA 1
ATOM 3673 C C . ASP B 1 224 ? 36.844 -7.504 -4.008 1 43.5 224 ASP B C 1
ATOM 3675 O O . ASP B 1 224 ? 36.906 -6.355 -4.445 1 43.5 224 ASP B O 1
#

Nearest PDB structures (foldseek):
  6j42-assembly1_B-2  TM=8.813E-01  e=8.665E-07  Nostoc sp. PCC 7120 = FACHB-418
  4r42-assembly1_A-2  TM=8.894E-01  e=1.248E-06  Nostoc sp. PCC 7120 = FACHB-418
  2fzf-assembly1_B  TM=7.890E-01  e=4.502E-03  Pyrococcus furiosus
  1umn-assembly1_C  TM=7.651E-01  e=1.926E-01  Streptococcus suis
  2bk6-assembly1_C  TM=6.071E-01  e=1.926E-01  Listeria innocua

pLDDT: mean 84.75, std 21.6, range [25.64, 98.88]

Foldseek 3Di:
DPVVPPVVVVVCVVVVVVPPPPPPPVVVVVVVVVVVVVPPPPPDDFDADQPPQAAQADPDDAADQAWPEQDAVLLQLLLCQQANLLHLVLLLVQLVLLLVVCRRPPHLSSSLSVNNSVVSVVLNVSSQSNSVNNVHDDDQWHDDPHDIDHHDNVSHDNADDDLRSLVVSLVSLVVNLVSLVVSLVVDPIVSVNRNSVSVNNSSVSSNVSSVVVNVVVVVVVVVD/DPVVPPVVVVVVVVVVVVPPPPPPPVVVVVVVVVVVVVPDDDDDDFDADQPPQAAQADPDDAADQAWPEQDAVLLQLLLCQQANLLHLVLLLVQLVLLLVVCRRPPHLSSSLSVNNSVVSVVLNVSSQSNSVNNVHDDDQWHDDPHDIDHHDNVSHDNADDDLRSLVVSLVSLVVNLVSLVVSLVVDPIVSVNRNSVSVNNSSVSSNVSSVVVNVVVVVVVVVD

Organism: NCBI:txid632245

Radius of gyration: 23.12 Å; Cα contacts (8 Å, |Δi|>4): 614; chains: 2; bounding box: 76×61×65 Å

Solvent-accessible surface area (backbone atoms only — not comparable to full-atom values): 24178 Å² total; per-residue (Å²): 132,72,82,71,63,67,68,61,60,66,62,48,57,63,56,45,60,67,64,58,64,71,80,55,79,61,52,58,59,47,50,51,53,48,50,52,54,67,70,35,79,53,70,44,66,65,68,48,84,84,69,89,75,57,57,51,60,64,98,64,84,76,64,75,61,34,34,59,60,69,34,58,68,60,18,35,58,47,22,26,48,34,21,31,72,60,20,26,49,32,47,30,55,32,27,52,51,46,20,47,74,29,26,64,79,34,44,68,58,16,48,52,34,44,11,41,28,49,33,30,49,52,51,30,50,54,48,47,37,49,24,48,68,16,67,30,83,87,65,50,40,14,52,52,95,91,40,76,41,70,37,53,56,83,50,45,72,75,60,88,47,71,68,51,34,48,51,51,52,42,50,49,38,52,50,40,43,54,51,46,54,54,49,46,74,73,50,94,37,72,47,51,37,48,44,50,55,53,50,40,56,27,39,54,51,47,41,52,56,46,52,51,53,54,53,51,51,54,50,54,54,70,73,97,132,73,81,73,64,68,68,62,62,64,62,48,57,62,58,46,61,66,64,58,66,70,79,57,77,61,52,59,59,47,50,50,53,48,50,52,54,67,69,42,76,52,70,45,67,66,68,48,84,84,70,90,76,58,60,51,59,65,99,63,84,76,63,75,62,35,34,58,60,68,35,57,68,59,18,35,56,47,22,27,47,36,23,30,71,60,20,28,47,32,48,30,54,33,27,52,52,48,20,47,74,29,26,64,78,35,44,69,58,16,50,51,34,44,12,40,27,50,34,30,50,51,52,30,49,54,49,48,38,50,23,46,67,16,67,31,82,86,65,49,40,15,53,54,94,91,40,75,42,70,39,55,57,82,51,44,72,77,58,86,46,73,68,50,36,48,52,50,52,42,51,50,38,52,52,40,43,52,50,46,55,54,48,46,74,72,49,93,36,70,47,50,37,48,44,51,57,53,51,39,54,27,41,54,51,47,39,52,56,45,51,51,53,54,53,52,51,53,51,53,54,72,72,98

Secondary structure (DSSP, 8-state):
--TTSSHHHHHHHHHHHHH-----THHHHHHHHHHHHHHSS--EE------SPPP---SSPPPP-EESS--HHHHHHHHHHHHSSSSHHHHHHHHHHHHHHHTTT-HHHHHHHHHHHHHHHHHHHHHHHHHHHTT---SSEEEETTEEEE--GGG----SSHHHHHHHHHHHHHHHHHHHHHHHHH---HHHHHHHHHHHHHHHHHHHHHHHHHHHHHHHHHH-/--TTSTHHHHHHHHHHHHH-----THHHHHHHHHHHHHHSS--EE------SPPP---SSPPPP-EESS--HHHHHHHHHHHHSSSSHHHHHHHHHHHHHHHTTT-HHHHHHHHHHHHHHHHHHHHHHHHHHHTT---SSEEEETTEEEE--GGG----SSHHHHHHHHHHHHHHHHHHHHHHHHH---HHHHHHHHHHHHHHHHHHHHHHHHHHHHHHHHHH-

Sequence (448 aa):
MTKCKKRNQTNNKTKKALNKQREIPLTGNYLREQQLIDNLSCKIQEKCSLKNVLPAKINLPYPKIQVKNKNEKYAQILSQDFCSSVSEFTAISQYINHEIRLKNKYCKASETILSISKTEMMHMQMIGELITLLGGNLSYSYYDNGSYSYWTPKFVEFGTNYVNMILLDINDEYKAIRQYEEHIRVIDDMCIRAVLERIIKDEKYHIELLTALLDENNYSKSNDMTKCKKRNQTNNKTKKALNKQREIPLTGNYLREQQLIDNLSCKIQEKCSLKNVLPAKINLPYPKIQVKNKNEKYAQILSQDFCSSVSEFTAISQYINHEIRLKNKYCKASETILSISKTEMMHMQMIGELITLLGGNLSYSYYDNGSYSYWTPKFVEFGTNYVNMILLDINDEYKAIRQYEEHIRVIDDMCIRAVLERIIKDEKYHIELLTALLDENNYSKSND

InterPro domains:
  IPR008331 Ferritin/DPS domain [PF00210] (87-216)
  IPR009078 Ferritin-like superfamily [SSF47240] (61-216)
  IPR012347 Ferritin-like [G3DSA:1.20.1260.10] (56-143)
  IPR012347 Ferritin-like [G3DSA:1.20.1260.10] (144-222)